Protein AF-0000000075871043 (afdb_homodimer)

Sequence (422 aa):
MSKVAAKVAGGTGGCVLPQREQFLPYWIDLTLDADTAYSKIKVYENQKTVMLTDETQTDDVSSKRFLYVPQVLCNQPLSGKKYWEVEWEGPKGAGIAVSYASIAKDTAGDECRFGCNCKSWRFQDGVHRDFLYNDLKTIISSHFNVIGVFIDVEEGILRFYSITPDREEMKLLYDVPSFQATEDLYAGFWLSEGTKLSIPPKQVAKSCQRTMSKVAAKVAGGTGGCVLPQREQFLPYWIDLTLDADTAYSKIKVYENQKTVMLTDETQTDDVSSKRFLYVPQVLCNQPLSGKKYWEVEWEGPKGAGIAVSYASIAKDTAGDECRFGCNCKSWRFQDGVHRDFLYNDLKTIISSHFNVIGVFIDVEEGILRFYSITPDREEMKLLYDVPSFQATEDLYAGFWLSEGTKLSIPPKQVAKSCQRT

Radius of gyration: 24.4 Å; Cα contacts (8 Å, |Δi|>4): 1023; chains: 2; bounding box: 87×62×64 Å

Solvent-accessible surface area (backbone atoms only — not comparable to full-atom values): 22556 Å² total; per-residue (Å²): 140,84,77,70,84,72,72,76,83,68,80,72,82,63,81,68,66,51,79,52,60,77,43,45,85,30,55,52,86,66,34,50,28,69,70,23,28,10,40,32,42,44,70,36,80,90,28,26,30,37,33,41,50,95,52,74,68,54,87,79,81,52,77,66,15,21,69,66,47,58,30,32,36,36,65,54,72,60,63,51,64,36,21,45,50,38,36,38,32,25,46,44,30,39,32,47,28,42,26,34,79,80,47,44,22,79,43,82,50,48,66,40,38,75,5,41,24,90,48,23,39,20,41,34,48,27,40,43,31,34,38,27,40,54,65,45,75,44,80,41,62,47,68,67,40,34,40,33,40,40,34,25,52,84,79,29,43,41,34,37,26,42,33,42,77,87,66,65,46,65,43,85,68,45,73,51,75,90,38,72,76,88,65,63,29,22,47,30,39,36,51,34,75,62,14,38,39,33,44,67,74,89,69,74,78,80,71,80,71,83,120,136,81,79,81,82,76,74,78,77,66,84,63,88,62,81,67,67,48,79,52,58,78,44,45,84,31,55,53,86,68,34,51,29,68,70,23,28,9,39,31,42,45,68,36,80,88,28,27,30,37,32,42,51,96,50,75,68,55,88,79,81,54,78,67,14,20,68,66,47,56,30,33,36,35,65,52,73,59,63,51,65,34,19,44,51,38,35,38,34,24,47,43,31,39,30,47,29,44,25,36,80,80,47,46,21,76,45,82,50,49,66,41,39,76,4,40,25,92,48,22,38,20,40,34,48,28,41,43,32,34,38,26,41,52,65,44,75,43,81,39,61,46,69,68,40,34,40,34,39,42,36,26,53,85,78,29,43,42,34,38,26,42,32,42,79,86,67,66,47,65,41,85,71,46,74,49,75,88,38,72,75,89,62,64,29,23,45,29,39,36,51,34,75,63,14,38,38,33,44,68,72,88,69,74,79,79,71,78,71,82,122

InterPro domains:
  IPR001870 B30.2/SPRY domain [PS50188] (10-206)
  IPR003877 SPRY domain [PF00622] (82-199)
  IPR003879 Butyrophylin-like, SPRY domain [PR01407] (26-43)
  IPR003879 Butyrophylin-like, SPRY domain [PR01407] (64-88)
  IPR003879 Butyrophylin-like, SPRY domain [PR01407] (138-162)
  IPR006574 SPRY-associated [PF13765] (30-77)
  IPR006574 SPRY-associated [SM00589] (27-79)
  IPR013320 Concanavalin A-like lectin/glucanase domain superfamily [SSF49899] (20-195)
  IPR043136 B30.2/SPRY domain superfamily [G3DSA:2.60.120.920] (16-199)
  IPR051051 E3 ubiquitin-protein ligase TRIM/RNF [PTHR25465] (20-192)

Organism: Scomber scombrus (NCBI:txid13677)

Foldseek 3Di:
DPDDDPPPPPDPPPCPPAPLQVQLVQEDDWFWDPLAFEQQWDQDDRRFKIARHPDGNDPDPDFNYQHAFGKTWIDDWDAFKHKFKKFKKFQWWKKKKKFFSPQGRNDNDLSNDACSDPGMHIDTDTDFDWDDDPRDIGGDMDGQWMKMWIDGAVVQWIWIWTAGSVRRHIDTDDTDPPGHDDHIMTMMMGDDHGMMMGTDDRDDDDPPPPD/DDDDPPPPPPDPVPCPPAPLQVQLVQEDDWFWDPLAFEQQWDQDDRRFKIARHPDGNDPDLDFNYQHAFGKTWIDDWDAFKHKFKKFKKFQWWKKKKKFFSPQGRNDNDLSNDACSDPGMHIDTDTDFDWDDDPRDIGGDMDGQWMKMWIDGAVVQWIWIWTAGSVRRHIDTDDTDPPGHDDHIMTMMMGDDHGMMMGTDDRDDDDPPPPD

pLDDT: mean 88.56, std 20.48, range [19.09, 98.88]

Nearest PDB structures (foldseek):
  4b8e-assembly2_B  TM=8.483E-01  e=1.344E-16  Mus musculus
  6sjh-assembly2_B  TM=8.541E-01  e=1.803E-15  Homo sapiens
  6fln-assembly1_B  TM=8.480E-01  e=4.611E-15  Homo sapiens
  7hla-assembly1_B  TM=7.367E-01  e=1.364E-12  Mus musculus
  7y3a-assembly1_B  TM=7.598E-01  e=7.154E-12  Homo sapiens

Structure (mmCIF, N/CA/C/O backbone):
data_AF-0000000075871043-model_v1
#
loop_
_entity.id
_entity.type
_entity.pdbx_description
1 polymer 'Stonustoxin subunit beta-like'
#
loop_
_atom_site.group_PDB
_atom_site.id
_atom_site.type_symbol
_atom_site.label_atom_id
_atom_site.label_alt_id
_atom_site.label_comp_id
_atom_site.label_asym_id
_atom_site.label_entity_id
_atom_site.label_seq_id
_atom_site.pdbx_PDB_ins_code
_atom_site.Cartn_x
_atom_site.Cartn_y
_atom_site.Cartn_z
_atom_site.occupancy
_atom_site.B_iso_or_equiv
_atom_site.auth_seq_id
_atom_site.auth_comp_id
_atom_site.auth_asym_id
_atom_site.auth_atom_id
_atom_site.pdbx_PDB_model_num
ATOM 1 N N . MET A 1 1 ? -41.062 -15.438 21.938 1 23.95 1 MET A N 1
ATOM 2 C CA . MET A 1 1 ? -40.312 -15.492 20.672 1 23.95 1 MET A CA 1
ATOM 3 C C . MET A 1 1 ? -38.906 -15 20.844 1 23.95 1 MET A C 1
ATOM 5 O O . MET A 1 1 ? -38.531 -13.922 20.359 1 23.95 1 MET A O 1
ATOM 9 N N . SER A 1 2 ? -38.25 -15.32 22.016 1 23.2 2 SER A N 1
ATOM 10 C CA . SER A 1 2 ? -37.25 -14.883 22.984 1 23.2 2 SER A CA 1
ATOM 11 C C . SER A 1 2 ? -35.844 -15.18 22.484 1 23.2 2 SER A C 1
ATOM 13 O O . SER A 1 2 ? -34.875 -15.219 23.281 1 23.2 2 SER A O 1
ATOM 15 N N . LYS A 1 3 ? -35.688 -15.492 21.141 1 22.14 3 LYS A N 1
ATOM 16 C CA . LYS A 1 3 ? -34.656 -16.453 20.734 1 22.14 3 LYS A CA 1
ATOM 17 C C . LYS A 1 3 ? -33.281 -15.906 21.047 1 22.14 3 LYS A C 1
ATOM 19 O O . LYS A 1 3 ? -32.406 -16.641 21.531 1 22.14 3 LYS A O 1
ATOM 24 N N . VAL A 1 4 ? -32.781 -14.633 20.547 1 20.66 4 VAL A N 1
ATOM 25 C CA . VAL A 1 4 ? -31.734 -14.586 19.516 1 20.66 4 VAL A CA 1
ATOM 26 C C . VAL A 1 4 ? -30.375 -14.398 20.188 1 20.66 4 VAL A C 1
ATOM 28 O O . VAL A 1 4 ? -29.328 -14.586 19.547 1 20.66 4 VAL A O 1
ATOM 31 N N . ALA A 1 5 ? -30.125 -13.734 21.359 1 21.41 5 ALA A N 1
ATOM 32 C CA . ALA A 1 5 ? -28.891 -12.961 21.375 1 21.41 5 ALA A CA 1
ATOM 33 C C . ALA A 1 5 ? -27.688 -13.875 21.562 1 21.41 5 ALA A C 1
ATOM 35 O O . ALA A 1 5 ? -27.531 -14.5 22.609 1 21.41 5 ALA A O 1
ATOM 36 N N . ALA A 1 6 ? -27.266 -14.578 20.562 1 23.73 6 ALA A N 1
ATOM 37 C CA . ALA A 1 6 ? -26.172 -15.562 20.594 1 23.73 6 ALA A CA 1
ATOM 38 C C . ALA A 1 6 ? -24.891 -14.938 21.156 1 23.73 6 ALA A C 1
ATOM 40 O O . ALA A 1 6 ? -24.406 -13.945 20.625 1 23.73 6 ALA A O 1
ATOM 41 N N . LYS A 1 7 ? -24.703 -14.953 22.359 1 26.27 7 LYS A N 1
ATOM 42 C CA . LYS A 1 7 ? -23.5 -14.602 23.094 1 26.27 7 LYS A CA 1
ATOM 43 C C . LYS A 1 7 ? -22.25 -15.18 22.422 1 26.27 7 LYS A C 1
ATOM 45 O O . LYS A 1 7 ? -22.094 -16.391 22.344 1 26.27 7 LYS A O 1
ATOM 50 N N . VAL A 1 8 ? -21.766 -14.609 21.359 1 25.31 8 VAL A N 1
ATOM 51 C CA . VAL A 1 8 ? -20.531 -15.078 20.734 1 25.31 8 VAL A CA 1
ATOM 52 C C . VAL A 1 8 ? -19.438 -15.234 21.781 1 25.31 8 VAL A C 1
ATOM 54 O O . VAL A 1 8 ? -19.094 -14.273 22.469 1 25.31 8 VAL A O 1
ATOM 57 N N . ALA A 1 9 ? -19.484 -16.312 22.5 1 27.75 9 ALA A N 1
ATOM 58 C CA . ALA A 1 9 ? -18.469 -16.75 23.453 1 27.75 9 ALA A CA 1
ATOM 59 C C . ALA A 1 9 ? -17.062 -16.531 22.906 1 27.75 9 ALA A C 1
ATOM 61 O O . ALA A 1 9 ? -16.594 -17.281 22.047 1 27.75 9 ALA A O 1
ATOM 62 N N . GLY A 1 10 ? -16.703 -15.359 22.484 1 27.97 10 GLY A N 1
ATOM 63 C CA . GLY A 1 10 ? -15.375 -15.016 22 1 27.97 10 GLY A CA 1
ATOM 64 C C . GLY A 1 10 ? -14.258 -15.562 22.859 1 27.97 10 GLY A C 1
ATOM 65 O O . GLY A 1 10 ? -13.391 -16.297 22.359 1 27.97 10 GLY A O 1
ATOM 66 N N . GLY A 1 11 ? -13.797 -14.812 23.891 1 29.47 11 GLY A N 1
ATOM 67 C CA . GLY A 1 11 ? -12.414 -14.719 24.328 1 29.47 11 GLY A CA 1
ATOM 68 C C . GLY A 1 11 ? -12.016 -15.836 25.266 1 29.47 11 GLY A C 1
ATOM 69 O O . GLY A 1 11 ? -11.812 -15.602 26.469 1 29.47 11 GLY A O 1
ATOM 70 N N . THR A 1 12 ? -12.477 -16.969 25.281 1 33.31 12 THR A N 1
ATOM 71 C CA . THR A 1 12 ? -11.672 -17.812 26.156 1 33.31 12 THR A CA 1
ATOM 72 C C . THR A 1 12 ? -10.188 -17.656 25.828 1 33.31 12 THR A C 1
ATOM 74 O O . THR A 1 12 ? -9.805 -17.484 24.672 1 33.31 12 THR A O 1
ATOM 77 N N . GLY A 1 13 ? -9.289 -17.156 26.734 1 35.22 13 GLY A N 1
ATOM 78 C CA . GLY A 1 13 ? -7.852 -16.922 26.797 1 35.22 13 GLY A CA 1
ATOM 79 C C . GLY A 1 13 ? -7.035 -18 26.125 1 35.22 13 GLY A C 1
ATOM 80 O O . GLY A 1 13 ? -5.848 -18.156 26.422 1 35.22 13 GLY A O 1
ATOM 81 N N . GLY A 1 14 ? -7.602 -19.109 25.812 1 36.06 14 GLY A N 1
ATOM 82 C CA . GLY A 1 14 ? -6.793 -20.141 25.203 1 36.06 14 GLY A CA 1
ATOM 83 C C . GLY A 1 14 ? -5.98 -19.641 24.016 1 36.06 14 GLY A C 1
ATOM 84 O O . GLY A 1 14 ? -6.27 -18.578 23.469 1 36.06 14 GLY A O 1
ATOM 85 N N . CYS A 1 15 ? -4.594 -20.094 24 1 35.16 15 CYS A N 1
ATOM 86 C CA . CYS A 1 15 ? -3.688 -19.797 22.891 1 35.16 15 CYS A CA 1
ATOM 87 C C . CYS A 1 15 ? -4.406 -19.891 21.562 1 35.16 15 CYS A C 1
ATOM 89 O O . CYS A 1 15 ? -4.754 -20.984 21.125 1 35.16 15 CYS A O 1
ATOM 91 N N . VAL A 1 16 ? -5.48 -19.359 21.422 1 41.88 16 VAL A N 1
ATOM 92 C CA . VAL A 1 16 ? -5.93 -19.328 20.031 1 41.88 16 VAL A CA 1
ATOM 93 C C . VAL A 1 16 ? -4.723 -19.312 19.094 1 41.88 16 VAL A C 1
ATOM 95 O O . VAL A 1 16 ? -3.916 -18.375 19.125 1 41.88 16 VAL A O 1
ATOM 98 N N . LEU A 1 17 ? -4.016 -20.453 18.953 1 50.31 17 LEU A N 1
ATOM 99 C CA . LEU A 1 17 ? -2.967 -20.531 17.938 1 50.31 17 LEU A CA 1
ATOM 100 C C . LEU A 1 17 ? -3.283 -19.625 16.75 1 50.31 17 LEU A C 1
ATOM 102 O O . LEU A 1 17 ? -4.434 -19.562 16.312 1 50.31 17 LEU A O 1
ATOM 106 N N . PRO A 1 18 ? -2.357 -18.75 16.625 1 58.47 18 PRO A N 1
ATOM 107 C CA . PRO A 1 18 ? -2.545 -17.859 15.477 1 58.47 18 PRO A CA 1
ATOM 108 C C . PRO A 1 18 ? -2.969 -18.609 14.211 1 58.47 18 PRO A C 1
ATOM 110 O O . PRO A 1 18 ? -2.645 -19.797 14.047 1 58.47 18 PRO A O 1
ATOM 113 N N . GLN A 1 19 ? -4.113 -18.344 13.531 1 82.5 19 GLN A N 1
ATOM 114 C CA . GLN A 1 19 ? -4.719 -18.797 12.289 1 82.5 19 GLN A CA 1
ATOM 115 C C . GLN A 1 19 ? -3.656 -19.219 11.273 1 82.5 19 GLN A C 1
ATOM 117 O O . GLN A 1 19 ? -3.816 -20.219 10.578 1 82.5 19 GLN A O 1
ATOM 122 N N . ARG A 1 20 ? -2.428 -18.875 11.43 1 91.88 20 ARG A N 1
ATOM 123 C CA . ARG A 1 20 ? -1.364 -19.141 10.469 1 91.88 20 ARG A CA 1
ATOM 124 C C . ARG A 1 20 ? -0.847 -20.562 10.609 1 91.88 20 ARG A C 1
ATOM 126 O O . ARG A 1 20 ? -0.518 -21.219 9.617 1 91.88 20 ARG A O 1
ATOM 133 N N . GLU A 1 21 ? -0.807 -21.109 11.828 1 91.12 21 GLU A N 1
ATOM 134 C CA . GLU A 1 21 ? -0.234 -22.422 12.125 1 91.12 21 GLU A CA 1
ATOM 135 C C . GLU A 1 21 ? -1.002 -23.531 11.422 1 91.12 21 GLU A C 1
ATOM 137 O O . GLU A 1 21 ? -0.437 -24.578 11.109 1 91.12 21 GLU A O 1
ATOM 142 N N . GLN A 1 22 ? -2.207 -23.312 11.227 1 92.19 22 GLN A N 1
ATOM 143 C CA . GLN A 1 22 ? -3.033 -24.344 10.617 1 92.19 22 GLN A CA 1
ATOM 144 C C . GLN A 1 22 ? -2.641 -24.578 9.164 1 92.19 22 GLN A C 1
ATOM 146 O O . GLN A 1 22 ? -2.99 -25.594 8.57 1 92.19 22 GLN A O 1
ATOM 151 N N . PHE A 1 23 ? -1.907 -23.625 8.586 1 95.94 23 PHE A N 1
ATOM 152 C CA . PHE A 1 23 ? -1.565 -23.719 7.172 1 95.94 23 PHE A CA 1
ATOM 153 C C . PHE A 1 23 ? -0.154 -24.266 6.992 1 95.94 23 PHE A C 1
ATOM 155 O O . PHE A 1 23 ? 0.207 -24.719 5.906 1 95.94 23 PHE A O 1
ATOM 162 N N . LEU A 1 24 ? 0.606 -24.281 7.98 1 95.44 24 LEU A N 1
ATOM 163 C CA . LEU A 1 24 ? 2.025 -24.594 7.879 1 95.44 24 LEU A CA 1
ATOM 164 C C . LEU A 1 24 ? 2.227 -26.047 7.457 1 95.44 24 LEU A C 1
ATOM 166 O O . LEU A 1 24 ? 3.182 -26.359 6.742 1 95.44 24 LEU A O 1
ATOM 170 N N . PRO A 1 25 ? 1.374 -26.984 7.859 1 95.06 25 PRO A N 1
ATOM 171 C CA . PRO A 1 25 ? 1.531 -28.359 7.398 1 95.06 25 PRO A CA 1
ATOM 172 C C . PRO A 1 25 ? 1.431 -28.5 5.879 1 95.06 25 PRO A C 1
ATOM 174 O O . PRO A 1 25 ? 1.877 -29.5 5.312 1 95.06 25 PRO A O 1
ATOM 177 N N . TYR A 1 26 ? 0.904 -27.609 5.227 1 97.19 26 TYR A N 1
ATOM 178 C CA . TYR A 1 26 ? 0.686 -27.672 3.785 1 97.19 26 TYR A CA 1
ATOM 179 C C . TYR A 1 26 ? 1.769 -26.891 3.039 1 97.19 26 TYR A C 1
ATOM 181 O O . TYR A 1 26 ? 1.655 -26.672 1.833 1 97.19 26 TYR A O 1
ATOM 189 N N . TRP A 1 27 ? 2.814 -26.547 3.707 1 97.81 27 TRP A N 1
ATOM 190 C CA . TRP A 1 27 ? 3.871 -25.734 3.119 1 97.81 27 TRP A CA 1
ATOM 191 C C . TRP A 1 27 ? 4.508 -26.438 1.928 1 97.81 27 TRP A C 1
ATOM 193 O O . TRP A 1 27 ? 4.898 -27.609 2.025 1 97.81 27 TRP A O 1
ATOM 203 N N . ILE A 1 28 ? 4.555 -25.766 0.84 1 98.12 28 ILE A N 1
ATOM 204 C CA . ILE A 1 28 ? 5.281 -26.25 -0.325 1 98.12 28 ILE A CA 1
ATOM 205 C C . ILE A 1 28 ? 6.527 -25.406 -0.554 1 98.12 28 ILE A C 1
ATOM 207 O O . ILE A 1 28 ? 6.453 -24.172 -0.528 1 98.12 28 ILE A O 1
ATOM 211 N N . ASP A 1 29 ? 7.617 -26.016 -0.81 1 96.56 29 ASP A N 1
ATOM 212 C CA . ASP A 1 29 ? 8.875 -25.312 -1.053 1 96.56 29 ASP A CA 1
ATOM 213 C C . ASP A 1 29 ? 9.023 -24.953 -2.527 1 96.56 29 ASP A C 1
ATOM 215 O O . ASP A 1 29 ? 9.656 -25.688 -3.293 1 96.56 29 ASP A O 1
ATOM 219 N N . LEU A 1 30 ? 8.602 -23.844 -2.836 1 98.31 30 LEU A N 1
ATOM 220 C CA . LEU A 1 30 ? 8.617 -23.391 -4.223 1 98.31 30 LEU A CA 1
ATOM 221 C C . LEU A 1 30 ? 10 -22.875 -4.609 1 98.31 30 LEU A C 1
ATOM 223 O O . LEU A 1 30 ? 10.727 -22.344 -3.766 1 98.31 30 LEU A O 1
ATOM 227 N N . THR A 1 31 ? 10.32 -23.125 -5.863 1 98.56 31 THR A N 1
ATOM 228 C CA . THR A 1 31 ? 11.484 -22.5 -6.48 1 98.56 31 THR A CA 1
ATOM 229 C C . THR A 1 31 ? 11.102 -21.812 -7.793 1 98.56 31 THR A C 1
ATOM 231 O O . THR A 1 31 ? 10.188 -22.266 -8.484 1 98.56 31 THR A O 1
ATOM 234 N N . LEU A 1 32 ? 11.867 -20.844 -8.102 1 98.56 32 LEU A N 1
ATOM 235 C CA . LEU A 1 32 ? 11.586 -20.078 -9.305 1 98.56 32 LEU A CA 1
ATOM 236 C C . LEU A 1 32 ? 12.172 -20.766 -10.531 1 98.56 32 LEU A C 1
ATOM 238 O O . LEU A 1 32 ? 13.297 -21.281 -10.484 1 98.56 32 LEU A O 1
ATOM 242 N N . ASP A 1 33 ? 11.414 -20.797 -11.586 1 98 33 ASP A N 1
ATOM 243 C CA . ASP A 1 33 ? 11.867 -21.375 -12.844 1 98 33 ASP A CA 1
ATOM 244 C C . ASP A 1 33 ? 12.508 -20.312 -13.734 1 98 33 ASP A C 1
ATOM 246 O O . ASP A 1 33 ? 11.812 -19.594 -14.461 1 98 33 ASP A O 1
ATOM 250 N N . ALA A 1 34 ? 13.773 -20.281 -13.828 1 97.12 34 ALA A N 1
ATOM 251 C CA . ALA A 1 34 ? 14.523 -19.266 -14.562 1 97.12 34 ALA A CA 1
ATOM 252 C C . ALA A 1 34 ? 14.234 -19.344 -16.062 1 97.12 34 ALA A C 1
ATOM 254 O O . ALA A 1 34 ? 14.359 -18.344 -16.781 1 97.12 34 ALA A O 1
ATOM 255 N N . ASP A 1 35 ? 13.812 -20.484 -16.5 1 96.44 35 ASP A N 1
ATOM 256 C CA . ASP A 1 35 ? 13.555 -20.656 -17.922 1 96.44 35 ASP A CA 1
ATOM 257 C C . ASP A 1 35 ? 12.297 -19.922 -18.359 1 96.44 35 ASP A C 1
ATOM 259 O O . ASP A 1 35 ? 12.086 -19.672 -19.547 1 96.44 35 ASP A O 1
ATOM 263 N N . THR A 1 36 ? 11.438 -19.594 -17.391 1 97.5 36 THR A N 1
ATOM 264 C CA . THR A 1 36 ? 10.195 -18.906 -17.719 1 97.5 36 THR A CA 1
ATOM 265 C C . THR A 1 36 ? 10.32 -17.406 -17.484 1 97.5 36 THR A C 1
ATOM 267 O O . THR A 1 36 ? 9.453 -16.641 -17.891 1 97.5 36 THR A O 1
ATOM 270 N N . ALA A 1 37 ? 11.383 -16.953 -16.922 1 97.88 37 ALA A N 1
ATOM 271 C CA . ALA A 1 37 ? 11.508 -15.594 -16.422 1 97.88 37 ALA A CA 1
ATOM 272 C C . ALA A 1 37 ? 11.734 -14.602 -17.547 1 97.88 37 ALA A C 1
ATOM 274 O O . ALA A 1 37 ? 12.516 -14.867 -18.469 1 97.88 37 ALA A O 1
ATOM 275 N N . TYR A 1 38 ? 11.047 -13.5 -17.453 1 97.19 38 TYR A N 1
ATOM 276 C CA . TYR A 1 38 ? 11.352 -12.359 -18.312 1 97.19 38 TYR A CA 1
ATOM 277 C C . TYR A 1 38 ? 12.844 -12.055 -18.297 1 97.19 38 TYR A C 1
ATOM 279 O O . TYR A 1 38 ? 13.516 -12.219 -17.281 1 97.19 38 TYR A O 1
ATOM 287 N N . SER A 1 39 ? 13.312 -11.531 -19.359 1 96.56 39 SER A N 1
ATOM 288 C CA . SER A 1 39 ? 14.75 -11.453 -19.594 1 96.56 39 SER A CA 1
ATOM 289 C C . SER A 1 39 ? 15.422 -10.469 -18.641 1 96.56 39 SER A C 1
ATOM 291 O O . SER A 1 39 ? 16.625 -10.539 -18.406 1 96.56 39 SER A O 1
ATOM 293 N N . LYS A 1 40 ? 14.703 -9.586 -18.109 1 96.69 40 LYS A N 1
ATOM 294 C CA . LYS A 1 40 ? 15.305 -8.594 -17.234 1 96.69 40 LYS A CA 1
ATOM 295 C C . LYS A 1 40 ? 15.109 -8.969 -15.758 1 96.69 40 LYS A C 1
ATOM 297 O O . LYS A 1 40 ? 15.438 -8.188 -14.867 1 96.69 40 LYS A O 1
ATOM 302 N N . ILE A 1 41 ? 14.547 -10.086 -15.539 1 97.56 41 ILE A N 1
ATOM 303 C CA . ILE A 1 41 ? 14.406 -10.578 -14.172 1 97.56 41 ILE A CA 1
ATOM 304 C C . ILE A 1 41 ? 15.625 -11.422 -13.797 1 97.56 41 ILE A C 1
ATOM 306 O O . ILE A 1 41 ? 15.961 -12.383 -14.492 1 97.56 41 ILE A O 1
ATOM 310 N N . LYS A 1 42 ? 16.25 -11.023 -12.758 1 97.56 42 LYS A N 1
ATOM 311 C CA . LYS A 1 42 ? 17.344 -11.812 -12.195 1 97.56 42 LYS A CA 1
ATOM 312 C C . LYS A 1 42 ? 16.828 -12.828 -11.18 1 97.56 42 LYS A C 1
ATOM 314 O O . LYS A 1 42 ? 16.094 -12.469 -10.258 1 97.56 42 LYS A O 1
ATOM 319 N N . VAL A 1 43 ? 17.141 -14.055 -11.453 1 97.62 43 VAL A N 1
ATOM 320 C CA . VAL A 1 43 ? 16.828 -15.141 -10.523 1 97.62 43 VAL A CA 1
ATOM 321 C C . VAL A 1 43 ? 18.078 -15.547 -9.75 1 97.62 43 VAL A C 1
ATOM 323 O O . VAL A 1 43 ? 19.109 -15.867 -10.344 1 97.62 43 VAL A O 1
ATOM 326 N N . TYR A 1 44 ? 17.969 -15.461 -8.438 1 96.19 44 TYR A N 1
ATOM 327 C CA . TYR A 1 44 ? 19.188 -15.75 -7.672 1 96.19 44 TYR A CA 1
ATOM 328 C C . TYR A 1 44 ? 18.844 -16.312 -6.297 1 96.19 44 TYR A C 1
ATOM 330 O O . TYR A 1 44 ? 17.688 -16.609 -6.012 1 96.19 44 TYR A O 1
ATOM 338 N N . GLU A 1 45 ? 19.891 -16.609 -5.473 1 95.81 45 GLU A N 1
ATOM 339 C CA . GLU A 1 45 ? 19.75 -17.203 -4.148 1 95.81 45 GLU A CA 1
ATOM 340 C C . GLU A 1 45 ? 19.062 -18.562 -4.223 1 95.81 45 GLU A C 1
ATOM 342 O O . GLU A 1 45 ? 18.047 -18.797 -3.553 1 95.81 45 GLU A O 1
ATOM 347 N N . ASN A 1 46 ? 19.594 -19.469 -5.078 1 96.31 46 ASN A N 1
ATOM 348 C CA . ASN A 1 46 ? 19.109 -20.844 -5.246 1 96.31 46 ASN A CA 1
ATOM 349 C C . ASN A 1 46 ? 17.641 -20.859 -5.711 1 96.31 46 ASN A C 1
ATOM 351 O O . ASN A 1 46 ? 16.812 -21.578 -5.145 1 96.31 46 ASN A O 1
ATOM 355 N N . GLN A 1 47 ? 17.234 -19.906 -6.613 1 98 47 GLN A N 1
ATOM 356 C CA . GLN A 1 47 ? 15.93 -19.812 -7.262 1 98 47 GLN A CA 1
ATOM 357 C C . GLN A 1 47 ? 14.836 -19.453 -6.254 1 98 47 GLN A C 1
ATOM 359 O O . GLN A 1 47 ? 13.711 -19.938 -6.359 1 98 47 GLN A O 1
ATOM 364 N N . LYS A 1 48 ? 15.266 -18.656 -5.262 1 98.44 48 LYS A N 1
ATOM 365 C CA . LYS A 1 48 ? 14.289 -18.281 -4.242 1 98.44 48 LYS A CA 1
ATOM 366 C C . LYS A 1 48 ? 14 -16.781 -4.285 1 98.44 48 LYS A C 1
ATOM 368 O O . LYS A 1 48 ? 13.102 -16.297 -3.594 1 98.44 48 LYS A O 1
ATOM 373 N N . THR A 1 49 ? 14.758 -16.062 -5.059 1 98.5 49 THR A N 1
ATOM 374 C CA . THR A 1 49 ? 14.609 -14.617 -5.098 1 98.5 49 THR A CA 1
ATOM 375 C C . THR A 1 49 ? 14.656 -14.109 -6.539 1 98.5 49 THR A C 1
ATOM 377 O O . THR A 1 49 ? 15.43 -14.609 -7.355 1 98.5 49 THR A O 1
ATOM 380 N N . VAL A 1 50 ? 13.828 -13.195 -6.793 1 98.44 50 VAL A N 1
ATOM 381 C CA . VAL A 1 50 ? 13.836 -12.539 -8.102 1 98.44 50 VAL A CA 1
ATOM 382 C C . VAL A 1 50 ? 13.836 -11.023 -7.922 1 98.44 50 VAL A C 1
ATOM 384 O O . VAL A 1 50 ? 13.289 -10.508 -6.941 1 98.44 50 VAL A O 1
ATOM 387 N N . MET A 1 51 ? 14.375 -10.352 -8.852 1 97.5 51 MET A N 1
ATOM 388 C CA . MET A 1 51 ? 14.383 -8.891 -8.906 1 97.5 51 MET A CA 1
ATOM 389 C C . MET A 1 51 ? 14.328 -8.398 -10.352 1 97.5 51 MET A C 1
ATOM 391 O O . MET A 1 51 ? 15 -8.945 -11.227 1 97.5 51 MET A O 1
ATOM 395 N N . LEU A 1 52 ? 13.477 -7.48 -10.609 1 96.81 52 LEU A N 1
ATOM 396 C CA . LEU A 1 52 ? 13.453 -6.848 -11.922 1 96.81 52 LEU A CA 1
ATOM 397 C C . LEU A 1 52 ? 14.539 -5.785 -12.039 1 96.81 52 LEU A C 1
ATOM 399 O O . LEU A 1 52 ? 14.555 -4.824 -11.266 1 96.81 52 LEU A O 1
ATOM 403 N N . THR A 1 53 ? 15.375 -5.949 -12.977 1 93.5 53 THR A N 1
ATOM 404 C CA . THR A 1 53 ? 16.5 -5.039 -13.156 1 93.5 53 THR A CA 1
ATOM 405 C C . THR A 1 53 ? 16.453 -4.395 -14.539 1 93.5 53 THR A C 1
ATOM 407 O O . THR A 1 53 ? 15.602 -4.727 -15.359 1 93.5 53 THR A O 1
ATOM 410 N N . ASP A 1 54 ? 17.328 -3.471 -14.758 1 91.5 54 ASP A N 1
ATOM 411 C CA . ASP A 1 54 ? 17.422 -2.826 -16.062 1 91.5 54 ASP A CA 1
ATOM 412 C C . ASP A 1 54 ? 18.391 -3.576 -16.969 1 91.5 54 ASP A C 1
ATOM 414 O O . ASP A 1 54 ? 18.531 -3.236 -18.156 1 91.5 54 ASP A O 1
ATOM 418 N N . GLU A 1 55 ? 18.922 -4.59 -16.484 1 92.75 55 GLU A N 1
ATOM 419 C CA . GLU A 1 55 ? 19.906 -5.352 -17.25 1 92.75 55 GLU A CA 1
ATOM 420 C C . GLU A 1 55 ? 19.297 -6.637 -17.797 1 92.75 55 GLU A C 1
ATOM 422 O O . GLU A 1 55 ? 18.562 -7.336 -17.094 1 92.75 55 GLU A O 1
ATOM 427 N N . THR A 1 56 ? 19.688 -6.914 -19.016 1 94.38 56 THR A N 1
ATOM 428 C CA . THR A 1 56 ? 19.266 -8.172 -19.609 1 94.38 56 THR A CA 1
ATOM 429 C C . THR A 1 56 ? 20.047 -9.344 -19.016 1 94.38 56 THR A C 1
ATOM 431 O O . THR A 1 56 ? 21.281 -9.328 -19 1 94.38 56 THR A O 1
ATOM 434 N N . GLN A 1 57 ? 19.344 -10.312 -18.516 1 93.25 57 GLN A N 1
ATOM 435 C CA . GLN A 1 57 ? 19.969 -11.438 -17.828 1 93.25 57 GLN A CA 1
ATOM 436 C C . GLN A 1 57 ? 20.25 -12.586 -18.797 1 93.25 57 GLN A C 1
ATOM 438 O O . GLN A 1 57 ? 21.094 -13.445 -18.531 1 93.25 57 GLN A O 1
ATOM 443 N N . THR A 1 58 ? 19.5 -12.641 -19.906 1 93.12 58 THR A N 1
ATOM 444 C CA . THR A 1 58 ? 19.609 -13.742 -20.844 1 93.12 58 THR A CA 1
ATOM 445 C C . THR A 1 58 ? 19.141 -13.312 -22.234 1 93.12 58 THR A C 1
ATOM 447 O O . THR A 1 58 ? 18.266 -12.453 -22.359 1 93.12 58 THR A O 1
ATOM 450 N N . ASP A 1 59 ? 19.688 -13.922 -23.266 1 92.75 59 ASP A N 1
ATOM 451 C CA . ASP A 1 59 ? 19.266 -13.695 -24.641 1 92.75 59 ASP A CA 1
ATOM 452 C C . ASP A 1 59 ? 18.375 -14.836 -25.141 1 92.75 59 ASP A C 1
ATOM 454 O O . ASP A 1 59 ? 18.047 -14.891 -26.328 1 92.75 59 ASP A O 1
ATOM 458 N N . ASP A 1 60 ? 18.047 -15.672 -24.172 1 91.5 60 ASP A N 1
ATOM 459 C CA . ASP A 1 60 ? 17.188 -16.797 -24.5 1 91.5 60 ASP A CA 1
ATOM 460 C C . ASP A 1 60 ? 15.773 -16.312 -24.844 1 91.5 60 ASP A C 1
ATOM 462 O O . ASP A 1 60 ? 15.133 -15.633 -24.047 1 91.5 60 ASP A O 1
ATOM 466 N N . VAL A 1 61 ? 15.25 -16.688 -26.047 1 90.5 61 VAL A N 1
ATOM 467 C CA . VAL A 1 61 ? 13.914 -16.281 -26.469 1 90.5 61 VAL A CA 1
ATOM 468 C C . VAL A 1 61 ? 13.047 -17.516 -26.672 1 90.5 61 VAL A C 1
ATOM 470 O O . VAL A 1 61 ? 12.219 -17.562 -27.578 1 90.5 61 VAL A O 1
ATOM 473 N N . SER A 1 62 ? 13.273 -18.547 -25.844 1 90 62 SER A N 1
ATOM 474 C CA . SER A 1 62 ? 12.492 -19.781 -25.922 1 90 62 SER A CA 1
ATOM 475 C C . SER A 1 62 ? 11.023 -19.531 -25.625 1 90 62 SER A C 1
ATOM 477 O O . SER A 1 62 ? 10.68 -18.578 -24.922 1 90 62 SER A O 1
ATOM 479 N N . SER A 1 63 ? 10.148 -20.422 -26.125 1 87.81 63 SER A N 1
ATOM 480 C CA . SER A 1 63 ? 8.703 -20.281 -25.969 1 87.81 63 SER A CA 1
ATOM 481 C C . SER A 1 63 ? 8.273 -20.516 -24.531 1 87.81 63 SER A C 1
ATOM 483 O O . SER A 1 63 ? 7.129 -20.234 -24.156 1 87.81 63 SER A O 1
ATOM 485 N N . LYS A 1 64 ? 9.141 -20.953 -23.734 1 92.38 64 LYS A N 1
ATOM 486 C CA . LYS A 1 64 ? 8.836 -21.188 -22.328 1 92.38 64 LYS A CA 1
ATOM 487 C C . LYS A 1 64 ? 8.938 -19.891 -21.531 1 92.38 64 LYS A C 1
ATOM 489 O O . LYS A 1 64 ? 8.422 -19.812 -20.406 1 92.38 64 LYS A O 1
ATOM 494 N N . ARG A 1 65 ? 9.555 -18.953 -22.125 1 96.44 65 ARG A N 1
ATOM 495 C CA . ARG A 1 65 ? 9.867 -17.719 -21.391 1 96.44 65 ARG A CA 1
ATOM 496 C C . ARG A 1 65 ? 8.836 -16.641 -21.672 1 96.44 65 ARG A C 1
ATOM 498 O O . ARG A 1 65 ? 8.398 -16.469 -22.812 1 96.44 65 ARG A O 1
ATOM 505 N N . PHE A 1 66 ? 8.492 -15.891 -20.609 1 97.44 66 PHE A N 1
ATOM 506 C CA . PHE A 1 66 ? 7.73 -14.672 -20.844 1 97.44 66 PHE A CA 1
ATOM 507 C C . PHE A 1 66 ? 8.594 -13.625 -21.547 1 97.44 66 PHE A C 1
ATOM 509 O O . PHE A 1 66 ? 9.523 -13.078 -20.953 1 97.44 66 PHE A O 1
ATOM 516 N N . LEU A 1 67 ? 8.258 -13.289 -22.672 1 96.19 67 LEU A N 1
ATOM 517 C CA . LEU A 1 67 ? 9.18 -12.5 -23.5 1 96.19 67 LEU A CA 1
ATOM 518 C C . LEU A 1 67 ? 8.93 -11.008 -23.312 1 96.19 67 LEU A C 1
ATOM 520 O O . LEU A 1 67 ? 9.844 -10.195 -23.453 1 96.19 67 LEU A O 1
ATOM 524 N N . TYR A 1 68 ? 7.707 -10.641 -22.906 1 95.56 68 TYR A N 1
ATOM 525 C CA . TYR A 1 68 ? 7.379 -9.227 -23.016 1 95.56 68 TYR A CA 1
ATOM 526 C C . TYR A 1 68 ? 6.902 -8.664 -21.688 1 95.56 68 TYR A C 1
ATOM 528 O O . TYR A 1 68 ? 6.797 -7.449 -21.516 1 95.56 68 TYR A O 1
ATOM 536 N N . VAL A 1 69 ? 6.562 -9.531 -20.766 1 96.31 69 VAL A N 1
ATOM 537 C CA . VAL A 1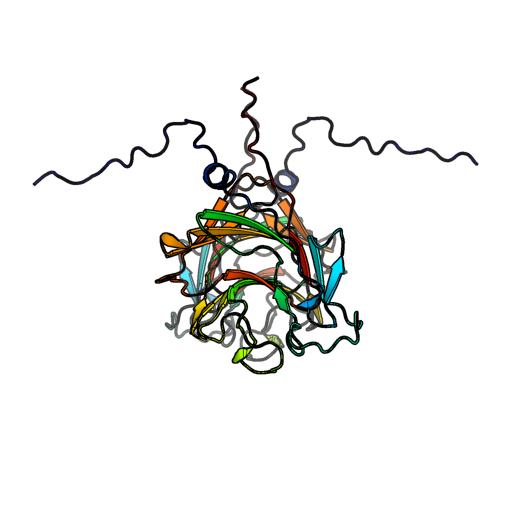 69 ? 6.016 -9.062 -19.5 1 96.31 69 VAL A CA 1
ATOM 538 C C . VAL A 1 69 ? 6.898 -9.547 -18.344 1 96.31 69 VAL A C 1
ATOM 540 O O . VAL A 1 69 ? 7.398 -10.672 -18.375 1 96.31 69 VAL A O 1
ATOM 543 N N . PRO A 1 70 ? 7.145 -8.727 -17.344 1 97.12 70 PRO A N 1
ATOM 544 C CA . PRO A 1 70 ? 8.039 -9.07 -16.234 1 97.12 70 PRO A CA 1
ATOM 545 C C . PRO A 1 70 ? 7.426 -10.086 -15.273 1 97.12 70 PRO A C 1
ATOM 547 O O . PRO A 1 70 ? 7.121 -9.742 -14.125 1 97.12 70 PRO A O 1
ATOM 550 N N . GLN A 1 71 ? 7.379 -11.281 -15.719 1 98.25 71 GLN A N 1
ATOM 551 C CA . GLN A 1 71 ? 6.758 -12.367 -14.961 1 98.25 71 GLN A CA 1
ATOM 552 C C . GLN A 1 71 ? 7.668 -13.594 -14.922 1 98.25 71 GLN A C 1
ATOM 554 O O . GLN A 1 71 ? 8.625 -13.688 -15.688 1 98.25 71 GLN A O 1
ATOM 559 N N . VAL A 1 72 ? 7.402 -14.5 -13.977 1 98.44 72 VAL A N 1
ATOM 560 C CA . VAL A 1 72 ? 8.133 -15.75 -13.812 1 98.44 72 VAL A CA 1
ATOM 561 C C . VAL A 1 72 ? 7.23 -16.797 -13.148 1 98.44 72 VAL A C 1
ATOM 563 O O . VAL A 1 72 ? 6.395 -16.453 -12.305 1 98.44 72 VAL A O 1
ATOM 566 N N . LEU A 1 73 ? 7.352 -18.047 -13.531 1 98.56 73 LEU A N 1
ATOM 567 C CA . LEU A 1 73 ? 6.641 -19.141 -12.898 1 98.56 73 LEU A CA 1
ATOM 568 C C . LEU A 1 73 ? 7.559 -19.922 -11.961 1 98.56 73 LEU A C 1
ATOM 570 O O . LEU A 1 73 ? 8.781 -19.75 -12 1 98.56 73 LEU A O 1
ATOM 574 N N . CYS A 1 74 ? 6.945 -20.609 -11.086 1 98.75 74 CYS A N 1
ATOM 575 C CA . CYS A 1 74 ? 7.691 -21.547 -10.242 1 98.75 74 CYS A CA 1
ATOM 576 C C . CYS A 1 74 ? 7.77 -22.922 -10.883 1 98.75 74 CYS A C 1
ATOM 578 O O . CYS A 1 74 ? 7.047 -23.203 -11.844 1 98.75 74 CYS A O 1
ATOM 580 N N . ASN A 1 75 ? 8.617 -23.734 -10.305 1 98.31 75 ASN A N 1
ATOM 581 C CA . ASN A 1 75 ? 8.906 -25.047 -10.875 1 98.31 75 ASN A CA 1
ATOM 582 C C . ASN A 1 75 ? 7.875 -26.094 -10.445 1 98.31 75 ASN A C 1
ATOM 584 O O . ASN A 1 75 ? 7.551 -27 -11.203 1 98.31 75 ASN A O 1
ATOM 588 N N . GLN A 1 76 ? 7.375 -26 -9.227 1 97.69 76 GLN A N 1
ATOM 589 C CA . GLN A 1 76 ? 6.578 -27.078 -8.641 1 97.69 76 GLN A CA 1
ATOM 590 C C . GLN A 1 76 ? 5.105 -26.938 -9.023 1 97.69 76 GLN A C 1
ATOM 592 O O . GLN A 1 76 ? 4.52 -25.875 -8.883 1 97.69 76 GLN A O 1
ATOM 597 N N . PRO A 1 77 ? 4.523 -27.953 -9.547 1 97.62 77 PRO A N 1
ATOM 598 C CA . PRO A 1 77 ? 3.074 -27.906 -9.758 1 97.62 77 PRO A CA 1
ATOM 599 C C . PRO A 1 77 ? 2.287 -27.875 -8.445 1 97.62 77 PRO A C 1
ATOM 601 O O . PRO A 1 77 ? 2.74 -28.406 -7.434 1 97.62 77 PRO A O 1
ATOM 604 N N . LEU A 1 78 ? 1.109 -27.234 -8.516 1 98.12 78 LEU A N 1
ATOM 605 C CA . LEU A 1 78 ? 0.235 -27.141 -7.352 1 98.12 78 LEU A CA 1
ATOM 606 C C . LEU A 1 78 ? -0.879 -28.188 -7.426 1 98.12 78 LEU A C 1
ATOM 608 O O . LEU A 1 78 ? -1.605 -28.25 -8.422 1 98.12 78 LEU A O 1
ATOM 612 N N . SER A 1 79 ? -0.952 -29.078 -6.496 1 96.56 79 SER A N 1
ATOM 613 C CA . SER A 1 79 ? -2.006 -30.078 -6.363 1 96.56 79 SER A CA 1
ATOM 614 C C . SER A 1 79 ? -2.428 -30.25 -4.91 1 96.56 79 SER A C 1
ATOM 616 O O . SER A 1 79 ? -1.63 -30.016 -3.996 1 96.56 79 SER A O 1
ATOM 618 N N . GLY A 1 80 ? -3.664 -30.594 -4.719 1 96.94 80 GLY A N 1
ATOM 619 C CA . GLY A 1 80 ? -4.137 -30.734 -3.35 1 96.94 80 GLY A CA 1
ATOM 620 C C . GLY A 1 80 ? -4.074 -29.453 -2.561 1 96.94 80 GLY A C 1
ATOM 621 O O . GLY A 1 80 ? -4.332 -28.375 -3.104 1 96.94 80 GLY A O 1
ATOM 622 N N . LYS A 1 81 ? -3.955 -29.641 -1.206 1 98.25 81 LYS A N 1
ATOM 623 C CA . LYS A 1 81 ? -3.793 -28.484 -0.327 1 98.25 81 LYS A CA 1
ATOM 624 C C . LYS A 1 81 ? -2.336 -28.031 -0.264 1 98.25 81 LYS A C 1
ATOM 626 O O . LYS A 1 81 ? -1.445 -28.844 0.006 1 98.25 81 LYS A O 1
ATOM 631 N N . LYS A 1 82 ? -2.092 -26.781 -0.56 1 98.62 82 LYS A N 1
ATOM 632 C CA . LYS A 1 82 ? -0.753 -26.203 -0.486 1 98.62 82 LYS A CA 1
ATOM 633 C C . LYS A 1 82 ? -0.79 -24.812 0.132 1 98.62 82 LYS A C 1
ATOM 635 O O . LYS A 1 82 ? -1.801 -24.109 0.039 1 98.62 82 LYS A O 1
ATOM 640 N N . TYR A 1 83 ? 0.282 -24.469 0.761 1 98.31 83 TYR A N 1
ATOM 641 C CA . TYR A 1 83 ? 0.483 -23.156 1.341 1 98.31 83 TYR A CA 1
ATOM 642 C C . TYR A 1 83 ? 1.908 -22.656 1.108 1 98.31 83 TYR A C 1
ATOM 644 O O . TYR A 1 83 ? 2.857 -23.453 1.184 1 98.31 83 TYR A O 1
ATOM 652 N N . TRP A 1 84 ? 2.082 -21.406 0.78 1 98.44 84 TRP A N 1
ATOM 653 C CA . TRP A 1 84 ? 3.404 -20.781 0.716 1 98.44 84 TRP A CA 1
ATOM 654 C C . TRP A 1 84 ? 3.33 -19.297 1.05 1 98.44 84 TRP A C 1
ATOM 656 O O . TRP A 1 84 ? 2.24 -18.734 1.137 1 98.44 84 TRP A O 1
ATOM 666 N N . GLU A 1 85 ? 4.422 -18.719 1.287 1 98.06 85 GLU A N 1
ATOM 667 C CA . GLU A 1 85 ? 4.527 -17.281 1.545 1 98.06 85 GLU A CA 1
ATOM 668 C C . GLU A 1 85 ? 5.516 -16.625 0.588 1 98.06 85 GLU A C 1
ATOM 670 O O . GLU A 1 85 ? 6.426 -17.281 0.081 1 98.06 85 GLU A O 1
ATOM 675 N N . VAL A 1 86 ? 5.254 -15.422 0.325 1 98.44 86 VAL A N 1
ATOM 676 C CA . VAL A 1 86 ? 6.145 -14.602 -0.491 1 98.44 86 VAL A CA 1
ATOM 677 C C . VAL A 1 86 ? 6.449 -13.289 0.232 1 98.44 86 VAL A C 1
ATOM 679 O O . VAL A 1 86 ? 5.57 -12.703 0.87 1 98.44 86 VAL A O 1
ATOM 682 N N . GLU A 1 87 ? 7.656 -12.93 0.152 1 98 87 GLU A N 1
ATOM 683 C CA . GLU A 1 87 ? 8.094 -11.641 0.667 1 98 87 GLU A CA 1
ATOM 684 C C . GLU A 1 87 ? 8.516 -10.703 -0.465 1 98 87 GLU A C 1
ATOM 686 O O . GLU A 1 87 ? 9.148 -11.141 -1.432 1 98 87 GLU A O 1
ATOM 691 N N . TRP A 1 88 ? 8.141 -9.438 -0.329 1 98 88 TRP A N 1
ATOM 692 C CA . TRP A 1 88 ? 8.617 -8.508 -1.344 1 98 88 TRP A CA 1
ATOM 693 C C . TRP A 1 88 ? 8.945 -7.148 -0.729 1 98 88 TRP A C 1
ATOM 695 O O . TRP A 1 88 ? 8.477 -6.832 0.37 1 98 88 TRP A O 1
ATOM 705 N N . GLU A 1 89 ? 9.758 -6.406 -1.335 1 96.81 89 GLU A N 1
ATOM 706 C CA . GLU A 1 89 ? 10.109 -5.027 -1.007 1 96.81 89 GLU A CA 1
ATOM 707 C C . GLU A 1 89 ? 10.32 -4.199 -2.27 1 96.81 89 GLU A C 1
ATOM 709 O O . GLU A 1 89 ? 10.664 -4.738 -3.322 1 96.81 89 GLU A O 1
ATOM 714 N N . GLY A 1 90 ? 10.078 -2.932 -2.141 1 95.62 90 GLY A N 1
ATOM 715 C CA . GLY A 1 90 ? 10.242 -2.029 -3.27 1 95.62 90 GLY A CA 1
ATOM 716 C C . GLY A 1 90 ? 9.234 -0.894 -3.275 1 95.62 90 GLY A C 1
ATOM 717 O O . GLY A 1 90 ? 8.461 -0.739 -2.326 1 95.62 90 GLY A O 1
ATOM 718 N N . PRO A 1 91 ? 9.195 -0.139 -4.363 1 94 91 PRO A N 1
ATOM 719 C CA . PRO A 1 91 ? 8.398 1.092 -4.379 1 94 91 PRO A CA 1
ATOM 720 C C . PRO A 1 91 ? 6.949 0.853 -4.797 1 94 91 PRO A C 1
ATOM 722 O O . PRO A 1 91 ? 6.066 1.645 -4.457 1 94 91 PRO A O 1
ATOM 725 N N . LYS A 1 92 ? 6.656 -0.169 -5.488 1 94.12 92 LYS A N 1
ATOM 726 C CA . LYS A 1 92 ? 5.32 -0.262 -6.07 1 94.12 92 LYS A CA 1
ATOM 727 C C . LYS A 1 92 ? 4.629 -1.56 -5.66 1 94.12 92 LYS A C 1
ATOM 729 O O . LYS A 1 92 ? 3.447 -1.556 -5.312 1 94.12 92 LYS A O 1
ATOM 734 N N . GLY A 1 93 ? 5.363 -2.664 -5.715 1 95.69 93 GLY A N 1
ATOM 735 C CA . GLY A 1 93 ? 4.715 -3.895 -5.285 1 95.69 93 GLY A CA 1
ATOM 736 C C . GLY A 1 93 ? 4.926 -5.047 -6.25 1 95.69 93 GLY A C 1
ATOM 737 O O . GLY A 1 93 ? 5.828 -5.004 -7.09 1 95.69 93 GLY A O 1
ATOM 738 N N . ALA A 1 94 ? 4.168 -6.129 -6.055 1 98 94 ALA A N 1
ATOM 739 C CA . ALA A 1 94 ? 4.285 -7.359 -6.832 1 98 94 ALA A CA 1
ATOM 740 C C . ALA A 1 94 ? 2.926 -8.023 -7.02 1 98 94 ALA A C 1
ATOM 742 O O . ALA A 1 94 ? 1.988 -7.758 -6.266 1 98 94 ALA A O 1
ATOM 743 N N . GLY A 1 95 ? 2.857 -8.75 -8.062 1 98.62 95 GLY A N 1
ATOM 744 C CA . GLY A 1 95 ? 1.703 -9.609 -8.297 1 98.62 95 GLY A CA 1
ATOM 745 C C . GLY A 1 95 ? 1.962 -11.062 -7.965 1 98.62 95 GLY A C 1
ATOM 746 O O . GLY A 1 95 ? 2.961 -11.641 -8.406 1 98.62 95 GLY A O 1
ATOM 747 N N . ILE A 1 96 ? 1.123 -11.625 -7.18 1 98.88 96 ILE A N 1
ATOM 748 C CA . ILE A 1 96 ? 1.166 -13.039 -6.809 1 98.88 96 ILE A CA 1
ATOM 749 C C . ILE A 1 96 ? 0.07 -13.797 -7.547 1 98.88 96 ILE A C 1
ATOM 751 O O . ILE A 1 96 ? -1.116 -13.5 -7.395 1 98.88 96 ILE A O 1
ATOM 755 N N . ALA A 1 97 ? 0.525 -14.805 -8.336 1 98.81 97 ALA A N 1
ATOM 756 C CA . ALA A 1 97 ? -0.453 -15.422 -9.227 1 98.81 97 ALA A CA 1
ATOM 757 C C . ALA A 1 97 ? -0.394 -16.938 -9.141 1 98.81 97 ALA A C 1
ATOM 759 O O . ALA A 1 97 ? 0.59 -17.5 -8.648 1 98.81 97 ALA A O 1
ATOM 760 N N . VAL A 1 98 ? -1.451 -17.562 -9.477 1 98.75 98 VAL A N 1
ATOM 761 C CA . VAL A 1 98 ? -1.502 -18.953 -9.875 1 98.75 98 VAL A CA 1
ATOM 762 C C . VAL A 1 98 ? -1.924 -19.062 -11.344 1 98.75 98 VAL A C 1
ATOM 764 O O . VAL A 1 98 ? -2.809 -18.328 -11.789 1 98.75 98 VAL A O 1
ATOM 767 N N . SER A 1 99 ? -1.242 -19.922 -12.055 1 98.56 99 SER A N 1
ATOM 768 C CA . SER A 1 99 ? -1.435 -19.938 -13.508 1 98.56 99 SER A CA 1
ATOM 769 C C . SER A 1 99 ? -1.326 -21.359 -14.055 1 98.56 99 SER A C 1
ATOM 771 O O . SER A 1 99 ? -0.6 -22.188 -13.508 1 98.56 99 SER A O 1
ATOM 773 N N . TYR A 1 100 ? -2.035 -21.531 -15.133 1 98 100 TYR A N 1
ATOM 774 C CA . TYR A 1 100 ? -1.771 -22.734 -15.922 1 98 100 TYR A CA 1
ATOM 775 C C . TYR A 1 100 ? -0.436 -22.625 -16.656 1 98 100 TYR A C 1
ATOM 777 O O . TYR A 1 100 ? -0.015 -21.531 -17.031 1 98 100 TYR A O 1
ATOM 785 N N . ALA A 1 101 ? 0.173 -23.781 -16.828 1 93.38 101 ALA A N 1
ATOM 786 C CA . ALA A 1 101 ? 1.406 -23.828 -17.609 1 93.38 101 ALA A CA 1
ATOM 787 C C . ALA A 1 101 ? 1.159 -23.375 -19.047 1 93.38 101 ALA A C 1
ATOM 789 O O . ALA A 1 101 ? 2.066 -22.859 -19.703 1 93.38 101 ALA A O 1
ATOM 790 N N . SER A 1 102 ? -0.093 -23.5 -19.484 1 95.25 102 SER A N 1
ATOM 791 C CA . SER A 1 102 ? -0.437 -23.25 -20.891 1 95.25 102 SER A CA 1
ATOM 792 C C . SER A 1 102 ? -0.651 -21.766 -21.156 1 95.25 102 SER A C 1
ATOM 794 O O . SER A 1 102 ? -0.967 -21.375 -22.281 1 95.25 102 SER A O 1
ATOM 796 N N . ILE A 1 103 ? -0.482 -20.922 -20.219 1 96.88 103 ILE A N 1
ATOM 797 C CA . ILE A 1 103 ? -0.604 -19.5 -20.453 1 96.88 103 ILE A CA 1
ATOM 798 C C . ILE A 1 103 ? 0.365 -19.078 -21.547 1 96.88 103 ILE A C 1
ATOM 800 O O . ILE A 1 103 ? 1.481 -19.594 -21.641 1 96.88 103 ILE A O 1
ATOM 804 N N . ALA A 1 104 ? -0.091 -18.125 -22.344 1 95.38 104 ALA A N 1
ATOM 805 C CA . ALA A 1 104 ? 0.778 -17.625 -23.406 1 95.38 104 ALA A CA 1
ATOM 806 C C . ALA A 1 104 ? 1.997 -16.922 -22.844 1 95.38 104 ALA A C 1
ATOM 808 O O . ALA A 1 104 ? 1.89 -16.188 -21.844 1 95.38 104 ALA A O 1
ATOM 809 N N . LYS A 1 105 ? 3.15 -17.062 -23.531 1 95.62 105 LYS A N 1
ATOM 810 C CA . LYS A 1 105 ? 4.375 -16.469 -23 1 95.62 105 LYS A CA 1
ATOM 811 C C . LYS A 1 105 ? 5.051 -15.586 -24.047 1 95.62 105 LYS A C 1
ATOM 813 O O . LYS A 1 105 ? 5.871 -14.734 -23.703 1 95.62 105 LYS A O 1
ATOM 818 N N . ASP A 1 106 ? 4.668 -15.719 -25.219 1 91.69 106 ASP A N 1
ATOM 819 C CA . ASP A 1 106 ? 5.406 -15.055 -26.281 1 91.69 106 ASP A CA 1
ATOM 820 C C . ASP A 1 106 ? 4.586 -13.922 -26.906 1 91.69 106 ASP A C 1
ATOM 822 O O . ASP A 1 106 ? 4.816 -13.531 -28.047 1 91.69 106 ASP A O 1
ATOM 826 N N . THR A 1 107 ? 3.582 -13.516 -26.172 1 89.88 107 THR A N 1
ATOM 827 C CA . THR A 1 107 ? 2.781 -12.383 -26.641 1 89.88 107 THR A CA 1
ATOM 828 C C . THR A 1 107 ? 2.916 -11.203 -25.688 1 89.88 107 THR A C 1
ATOM 830 O O . THR A 1 107 ? 3.395 -11.352 -24.562 1 89.88 107 THR A O 1
ATOM 833 N N . ALA A 1 108 ? 2.557 -10.023 -26.188 1 87.38 108 ALA A N 1
ATOM 834 C CA . ALA A 1 108 ? 2.641 -8.812 -25.375 1 87.38 108 ALA A CA 1
ATOM 835 C C . ALA A 1 108 ? 1.27 -8.414 -24.828 1 87.38 108 ALA A C 1
ATOM 837 O O . ALA A 1 108 ? 1.149 -7.453 -24.062 1 87.38 108 ALA A O 1
ATOM 838 N N . GLY A 1 109 ? 0.335 -9.148 -25.141 1 91.56 109 GLY A N 1
ATOM 839 C CA . GLY A 1 109 ? -1.022 -8.758 -24.797 1 91.56 109 GLY A CA 1
ATOM 840 C C . GLY A 1 109 ? -1.529 -9.414 -23.531 1 91.56 109 GLY A C 1
ATOM 841 O O . GLY A 1 109 ? -0.743 -9.945 -22.75 1 91.56 109 GLY A O 1
ATOM 842 N N . ASP A 1 110 ? -2.82 -9.289 -23.328 1 94.38 110 ASP A N 1
ATOM 843 C CA . ASP A 1 110 ? -3.494 -9.766 -22.125 1 94.38 110 ASP A CA 1
ATOM 844 C C . ASP A 1 110 ? -3.375 -11.281 -22 1 94.38 110 ASP A C 1
ATOM 846 O O . ASP A 1 110 ? -3.414 -11.82 -20.891 1 94.38 110 ASP A O 1
ATOM 850 N N . GLU A 1 111 ? -3.084 -11.93 -23.094 1 95.12 111 GLU A N 1
ATOM 851 C CA . GLU A 1 111 ? -3.012 -13.391 -23.125 1 95.12 111 GLU A CA 1
ATOM 852 C C . GLU A 1 111 ? -1.846 -13.898 -22.281 1 95.12 111 GLU A C 1
ATOM 854 O O . GLU A 1 111 ? -1.855 -15.039 -21.812 1 95.12 111 GLU A O 1
ATOM 859 N N . CYS A 1 112 ? -0.869 -13 -22.078 1 96.38 112 CYS A N 1
ATOM 860 C CA . CYS A 1 112 ? 0.336 -13.414 -21.359 1 96.38 112 CYS A CA 1
ATOM 861 C C . CYS A 1 112 ? 0.355 -12.852 -19.953 1 96.38 112 CYS A C 1
ATOM 863 O O . CYS A 1 112 ? 1.17 -13.258 -19.125 1 96.38 112 CYS A O 1
ATOM 865 N N . ARG A 1 113 ? -0.517 -11.953 -19.641 1 97.56 113 ARG A N 1
ATOM 866 C CA . ARG A 1 113 ? -0.459 -11.219 -18.375 1 97.56 113 ARG A CA 1
ATOM 867 C C . ARG A 1 113 ? -1.287 -11.922 -17.312 1 97.56 113 ARG A C 1
ATOM 869 O O . ARG A 1 113 ? -2.477 -12.18 -17.5 1 97.56 113 ARG A O 1
ATOM 876 N N . PHE A 1 114 ? -0.672 -12.164 -16.203 1 98.38 114 PHE A N 1
ATOM 877 C CA . PHE A 1 114 ? -1.382 -12.812 -15.102 1 98.38 114 PHE A CA 1
ATOM 878 C C . PHE A 1 114 ? -2.668 -12.062 -14.773 1 98.38 114 PHE A C 1
ATOM 880 O O . PHE A 1 114 ? -2.646 -10.852 -14.555 1 98.38 114 PHE A O 1
ATOM 887 N N . GLY A 1 115 ? -3.785 -12.766 -14.75 1 98.31 115 GLY A N 1
ATOM 888 C CA . GLY A 1 115 ? -5.062 -12.203 -14.336 1 98.31 115 GLY A CA 1
ATOM 889 C C . GLY A 1 115 ? -5.859 -11.625 -15.492 1 98.31 115 GLY A C 1
ATOM 890 O O . GLY A 1 115 ? -7.074 -11.438 -15.383 1 98.31 115 GLY A O 1
ATOM 891 N N . CYS A 1 116 ? -5.246 -11.367 -16.594 1 97.88 116 CYS A N 1
ATOM 892 C CA . CYS A 1 116 ? -5.926 -10.695 -17.703 1 97.88 116 CYS A CA 1
ATOM 893 C C . CYS A 1 116 ? -6.551 -11.711 -18.656 1 97.88 116 CYS A C 1
ATOM 895 O O . CYS A 1 116 ? -7.008 -11.344 -19.734 1 97.88 116 CYS A O 1
ATOM 897 N N . ASN A 1 117 ? -6.555 -12.938 -18.344 1 97 117 ASN A N 1
ATOM 898 C CA . ASN A 1 117 ? -7.07 -14.055 -19.125 1 97 117 ASN A CA 1
ATOM 899 C C . ASN A 1 117 ? -7.73 -15.102 -18.234 1 97 117 ASN A C 1
ATOM 901 O O . ASN A 1 117 ? -7.762 -14.953 -17.016 1 97 117 ASN A O 1
ATOM 905 N N . CYS A 1 118 ? -8.195 -16.141 -18.828 1 96 118 CYS A N 1
ATOM 906 C CA . CYS A 1 118 ? -8.914 -17.141 -18.047 1 96 118 CYS A CA 1
ATOM 907 C C . CYS A 1 118 ? -7.984 -18.281 -17.641 1 96 118 CYS A C 1
ATOM 909 O O . CYS A 1 118 ? -8.445 -19.359 -17.297 1 96 118 CYS A O 1
ATOM 911 N N . LYS A 1 119 ? -6.668 -18 -17.719 1 97.88 119 LYS A N 1
ATOM 912 C CA . LYS A 1 119 ? -5.719 -19.078 -17.438 1 97.88 119 LYS A CA 1
ATOM 913 C C . LYS A 1 119 ? -4.895 -18.766 -16.188 1 97.88 119 LYS A C 1
ATOM 915 O O . LYS A 1 119 ? -4.035 -19.562 -15.797 1 97.88 119 LYS A O 1
ATOM 920 N N . SER A 1 120 ? -5.188 -17.609 -15.648 1 98.38 120 SER A N 1
ATOM 921 C CA . SER A 1 120 ? -4.402 -17.234 -14.484 1 98.38 120 SER A CA 1
ATOM 922 C C . SER A 1 120 ? -5.195 -16.328 -13.555 1 98.38 120 SER A C 1
ATOM 924 O O . SER A 1 120 ? -6.133 -15.656 -13.984 1 98.38 120 SER A O 1
ATOM 926 N N . TRP A 1 121 ? -4.918 -16.344 -12.258 1 98.69 121 TRP A N 1
ATOM 927 C CA . TRP A 1 121 ? -5.461 -15.531 -11.172 1 98.69 121 TRP A CA 1
ATOM 928 C C . TRP A 1 121 ? -4.363 -14.727 -10.484 1 98.69 121 TRP A C 1
ATOM 930 O O . TRP A 1 121 ? -3.354 -15.289 -10.047 1 98.69 121 TRP A O 1
ATOM 940 N N . ARG A 1 122 ? -4.551 -13.438 -10.336 1 98.75 122 ARG A N 1
ATOM 941 C CA . ARG A 1 122 ? -3.471 -12.648 -9.766 1 98.75 122 ARG A CA 1
ATOM 942 C C . ARG A 1 122 ? -3.98 -11.766 -8.625 1 98.75 122 ARG A C 1
ATOM 944 O O . ARG A 1 122 ? -5.004 -11.094 -8.766 1 98.75 122 ARG A O 1
ATOM 951 N N . PHE A 1 123 ? -3.318 -11.812 -7.562 1 98.75 123 PHE A N 1
ATOM 952 C CA . PHE A 1 123 ? -3.453 -10.844 -6.48 1 98.75 123 PHE A CA 1
ATOM 953 C C . PHE A 1 123 ? -2.303 -9.844 -6.504 1 98.75 123 PHE A C 1
ATOM 955 O O . PHE A 1 123 ? -1.14 -10.227 -6.363 1 98.75 123 PHE A O 1
ATOM 962 N N . GLN A 1 124 ? -2.639 -8.57 -6.656 1 98.25 124 GLN A N 1
ATOM 963 C CA . GLN A 1 124 ? -1.645 -7.5 -6.625 1 98.25 124 GLN A CA 1
ATOM 964 C C . GLN A 1 124 ? -1.526 -6.898 -5.227 1 98.25 124 GLN A C 1
ATOM 966 O O . GLN A 1 124 ? -2.529 -6.5 -4.629 1 98.25 124 GLN A O 1
ATOM 971 N N . ASP A 1 125 ? -0.379 -6.934 -4.711 1 97.56 125 ASP A N 1
ATOM 972 C CA . ASP A 1 125 ? -0.074 -6.223 -3.473 1 97.56 125 ASP A CA 1
ATOM 973 C C . ASP A 1 125 ? 0.941 -5.105 -3.717 1 97.56 125 ASP A C 1
ATOM 975 O O . ASP A 1 125 ? 2.057 -5.363 -4.176 1 97.56 125 ASP A O 1
ATOM 979 N N . GLY A 1 126 ? 0.553 -3.938 -3.449 1 96.38 126 GLY A N 1
ATOM 980 C CA . GLY A 1 126 ? 1.437 -2.807 -3.68 1 96.38 126 GLY A CA 1
ATOM 981 C C . GLY A 1 126 ? 1.181 -1.647 -2.734 1 96.38 126 GLY A C 1
ATOM 982 O O . GLY A 1 126 ? 0.189 -1.645 -2 1 96.38 126 GLY A O 1
ATOM 983 N N . VAL A 1 127 ? 2.139 -0.782 -2.773 1 94.12 127 VAL A N 1
ATOM 984 C CA . VAL A 1 127 ? 2.023 0.424 -1.961 1 94.12 127 VAL A CA 1
ATOM 985 C C . VAL A 1 127 ? 2.146 1.66 -2.85 1 94.12 127 VAL A C 1
ATOM 987 O O . VAL A 1 127 ? 2.637 1.576 -3.977 1 94.12 127 VAL A O 1
ATOM 990 N N . HIS A 1 128 ? 1.58 2.678 -2.412 1 94.56 128 HIS A N 1
ATOM 991 C CA . HIS A 1 128 ? 1.749 4.023 -2.947 1 94.56 128 HIS A CA 1
ATOM 992 C C . HIS A 1 128 ? 2.145 5.008 -1.852 1 94.56 128 HIS A C 1
ATOM 994 O O . HIS A 1 128 ? 1.282 5.637 -1.235 1 94.56 128 HIS A O 1
ATOM 1000 N N . ARG A 1 129 ? 3.457 5.145 -1.69 1 96.56 129 ARG A N 1
ATOM 1001 C CA . ARG A 1 129 ? 3.984 6.023 -0.651 1 96.56 129 ARG A CA 1
ATOM 1002 C C . ARG A 1 129 ? 4.984 7.02 -1.231 1 96.56 129 ARG A C 1
ATOM 1004 O O . ARG A 1 129 ? 5.926 6.629 -1.926 1 96.56 129 ARG A O 1
ATOM 1011 N N . ASP A 1 130 ? 4.742 8.211 -0.951 1 97.88 130 ASP A N 1
ATOM 1012 C CA . ASP A 1 130 ? 5.703 9.234 -1.36 1 97.88 130 ASP A CA 1
ATOM 1013 C C . ASP A 1 130 ? 5.625 10.461 -0.454 1 97.88 130 ASP A C 1
ATOM 1015 O O . ASP A 1 130 ? 4.684 10.594 0.333 1 97.88 130 ASP A O 1
ATOM 1019 N N . PHE A 1 131 ? 6.688 11.227 -0.455 1 98.44 131 PHE A N 1
ATOM 1020 C CA . PHE A 1 131 ? 6.746 12.547 0.151 1 98.44 131 PHE A CA 1
ATOM 1021 C C . PHE A 1 131 ? 6.805 13.633 -0.919 1 98.44 131 PHE A C 1
ATOM 1023 O O . PHE A 1 131 ? 7.52 13.492 -1.915 1 98.44 131 PHE A O 1
ATOM 1030 N N . LEU A 1 132 ? 5.988 14.641 -0.717 1 98.31 132 LEU A N 1
ATOM 1031 C CA . LEU A 1 132 ? 5.902 15.719 -1.701 1 98.31 132 LEU A CA 1
ATOM 1032 C C . LEU A 1 132 ? 6.109 17.078 -1.043 1 98.31 132 LEU A C 1
ATOM 1034 O O . LEU A 1 132 ? 5.5 17.375 -0.014 1 98.31 132 LEU A O 1
ATOM 1038 N N . TYR A 1 133 ? 6.973 17.844 -1.551 1 97.94 133 TYR A N 1
ATOM 1039 C CA . TYR A 1 133 ? 7.211 19.234 -1.173 1 97.94 133 TYR A CA 1
ATOM 1040 C C . TYR A 1 133 ? 7.637 20.062 -2.379 1 97.94 133 TYR A C 1
ATOM 1042 O O . TYR A 1 133 ? 8.555 19.672 -3.111 1 97.94 133 TYR A O 1
ATOM 1050 N N . ASN A 1 134 ? 6.93 21.125 -2.578 1 96.56 134 ASN A N 1
ATOM 1051 C CA . ASN A 1 134 ? 7.238 22.031 -3.678 1 96.56 134 ASN A CA 1
ATOM 1052 C C . ASN A 1 134 ? 7.324 21.281 -5.008 1 96.56 134 ASN A C 1
ATOM 1054 O O . ASN A 1 134 ? 8.258 21.516 -5.789 1 96.56 134 ASN A O 1
ATOM 1058 N N . ASP A 1 135 ? 6.496 20.297 -5.137 1 94.38 135 ASP A N 1
ATOM 1059 C CA . ASP A 1 135 ? 6.305 19.516 -6.348 1 94.38 135 ASP A CA 1
ATOM 1060 C C . ASP A 1 135 ? 7.473 18.547 -6.566 1 94.38 135 ASP A C 1
ATOM 1062 O O . ASP A 1 135 ? 7.656 18.031 -7.668 1 94.38 135 ASP A O 1
ATOM 1066 N N . LEU A 1 136 ? 8.312 18.453 -5.586 1 95.69 136 LEU A N 1
ATOM 1067 C CA . LEU A 1 136 ? 9.367 17.438 -5.621 1 95.69 136 LEU A CA 1
ATOM 1068 C C . LEU A 1 136 ? 8.938 16.172 -4.883 1 95.69 136 LEU A C 1
ATOM 1070 O O . LEU A 1 136 ? 8.664 16.219 -3.682 1 95.69 136 LEU A O 1
ATOM 1074 N N . LYS A 1 137 ? 8.906 15.156 -5.66 1 97.12 137 LYS A N 1
ATOM 1075 C CA . LYS A 1 137 ? 8.359 13.898 -5.148 1 97.12 137 LYS A CA 1
ATOM 1076 C C . LYS A 1 137 ? 9.477 12.914 -4.816 1 97.12 137 LYS A C 1
ATOM 1078 O O . LYS A 1 137 ? 10.406 12.734 -5.602 1 97.12 137 LYS A O 1
ATOM 1083 N N . THR A 1 138 ? 9.445 12.375 -3.625 1 97.31 138 THR A N 1
ATOM 1084 C CA . THR A 1 138 ? 10.32 11.281 -3.215 1 97.31 138 THR A CA 1
ATOM 1085 C C . THR A 1 138 ? 9.516 10.008 -2.973 1 97.31 138 THR A C 1
ATOM 1087 O O . THR A 1 138 ? 8.695 9.953 -2.053 1 97.31 138 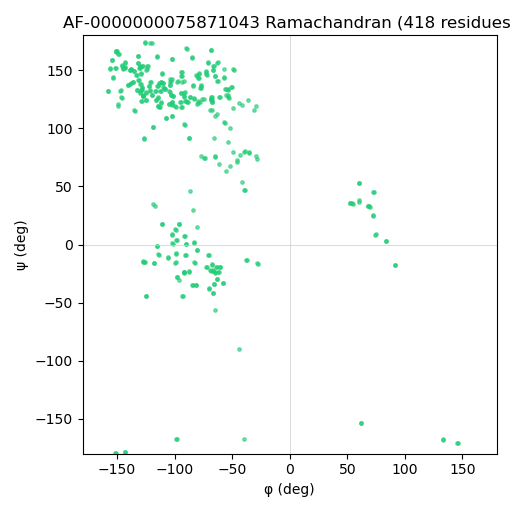THR A O 1
ATOM 1090 N N . ILE A 1 139 ? 9.82 9 -3.74 1 96.94 139 ILE A N 1
ATOM 1091 C CA . ILE A 1 139 ? 9.125 7.73 -3.598 1 96.94 139 ILE A CA 1
ATOM 1092 C C . ILE A 1 139 ? 9.664 6.973 -2.389 1 96.94 139 ILE A C 1
ATOM 1094 O O . ILE A 1 139 ? 10.883 6.93 -2.172 1 96.94 139 ILE A O 1
ATOM 1098 N N . ILE A 1 140 ? 8.797 6.449 -1.629 1 96.19 140 ILE A N 1
ATOM 1099 C CA . ILE A 1 140 ? 9.188 5.711 -0.435 1 96.19 140 ILE A CA 1
ATOM 1100 C C . ILE A 1 140 ? 8.867 4.227 -0.615 1 96.19 140 ILE A C 1
ATOM 1102 O O . ILE A 1 140 ? 7.703 3.855 -0.782 1 96.19 140 ILE A O 1
ATOM 1106 N N . SER A 1 141 ? 9.859 3.391 -0.503 1 95.06 141 SER A N 1
ATOM 1107 C CA . SER A 1 141 ? 9.711 1.953 -0.709 1 95.06 141 SER A CA 1
ATOM 1108 C C . SER A 1 141 ? 9.086 1.282 0.512 1 95.06 141 SER A C 1
ATOM 1110 O O . SER A 1 141 ? 9.211 1.783 1.632 1 95.06 141 SER A O 1
ATOM 1112 N N . SER A 1 142 ? 8.359 0.273 0.245 1 93.94 142 SER A N 1
ATOM 1113 C CA . SER A 1 142 ? 7.867 -0.594 1.31 1 93.94 142 SER A CA 1
ATOM 1114 C C . SER A 1 142 ? 8.789 -1.79 1.521 1 93.94 142 SER A C 1
ATOM 1116 O O . SER A 1 142 ? 9.422 -2.268 0.576 1 93.94 142 SER A O 1
ATOM 1118 N N . HIS A 1 143 ? 8.773 -2.156 2.805 1 91.12 143 HIS A N 1
ATOM 1119 C CA . HIS A 1 143 ? 9.625 -3.275 3.186 1 91.12 143 HIS A CA 1
ATOM 1120 C C . HIS A 1 143 ? 8.852 -4.312 3.986 1 91.12 143 HIS A C 1
ATOM 1122 O O . HIS A 1 143 ? 7.773 -4.02 4.512 1 91.12 143 HIS A O 1
ATOM 1128 N N . PHE A 1 144 ? 9.25 -5.523 3.943 1 87.44 144 PHE A N 1
ATOM 1129 C CA . PHE A 1 144 ? 8.781 -6.602 4.809 1 87.44 144 PHE A CA 1
ATOM 1130 C C . PHE A 1 144 ? 7.34 -6.969 4.484 1 87.44 144 PHE A C 1
ATOM 1132 O O . PHE A 1 144 ? 6.52 -7.137 5.391 1 87.44 144 PHE A O 1
ATOM 1139 N N . ASN A 1 145 ? 6.957 -6.855 3.332 1 94.75 145 ASN A N 1
ATOM 1140 C CA . ASN A 1 145 ? 5.637 -7.305 2.91 1 94.75 145 ASN A CA 1
ATOM 1141 C C . ASN A 1 145 ? 5.586 -8.82 2.729 1 94.75 145 ASN A C 1
ATOM 1143 O O . ASN A 1 145 ? 6.367 -9.383 1.958 1 94.75 145 ASN A O 1
ATOM 1147 N N . VAL A 1 146 ? 4.68 -9.469 3.438 1 96.88 146 VAL A N 1
ATOM 1148 C CA . VAL A 1 146 ? 4.574 -10.922 3.363 1 96.88 146 VAL A CA 1
ATOM 1149 C C . VAL A 1 146 ? 3.15 -11.312 2.988 1 96.88 146 VAL A C 1
ATOM 1151 O O . VAL A 1 146 ? 2.195 -10.945 3.674 1 96.88 146 VAL A O 1
ATOM 1154 N N . ILE A 1 147 ? 2.988 -12.047 1.953 1 98 147 ILE A N 1
ATOM 1155 C CA . ILE A 1 147 ? 1.694 -12.562 1.515 1 98 147 ILE A CA 1
ATOM 1156 C C . ILE A 1 147 ? 1.692 -14.086 1.584 1 98 147 ILE A C 1
ATOM 1158 O O . ILE A 1 147 ? 2.588 -14.742 1.042 1 98 147 ILE A O 1
ATOM 1162 N N . GLY A 1 148 ? 0.759 -14.609 2.297 1 98 148 GLY A N 1
ATOM 1163 C CA . GLY A 1 148 ? 0.51 -16.031 2.279 1 98 148 GLY A CA 1
ATOM 1164 C C . GLY A 1 148 ? -0.563 -16.438 1.286 1 98 148 GLY A C 1
ATOM 1165 O O . GLY A 1 148 ? -1.552 -15.727 1.105 1 98 148 GLY A O 1
ATOM 1166 N N . VAL A 1 149 ? -0.36 -17.594 0.718 1 98.75 149 VAL A N 1
ATOM 1167 C CA . VAL A 1 149 ? -1.319 -18.109 -0.246 1 98.75 149 VAL A CA 1
ATOM 1168 C C . VAL A 1 149 ? -1.706 -19.547 0.137 1 98.75 149 VAL A C 1
ATOM 1170 O O . VAL A 1 149 ? -0.837 -20.406 0.326 1 98.75 149 VAL A O 1
ATOM 1173 N N . PHE A 1 150 ? -2.982 -19.75 0.302 1 98.62 150 PHE A N 1
ATOM 1174 C CA . PHE A 1 150 ? -3.51 -21.094 0.498 1 98.62 150 PHE A CA 1
ATOM 1175 C C . PHE A 1 150 ? -4.355 -21.516 -0.696 1 98.62 150 PHE A C 1
ATOM 1177 O O . PHE A 1 150 ? -5.207 -20.766 -1.164 1 98.62 150 PHE A O 1
ATOM 1184 N N . ILE A 1 151 ? -4.078 -22.719 -1.156 1 98.62 151 ILE A N 1
ATOM 1185 C CA . ILE A 1 151 ? -4.848 -23.25 -2.271 1 98.62 151 ILE A CA 1
ATOM 1186 C C . ILE A 1 151 ? -5.285 -24.688 -1.959 1 98.62 151 ILE A C 1
ATOM 1188 O O . ILE A 1 151 ? -4.527 -25.453 -1.358 1 98.62 151 ILE A O 1
ATOM 1192 N N . ASP A 1 152 ? -6.457 -24.953 -2.172 1 98.25 152 ASP A N 1
ATOM 1193 C CA . ASP A 1 152 ? -6.996 -26.312 -2.258 1 98.25 152 ASP A CA 1
ATOM 1194 C C . ASP A 1 152 ? -7.594 -26.578 -3.637 1 98.25 152 ASP A C 1
ATOM 1196 O O . ASP A 1 152 ? -8.734 -26.188 -3.91 1 98.25 152 ASP A O 1
ATOM 1200 N N . VAL A 1 153 ? -6.828 -27.281 -4.441 1 97.81 153 VAL A N 1
ATOM 1201 C CA . VAL A 1 153 ? -7.168 -27.422 -5.855 1 97.81 153 VAL A CA 1
ATOM 1202 C C . VAL A 1 153 ? -8.453 -28.234 -6.004 1 97.81 153 VAL A C 1
ATOM 1204 O O . VAL A 1 153 ? -9.336 -27.859 -6.781 1 97.81 153 VAL A O 1
ATOM 1207 N N . GLU A 1 154 ? -8.617 -29.25 -5.281 1 96.25 154 GLU A N 1
ATOM 1208 C CA . GLU A 1 154 ? -9.773 -30.141 -5.391 1 96.25 154 GLU A CA 1
ATOM 1209 C C . GLU A 1 154 ? -11.047 -29.469 -4.906 1 96.25 154 GLU A C 1
ATOM 1211 O O . GLU A 1 154 ? -12.109 -29.609 -5.516 1 96.25 154 GLU A O 1
ATOM 1216 N N . GLU A 1 155 ? -10.891 -28.703 -3.869 1 97.19 155 GLU A N 1
ATOM 1217 C CA . GLU A 1 155 ? -12.062 -28.062 -3.283 1 97.19 155 GLU A CA 1
ATOM 1218 C C . GLU A 1 155 ? -12.32 -26.688 -3.918 1 97.19 155 GLU A C 1
ATOM 1220 O O . GLU A 1 155 ? -13.336 -26.047 -3.635 1 97.19 155 GLU A O 1
ATOM 1225 N N . GLY A 1 156 ? -11.414 -26.234 -4.703 1 97.62 156 GLY A N 1
ATOM 1226 C CA . GLY A 1 156 ? -11.586 -24.953 -5.375 1 97.62 156 GLY A CA 1
ATOM 1227 C C . GLY A 1 156 ? -11.445 -23.766 -4.441 1 97.62 156 GLY A C 1
ATOM 1228 O O . GLY A 1 156 ? -12.297 -22.875 -4.426 1 97.62 156 GLY A O 1
ATOM 1229 N N . ILE A 1 157 ? -10.461 -23.797 -3.639 1 98.38 157 ILE A N 1
ATOM 1230 C CA . ILE A 1 157 ? -10.203 -22.719 -2.695 1 98.38 157 ILE A CA 1
ATOM 1231 C C . ILE A 1 157 ? -8.891 -22.031 -3.055 1 98.38 157 ILE A C 1
ATOM 1233 O O . ILE A 1 157 ? -7.875 -22.688 -3.295 1 98.38 157 ILE A O 1
ATOM 1237 N N . LEU A 1 158 ? -8.859 -20.766 -3.23 1 98.69 158 LEU A N 1
ATOM 1238 C CA . LEU A 1 158 ? -7.691 -19.906 -3.385 1 98.69 158 LEU A CA 1
ATOM 1239 C C . LEU A 1 158 ? -7.824 -18.656 -2.527 1 98.69 158 LEU A C 1
ATOM 1241 O O . LEU A 1 158 ? -8.75 -17.859 -2.721 1 98.69 158 LEU A O 1
ATOM 1245 N N . ARG A 1 159 ? -6.934 -18.547 -1.539 1 98.5 159 ARG A N 1
ATOM 1246 C CA . ARG A 1 159 ? -7.016 -17.438 -0.586 1 98.5 159 ARG A CA 1
ATOM 1247 C C . ARG A 1 159 ? -5.664 -16.766 -0.417 1 98.5 159 ARG A C 1
ATOM 1249 O O . ARG A 1 159 ? -4.625 -17.422 -0.39 1 98.5 159 ARG A O 1
ATOM 1256 N N . PHE A 1 160 ? -5.715 -15.438 -0.297 1 98.38 160 PHE A N 1
ATOM 1257 C CA . PHE A 1 160 ? -4.523 -14.6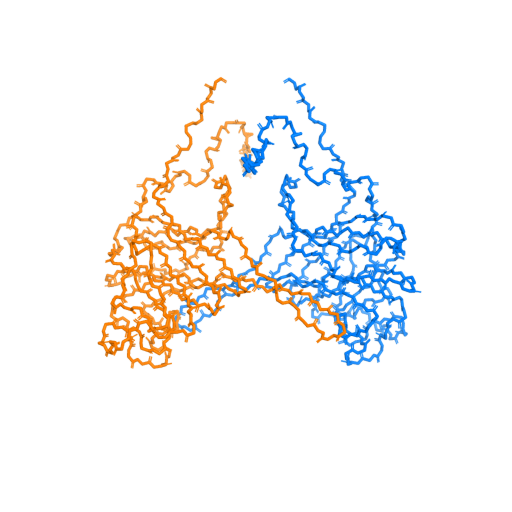33 -0.05 1 98.38 160 PHE A CA 1
ATOM 1258 C C . PHE A 1 160 ? -4.578 -13.992 1.333 1 98.38 160 PHE A C 1
ATOM 1260 O O . PHE A 1 160 ? -5.633 -13.508 1.757 1 98.38 160 PHE A O 1
ATOM 1267 N N . TYR A 1 161 ? -3.443 -13.984 2.033 1 97 161 TYR A N 1
ATOM 1268 C CA . TYR A 1 161 ? -3.363 -13.492 3.402 1 97 161 TYR A CA 1
ATOM 1269 C C . TYR A 1 161 ? -2.223 -12.492 3.557 1 97 161 TYR A C 1
ATOM 1271 O O . TYR A 1 161 ? -1.197 -12.602 2.881 1 97 161 TYR A O 1
ATOM 1279 N N . SER A 1 162 ? -2.463 -11.555 4.414 1 94.5 162 SER A N 1
ATOM 1280 C CA . SER A 1 162 ? -1.366 -10.734 4.91 1 94.5 162 SER A CA 1
ATOM 1281 C C . SER A 1 162 ? -0.763 -11.328 6.18 1 94.5 162 SER A C 1
ATOM 1283 O O . SER A 1 162 ? -1.489 -11.727 7.09 1 94.5 162 SER A O 1
ATOM 1285 N N . ILE A 1 163 ? 0.514 -11.43 6.188 1 94.25 163 ILE A N 1
ATOM 1286 C CA . ILE A 1 163 ? 1.239 -11.922 7.352 1 94.25 163 ILE A CA 1
ATOM 1287 C C . ILE A 1 163 ? 2.156 -10.828 7.895 1 94.25 163 ILE A C 1
ATOM 1289 O O . ILE A 1 163 ? 2.865 -10.172 7.133 1 94.25 163 ILE A O 1
ATOM 1293 N N . THR A 1 164 ? 2.1 -10.633 9.172 1 89.12 164 THR A N 1
ATOM 1294 C CA . THR A 1 164 ? 3.016 -9.656 9.758 1 89.12 164 THR A CA 1
ATOM 1295 C C . THR A 1 164 ? 4.461 -10.133 9.633 1 89.12 164 THR A C 1
ATOM 1297 O O . THR A 1 164 ? 4.727 -11.336 9.617 1 89.12 164 THR A O 1
ATOM 1300 N N . PRO A 1 165 ? 5.34 -9.211 9.602 1 86.88 165 PRO A N 1
ATOM 1301 C CA . PRO A 1 165 ? 6.746 -9.578 9.406 1 86.88 165 PRO A CA 1
ATOM 1302 C C . PRO A 1 165 ? 7.254 -10.539 10.484 1 86.88 165 PRO A C 1
ATOM 1304 O O . PRO A 1 165 ? 8.133 -11.359 10.219 1 86.88 165 PRO A O 1
ATOM 1307 N N . ASP A 1 166 ? 6.766 -10.406 11.633 1 83.38 166 ASP A N 1
ATOM 1308 C CA . ASP A 1 166 ? 7.188 -11.289 12.727 1 83.38 166 ASP A CA 1
ATOM 1309 C C . ASP A 1 166 ? 6.457 -12.625 12.664 1 83.38 166 ASP A C 1
ATOM 1311 O O . ASP A 1 166 ? 6.699 -13.508 13.492 1 83.38 166 ASP A O 1
ATOM 1315 N N . ARG A 1 167 ? 5.531 -12.781 11.773 1 89.56 167 ARG A N 1
ATOM 1316 C CA . ARG A 1 167 ? 4.809 -14.016 11.461 1 89.56 167 ARG A CA 1
ATOM 1317 C C . ARG A 1 167 ? 3.824 -14.359 12.578 1 89.56 167 ARG A C 1
ATOM 1319 O O . ARG A 1 167 ? 3.424 -15.516 12.719 1 89.56 167 ARG A O 1
ATOM 1326 N N . GLU A 1 168 ? 3.381 -13.398 13.312 1 83.62 168 GLU A N 1
ATOM 1327 C CA . GLU A 1 168 ? 2.52 -13.672 14.461 1 83.62 168 GLU A CA 1
ATOM 1328 C C . GLU A 1 168 ? 1.049 -13.469 14.109 1 83.62 168 GLU A C 1
ATOM 1330 O O . GLU A 1 168 ? 0.167 -14.055 14.742 1 83.62 168 GLU A O 1
ATOM 1335 N N . GLU A 1 169 ? 0.856 -12.625 13.18 1 86.12 169 GLU A N 1
ATOM 1336 C CA . GLU A 1 169 ? -0.526 -12.32 12.828 1 86.12 169 GLU A CA 1
ATOM 1337 C C . GLU A 1 169 ? -0.792 -12.602 11.352 1 86.12 169 GLU A C 1
ATOM 1339 O O . GLU A 1 169 ? 0.054 -12.32 10.5 1 86.12 169 GLU A O 1
ATOM 1344 N N . MET A 1 170 ? -1.897 -13.203 11.141 1 92.81 170 MET A N 1
ATOM 1345 C CA . MET A 1 170 ? -2.391 -13.516 9.797 1 92.81 170 MET A CA 1
ATOM 1346 C C . MET A 1 170 ? -3.787 -12.938 9.586 1 92.81 170 MET A C 1
ATOM 1348 O O . MET A 1 170 ? -4.641 -13.031 10.469 1 92.81 170 MET A O 1
ATOM 1352 N N . LYS A 1 171 ? -3.963 -12.227 8.477 1 91.38 171 LYS A N 1
ATOM 1353 C CA . LYS A 1 171 ? -5.27 -11.672 8.141 1 91.38 171 LYS A CA 1
ATOM 1354 C C . LYS A 1 171 ? -5.676 -12.039 6.719 1 91.38 171 LYS A C 1
ATOM 1356 O O . LYS A 1 171 ? -4.867 -11.93 5.789 1 91.38 171 LYS A O 1
ATOM 1361 N N . LEU A 1 172 ? -6.922 -12.492 6.57 1 95.62 172 LEU A N 1
ATOM 1362 C CA . LEU A 1 172 ? -7.434 -12.789 5.234 1 95.62 172 LEU A CA 1
ATOM 1363 C C . LEU A 1 172 ? -7.578 -11.516 4.41 1 95.62 172 LEU A C 1
ATOM 1365 O O . LEU A 1 172 ? -8.219 -10.555 4.852 1 95.62 172 LEU A O 1
ATOM 1369 N N . LEU A 1 173 ? -6.93 -11.469 3.293 1 95.44 173 LEU A N 1
ATOM 1370 C CA . LEU A 1 173 ? -7.023 -10.328 2.387 1 95.44 173 LEU A CA 1
ATOM 1371 C C . LEU A 1 173 ? -8.109 -10.555 1.34 1 95.44 173 LEU A C 1
ATOM 1373 O O . LEU A 1 173 ? -8.883 -9.641 1.034 1 95.44 173 LEU A O 1
ATOM 1377 N N . TYR A 1 174 ? -8.125 -11.797 0.762 1 97.38 174 TYR A N 1
ATOM 1378 C CA . TYR A 1 174 ? -9.07 -12.047 -0.319 1 97.38 174 TYR A CA 1
ATOM 1379 C C . TYR A 1 174 ? -9.344 -13.539 -0.469 1 97.38 174 TYR A C 1
ATOM 1381 O O . TYR A 1 174 ? -8.406 -14.352 -0.476 1 97.38 174 TYR A O 1
ATOM 1389 N N . ASP A 1 175 ? -10.555 -13.875 -0.561 1 98.06 175 ASP A N 1
ATOM 1390 C CA . ASP A 1 175 ? -11.047 -15.211 -0.884 1 98.06 175 ASP A CA 1
ATOM 1391 C C . ASP A 1 175 ? -11.617 -15.258 -2.301 1 98.06 175 ASP A C 1
ATOM 1393 O O . ASP A 1 175 ? -12.68 -14.695 -2.568 1 98.06 175 ASP A O 1
ATOM 1397 N N . VAL A 1 176 ? -10.883 -15.945 -3.195 1 98.12 176 VAL A N 1
ATOM 1398 C CA . VAL A 1 176 ? -11.227 -15.898 -4.613 1 98.12 176 VAL A CA 1
ATOM 1399 C C . VAL A 1 176 ? -12.555 -16.625 -4.848 1 98.12 176 VAL A C 1
ATOM 1401 O O . VAL A 1 176 ? -12.688 -17.797 -4.52 1 98.12 176 VAL A O 1
ATOM 1404 N N . PRO A 1 177 ? -13.422 -15.898 -5.484 1 96.44 177 PRO A N 1
ATOM 1405 C CA . PRO A 1 177 ? -14.711 -16.547 -5.727 1 96.44 177 PRO A CA 1
ATOM 1406 C C . PRO A 1 177 ? -14.672 -17.531 -6.902 1 96.44 177 PRO A C 1
ATOM 1408 O O . PRO A 1 177 ? -13.953 -17.297 -7.879 1 96.44 177 PRO A O 1
ATOM 1411 N N . SER A 1 178 ? -15.352 -18.609 -6.836 1 94.81 178 SER A N 1
ATOM 1412 C CA . SER A 1 178 ? -15.586 -19.578 -7.91 1 94.81 178 SER A CA 1
ATOM 1413 C C . SER A 1 178 ? -14.273 -20.047 -8.523 1 94.81 178 SER A C 1
ATOM 1415 O O . SER A 1 178 ? -14.148 -20.156 -9.742 1 94.81 178 SER A O 1
ATOM 1417 N N . PHE A 1 179 ? -13.32 -20.156 -7.715 1 97.62 179 PHE A N 1
ATOM 1418 C CA . PHE A 1 179 ? -12.055 -20.688 -8.188 1 97.62 179 PHE A CA 1
ATOM 1419 C C . PHE A 1 179 ? -12.188 -22.156 -8.539 1 97.62 179 PHE A C 1
ATOM 1421 O O . PHE A 1 179 ? -12.602 -22.969 -7.703 1 97.62 179 PHE A O 1
ATOM 1428 N N . GLN A 1 180 ? -11.805 -22.453 -9.766 1 95.88 180 GLN A N 1
ATOM 1429 C CA . GLN A 1 180 ? -11.812 -23.828 -10.25 1 95.88 180 GLN A CA 1
ATOM 1430 C C . GLN A 1 180 ? -10.719 -24.062 -11.289 1 95.88 180 GLN A C 1
ATOM 1432 O O . GLN A 1 180 ? -10.758 -23.484 -12.375 1 95.88 180 GLN A O 1
ATOM 1437 N N . ALA A 1 181 ? -9.836 -24.953 -10.969 1 95.94 181 ALA A N 1
ATOM 1438 C CA . ALA A 1 181 ? -8.75 -25.281 -11.898 1 95.94 181 ALA A CA 1
ATOM 1439 C C . ALA A 1 181 ? -9.133 -26.453 -12.805 1 95.94 181 ALA A C 1
ATOM 1441 O O . ALA A 1 181 ? -9.766 -27.406 -12.352 1 95.94 181 ALA A O 1
ATOM 1442 N N . THR A 1 182 ? -8.75 -26.328 -14 1 95.5 182 THR A N 1
ATOM 1443 C CA . THR A 1 182 ? -9.023 -27.391 -14.953 1 95.5 182 THR A CA 1
ATOM 1444 C C . THR A 1 182 ? -7.723 -27.984 -15.5 1 95.5 182 THR A C 1
ATOM 1446 O O . THR A 1 182 ? -7.738 -29.016 -16.156 1 95.5 182 THR A O 1
ATOM 1449 N N . GLU A 1 183 ? -6.621 -27.297 -15.328 1 95.94 183 GLU A N 1
ATOM 1450 C CA . GLU A 1 183 ? -5.277 -27.719 -15.719 1 95.94 183 GLU A CA 1
ATOM 1451 C C . GLU A 1 183 ? -4.316 -27.656 -14.531 1 95.94 183 GLU A C 1
ATOM 1453 O O . GLU A 1 183 ? -4.695 -27.219 -13.445 1 95.94 183 GLU A O 1
ATOM 1458 N N . ASP A 1 184 ? -3.135 -28.156 -14.812 1 95.38 184 ASP A N 1
ATOM 1459 C CA . ASP A 1 184 ? -2.104 -28.047 -13.781 1 95.38 184 ASP A CA 1
ATOM 1460 C C . ASP A 1 184 ? -1.785 -26.578 -13.484 1 95.38 184 ASP A C 1
ATOM 1462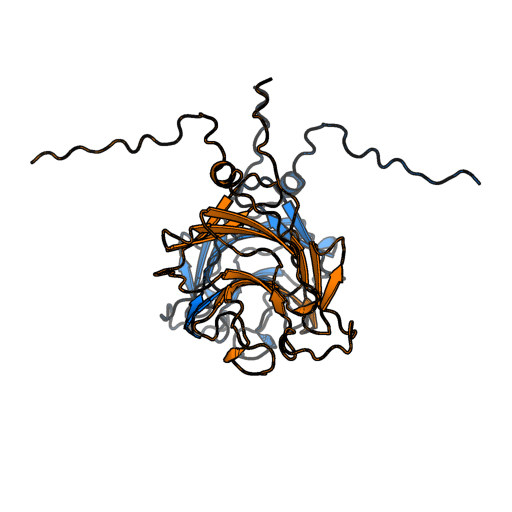 O O . ASP A 1 184 ? -1.708 -25.766 -14.406 1 95.38 184 ASP A O 1
ATOM 1466 N N . LEU A 1 185 ? -1.587 -26.391 -12.18 1 97.94 185 LEU A N 1
ATOM 1467 C CA . LEU A 1 185 ? -1.366 -25.016 -11.734 1 97.94 185 LEU A CA 1
ATOM 1468 C C . LEU A 1 185 ? 0.07 -24.812 -11.258 1 97.94 185 LEU A C 1
ATOM 1470 O O . LEU A 1 185 ? 0.673 -25.734 -10.703 1 97.94 185 LEU A O 1
ATOM 1474 N N . TYR A 1 186 ? 0.542 -23.625 -11.484 1 98.69 186 TYR A N 1
ATOM 1475 C CA . TYR A 1 186 ? 1.836 -23.188 -10.969 1 98.69 186 TYR A CA 1
ATOM 1476 C C . TYR A 1 186 ? 1.729 -21.797 -10.328 1 98.69 186 TYR A C 1
ATOM 1478 O O . TYR A 1 186 ? 0.927 -20.969 -10.758 1 98.69 186 TYR A O 1
ATOM 1486 N N . ALA A 1 187 ? 2.516 -21.594 -9.273 1 98.81 187 ALA A N 1
ATOM 1487 C CA . ALA A 1 187 ? 2.643 -20.25 -8.742 1 98.81 187 ALA A CA 1
ATOM 1488 C C . ALA A 1 187 ? 3.469 -19.359 -9.672 1 98.81 187 ALA A C 1
ATOM 1490 O O . ALA A 1 187 ? 4.371 -19.844 -10.359 1 98.81 187 ALA A O 1
ATOM 1491 N N . GLY A 1 188 ? 3.139 -18.094 -9.742 1 98.75 188 GLY A N 1
ATOM 1492 C CA . GLY A 1 188 ? 3.871 -17.125 -10.539 1 98.75 188 GLY A CA 1
ATOM 1493 C C . GLY A 1 188 ? 3.85 -15.734 -9.953 1 98.75 188 GLY A C 1
ATOM 1494 O O . GLY A 1 188 ? 3.031 -15.438 -9.078 1 98.75 188 GLY A O 1
ATOM 1495 N N . PHE A 1 189 ? 4.762 -14.93 -10.453 1 98.81 189 PHE A N 1
ATOM 1496 C CA . PHE A 1 189 ? 4.898 -13.602 -9.875 1 98.81 189 PHE A CA 1
ATOM 1497 C C . PHE A 1 189 ? 5.145 -12.562 -10.961 1 98.81 189 PHE A C 1
ATOM 1499 O O . PHE A 1 189 ? 5.887 -12.812 -11.914 1 98.81 189 PHE A O 1
ATOM 1506 N N . TRP A 1 190 ? 4.496 -11.492 -10.812 1 98.44 190 TRP A N 1
ATOM 1507 C CA . TRP A 1 190 ? 4.754 -10.289 -11.602 1 98.44 190 TRP A CA 1
ATOM 1508 C C . TRP A 1 190 ? 5.508 -9.25 -10.773 1 98.44 190 TRP A C 1
ATOM 1510 O O . TRP A 1 190 ? 5.184 -9.023 -9.609 1 98.44 190 TRP A O 1
ATOM 1520 N N . LEU A 1 191 ? 6.496 -8.617 -11.375 1 97.81 191 LEU A N 1
ATOM 1521 C CA . LEU A 1 191 ? 7.328 -7.68 -10.633 1 97.81 191 LEU A CA 1
ATOM 1522 C C . LEU A 1 191 ? 7.277 -6.293 -11.266 1 97.81 191 LEU A C 1
ATOM 1524 O O . LEU A 1 191 ? 7.34 -6.16 -12.484 1 97.81 191 LEU A O 1
ATOM 1528 N N . SER A 1 192 ? 7.074 -5.344 -10.391 1 95.25 192 SER A N 1
ATOM 1529 C CA . SER A 1 192 ? 7.266 -3.959 -10.812 1 95.25 192 SER A CA 1
ATOM 1530 C C . SER A 1 192 ? 8.727 -3.543 -10.688 1 95.25 192 SER A C 1
ATOM 1532 O O . SER A 1 192 ? 9.508 -4.203 -10.008 1 95.25 192 SER A O 1
ATOM 1534 N N . GLU A 1 193 ? 8.992 -2.508 -11.391 1 91.25 193 GLU A N 1
ATOM 1535 C CA . GLU A 1 193 ? 10.367 -2.014 -11.352 1 91.25 193 GLU A CA 1
ATOM 1536 C C . GLU A 1 193 ? 10.812 -1.731 -9.922 1 91.25 193 GLU A C 1
ATOM 1538 O O . GLU A 1 193 ? 10.078 -1.11 -9.148 1 91.25 193 GLU A O 1
ATOM 1543 N N . GLY A 1 194 ? 11.984 -2.191 -9.609 1 91.38 194 GLY A N 1
ATOM 1544 C CA . GLY A 1 194 ? 12.578 -1.918 -8.305 1 91.38 194 GLY A CA 1
ATOM 1545 C C . GLY A 1 194 ? 12.102 -2.871 -7.223 1 91.38 194 GLY A C 1
ATOM 1546 O O . GLY A 1 194 ? 12.523 -2.764 -6.07 1 91.38 194 GLY A O 1
ATOM 1547 N N . THR A 1 195 ? 11.305 -3.811 -7.582 1 94.94 195 THR A N 1
ATOM 1548 C CA . THR A 1 195 ? 10.758 -4.734 -6.594 1 94.94 195 THR A CA 1
ATOM 1549 C C . THR A 1 195 ? 11.602 -6 -6.504 1 94.94 195 THR A C 1
ATOM 1551 O O . THR A 1 195 ? 12.016 -6.551 -7.527 1 94.94 195 THR A O 1
ATOM 1554 N N . LYS A 1 196 ? 11.953 -6.375 -5.336 1 97.44 196 LYS A N 1
ATOM 1555 C CA . LYS A 1 196 ? 12.57 -7.66 -5.012 1 97.44 196 LYS A CA 1
ATOM 1556 C C . LYS A 1 196 ? 11.562 -8.594 -4.348 1 97.44 196 LYS A C 1
ATOM 1558 O O . LYS A 1 196 ? 10.836 -8.188 -3.432 1 97.44 196 LYS A O 1
ATOM 1563 N N . LEU A 1 197 ? 11.492 -9.812 -4.82 1 98.5 197 LEU A N 1
ATOM 1564 C CA . LEU A 1 197 ? 10.562 -10.789 -4.277 1 98.5 197 LEU A CA 1
ATOM 1565 C C . LEU A 1 197 ? 11.281 -12.086 -3.924 1 98.5 197 LEU A C 1
ATOM 1567 O O . LEU A 1 197 ? 12.133 -12.562 -4.684 1 98.5 197 LEU A O 1
ATOM 1571 N N . SER A 1 198 ? 10.977 -12.633 -2.754 1 98.5 198 SER A N 1
ATOM 1572 C CA . SER A 1 198 ? 11.625 -13.859 -2.316 1 98.5 198 SER A CA 1
ATOM 1573 C C . SER A 1 198 ? 10.609 -14.844 -1.739 1 98.5 198 SER A C 1
ATOM 1575 O O . SER A 1 198 ? 9.586 -14.438 -1.198 1 98.5 198 SER A O 1
ATOM 1577 N N . ILE A 1 199 ? 10.914 -16.062 -1.904 1 98.44 199 ILE A N 1
ATOM 1578 C CA . ILE A 1 199 ? 10.164 -17.156 -1.307 1 98.44 199 ILE A CA 1
ATOM 1579 C C . ILE A 1 199 ? 10.906 -17.688 -0.086 1 98.44 199 ILE A C 1
ATOM 1581 O O . ILE A 1 199 ? 11.969 -18.297 -0.22 1 98.44 199 ILE A O 1
ATOM 1585 N N . PRO A 1 200 ? 10.352 -17.453 1.055 1 97.12 200 PRO A N 1
ATOM 1586 C CA . PRO A 1 200 ? 11.062 -17.906 2.254 1 97.12 200 PRO A CA 1
ATOM 1587 C C . PRO A 1 200 ? 11.039 -19.438 2.406 1 97.12 200 PRO A C 1
ATOM 1589 O O . PRO A 1 200 ? 10.188 -20.109 1.818 1 97.12 200 PRO A O 1
ATOM 1592 N N . PRO A 1 201 ? 12 -19.922 3.127 1 94 201 PRO A N 1
ATOM 1593 C CA . PRO A 1 201 ? 11.984 -21.359 3.398 1 94 201 PRO A CA 1
ATOM 1594 C C . PRO A 1 201 ? 10.836 -21.781 4.312 1 94 201 PRO A C 1
ATOM 1596 O O . PRO A 1 201 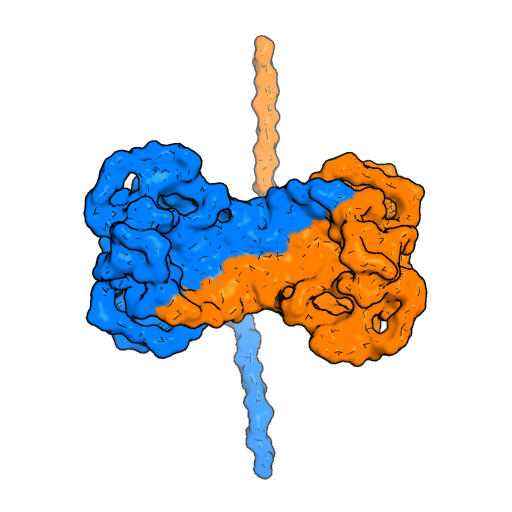? 10.18 -20.922 4.91 1 94 201 PRO A O 1
ATOM 1599 N N . LYS A 1 202 ? 10.695 -23.078 4.309 1 92.62 202 LYS A N 1
ATOM 1600 C CA . LYS A 1 202 ? 9.641 -23.625 5.148 1 92.62 202 LYS A CA 1
ATOM 1601 C C . LYS A 1 202 ? 9.758 -23.141 6.586 1 92.62 202 LYS A C 1
ATOM 1603 O O . LYS A 1 202 ? 10.859 -23.078 7.137 1 92.62 202 LYS A O 1
ATOM 1608 N N . GLN A 1 203 ? 8.641 -22.703 7.121 1 87.06 203 GLN A N 1
ATOM 1609 C CA . GLN A 1 203 ? 8.586 -22.25 8.508 1 87.06 203 GLN A CA 1
ATOM 1610 C C . GLN A 1 203 ? 7.961 -23.312 9.406 1 87.06 203 GLN A C 1
ATOM 1612 O O . GLN A 1 203 ? 7.082 -24.062 8.977 1 87.06 203 GLN A O 1
ATOM 1617 N N . VAL A 1 204 ? 8.531 -23.375 10.586 1 80.38 204 VAL A N 1
ATOM 1618 C CA . VAL A 1 204 ? 8.008 -24.328 11.547 1 80.38 204 VAL A CA 1
ATOM 1619 C C . VAL A 1 204 ? 7.305 -23.594 12.688 1 80.38 204 VAL A C 1
ATOM 1621 O O . VAL A 1 204 ? 7.695 -22.484 13.047 1 80.38 204 VAL A O 1
ATOM 1624 N N . ALA A 1 205 ? 6.172 -24.141 13.109 1 72.19 205 ALA A N 1
ATOM 1625 C CA . ALA A 1 205 ? 5.402 -23.531 14.195 1 72.19 205 ALA A CA 1
ATOM 1626 C C . ALA A 1 205 ? 6.273 -23.344 15.438 1 72.19 205 ALA A C 1
ATOM 1628 O O . ALA A 1 205 ? 7.129 -24.172 15.742 1 72.19 205 ALA A O 1
ATOM 1629 N N . LYS A 1 206 ? 6.254 -22.062 15.984 1 61.19 206 LYS A N 1
ATOM 1630 C CA . LYS A 1 206 ? 6.941 -21.828 17.25 1 61.19 206 LYS A CA 1
ATOM 1631 C C . LYS A 1 206 ? 6.297 -22.641 18.375 1 61.19 206 LYS A C 1
ATOM 1633 O O . LYS A 1 206 ? 5.07 -22.719 18.469 1 61.19 206 LYS A O 1
ATOM 1638 N N . SER A 1 207 ? 7.047 -23.688 18.938 1 52.34 207 SER A N 1
ATOM 1639 C CA . SER A 1 207 ? 6.547 -24.406 20.094 1 52.34 207 SER A CA 1
ATOM 1640 C C . SER A 1 207 ? 6.262 -23.469 21.266 1 52.34 207 SER A C 1
ATOM 1642 O O . SER A 1 207 ? 7.008 -22.516 21.484 1 52.34 207 SER A O 1
ATOM 1644 N N . CYS A 1 208 ? 4.98 -23.219 21.5 1 43.69 208 CYS A N 1
ATOM 1645 C CA . CYS A 1 208 ? 4.727 -22.516 22.75 1 43.69 208 CYS A CA 1
ATOM 1646 C C . CYS A 1 208 ? 5.637 -23.031 23.859 1 43.69 208 CYS A C 1
ATOM 1648 O O . CYS A 1 208 ? 5.566 -24.203 24.234 1 43.69 208 CYS A O 1
ATOM 1650 N N . GLN A 1 209 ? 6.887 -22.641 23.969 1 32.31 209 GLN A N 1
ATOM 1651 C CA . GLN A 1 209 ? 7.613 -23.094 25.141 1 32.31 209 GLN A CA 1
ATOM 1652 C C . GLN A 1 209 ? 7.012 -22.5 26.422 1 32.31 209 GLN A C 1
ATOM 1654 O O . GLN A 1 209 ? 6.988 -21.281 26.594 1 32.31 209 GLN A O 1
ATOM 1659 N N . ARG A 1 210 ? 5.883 -23 26.875 1 31.48 210 ARG A N 1
ATOM 1660 C CA . ARG A 1 210 ? 5.59 -22.828 28.297 1 31.48 210 ARG A CA 1
ATOM 1661 C C . ARG A 1 210 ? 6.812 -23.156 29.141 1 31.48 210 ARG A C 1
ATOM 1663 O O . ARG A 1 210 ? 7.285 -24.297 29.156 1 31.48 210 ARG A O 1
ATOM 1670 N N . THR A 1 211 ? 7.832 -22.141 29 1 25.55 211 THR A N 1
ATOM 1671 C CA . THR A 1 211 ? 8.547 -22.297 30.266 1 25.55 211 THR A CA 1
ATOM 1672 C C . THR A 1 211 ? 7.703 -21.781 31.422 1 25.55 211 THR A C 1
ATOM 1674 O O . THR A 1 211 ? 7.094 -20.719 31.328 1 25.55 211 THR A O 1
ATOM 1677 N N . MET B 1 1 ? 48.219 1.618 15.422 1 23.16 1 MET B N 1
ATOM 1678 C CA . MET B 1 1 ? 47.125 2.574 15.516 1 23.16 1 MET B CA 1
ATOM 1679 C C . MET B 1 1 ? 45.812 1.856 15.695 1 23.16 1 MET B C 1
ATOM 1681 O O . MET B 1 1 ? 45.219 1.355 14.734 1 23.16 1 MET B O 1
ATOM 1685 N N . SER B 1 2 ? 45.531 1.121 16.734 1 21.31 2 SER B N 1
ATOM 1686 C CA . SER B 1 2 ? 44.812 -0.08 17.156 1 21.31 2 SER B CA 1
ATOM 1687 C C . SER B 1 2 ? 43.344 0.221 17.469 1 21.31 2 SER B C 1
ATOM 1689 O O . SER B 1 2 ? 43 0.544 18.594 1 21.31 2 SER B O 1
ATOM 1691 N N . LYS B 1 3 ? 42.656 0.965 16.625 1 21.84 3 LYS B N 1
ATOM 1692 C CA . LYS B 1 3 ? 41.406 1.548 17.109 1 21.84 3 LYS B CA 1
ATOM 1693 C C . LYS B 1 3 ? 40.438 0.469 17.625 1 21.84 3 LYS B C 1
ATOM 1695 O O . LYS B 1 3 ? 40.5 -0.68 17.172 1 21.84 3 LYS B O 1
ATOM 1700 N N . VAL B 1 4 ? 39.531 0.749 18.609 1 19.09 4 VAL B N 1
ATOM 1701 C CA . VAL B 1 4 ? 38.531 0.355 19.594 1 19.09 4 VAL B CA 1
ATOM 1702 C C . VAL B 1 4 ? 37.312 -0.23 18.875 1 19.09 4 VAL B C 1
ATOM 1704 O O . VAL B 1 4 ? 36.656 0.45 18.078 1 19.09 4 VAL B O 1
ATOM 1707 N N . ALA B 1 5 ? 37.219 -1.482 18.656 1 22.39 5 ALA B N 1
ATOM 1708 C CA . ALA B 1 5 ? 36.094 -2.307 18.219 1 22.39 5 ALA B CA 1
ATOM 1709 C C . ALA B 1 5 ? 34.875 -2.068 19.094 1 22.39 5 ALA B C 1
ATOM 1711 O O . ALA B 1 5 ? 34.812 -2.475 20.25 1 22.39 5 ALA B O 1
ATOM 1712 N N . ALA B 1 6 ? 34.25 -0.903 19.078 1 22.69 6 ALA B N 1
ATOM 1713 C CA . ALA B 1 6 ? 33.125 -0.558 19.922 1 22.69 6 ALA B CA 1
ATOM 1714 C C . ALA B 1 6 ? 32.031 -1.621 19.828 1 22.69 6 ALA B C 1
ATOM 1716 O O . ALA B 1 6 ? 31.594 -1.99 18.734 1 22.69 6 ALA B O 1
ATOM 1717 N N . LYS B 1 7 ? 31.922 -2.482 20.734 1 24.08 7 LYS B N 1
ATOM 1718 C CA . LYS B 1 7 ? 30.906 -3.455 21.141 1 24.08 7 LYS B CA 1
ATOM 1719 C C . LYS B 1 7 ? 29.5 -2.896 20.922 1 24.08 7 LYS B C 1
ATOM 1721 O O . LYS B 1 7 ? 29.109 -1.932 21.594 1 24.08 7 LYS B O 1
ATOM 1726 N N . VAL B 1 8 ? 28.984 -2.865 19.844 1 24.42 8 VAL B N 1
ATOM 1727 C CA . VAL B 1 8 ? 27.578 -2.535 19.641 1 24.42 8 VAL B CA 1
ATOM 1728 C C . VAL B 1 8 ? 26.703 -3.473 20.484 1 24.42 8 VAL B C 1
ATOM 1730 O O . VAL B 1 8 ? 26.656 -4.676 20.219 1 24.42 8 VAL B O 1
ATOM 1733 N N . ALA B 1 9 ? 26.844 -3.408 21.812 1 25.64 9 ALA B N 1
ATOM 1734 C CA . ALA B 1 9 ? 26 -4.074 22.797 1 25.64 9 ALA B CA 1
ATOM 1735 C C . ALA B 1 9 ? 24.547 -4.121 22.328 1 25.64 9 ALA B C 1
ATOM 1737 O O . ALA B 1 9 ? 23.906 -3.082 22.156 1 25.64 9 ALA B O 1
ATOM 1738 N N . GLY B 1 10 ? 24.125 -4.906 21.547 1 26.38 10 GLY B N 1
ATOM 1739 C CA . GLY B 1 10 ? 22.781 -5.277 21.141 1 26.38 10 GLY B CA 1
ATOM 1740 C C . GLY B 1 10 ? 21.812 -5.34 22.312 1 26.38 10 GLY B C 1
ATOM 1741 O O . GLY B 1 10 ? 22.219 -5.27 23.469 1 26.38 10 GLY B O 1
ATOM 1742 N N . GLY B 1 11 ? 20.547 -5.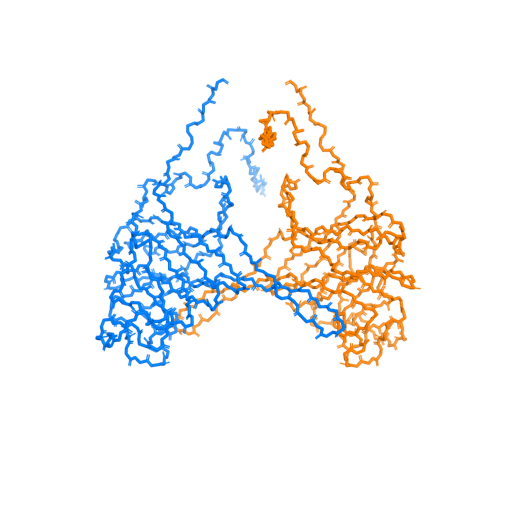93 22.156 1 28.34 11 GLY B N 1
ATOM 1743 C CA . GLY B 1 11 ? 19.391 -5.98 23.031 1 28.34 11 GLY B CA 1
ATOM 1744 C C . GLY B 1 11 ? 19.656 -6.684 24.344 1 28.34 11 GLY B C 1
ATOM 1745 O O . GLY B 1 11 ? 19.922 -7.887 24.375 1 28.34 11 GLY B O 1
ATOM 1746 N N . THR B 1 12 ? 20.297 -6.344 25.203 1 31.66 12 THR B N 1
ATOM 1747 C CA . THR B 1 12 ? 19.891 -6.734 26.547 1 31.66 12 THR B CA 1
ATOM 1748 C C . THR B 1 12 ? 18.359 -6.727 26.672 1 31.66 12 THR B C 1
ATOM 1750 O O . THR B 1 12 ? 17.688 -5.953 25.984 1 31.66 12 THR B O 1
ATOM 1753 N N . GLY B 1 13 ? 17.609 -7.824 27.078 1 33.81 13 GLY B N 1
ATOM 1754 C CA . GLY B 1 13 ? 16.203 -8.125 27.312 1 33.81 13 GLY B CA 1
ATOM 1755 C C . GLY B 1 13 ? 15.43 -6.973 27.922 1 33.81 13 GLY B C 1
ATOM 1756 O O . GLY B 1 13 ? 14.398 -7.176 28.562 1 33.81 13 GLY B O 1
ATOM 1757 N N . GLY B 1 14 ? 16.031 -6.016 28.391 1 35.62 14 GLY B N 1
ATOM 1758 C CA . GLY B 1 14 ? 15.305 -4.898 28.984 1 35.62 14 GLY B CA 1
ATOM 1759 C C . GLY B 1 14 ? 14.211 -4.363 28.078 1 35.62 14 GLY B C 1
ATOM 1760 O O . GLY B 1 14 ? 14.211 -4.613 26.875 1 35.62 14 GLY B O 1
ATOM 1761 N N . CYS B 1 15 ? 12.938 -4.078 28.719 1 35 15 CYS B N 1
ATOM 1762 C CA . CYS B 1 15 ? 11.781 -3.498 28.062 1 35 15 CYS B CA 1
ATOM 1763 C C . CYS B 1 15 ? 12.195 -2.4 27.094 1 35 15 CYS B C 1
ATOM 1765 O O . CYS B 1 15 ? 12.586 -1.309 27.516 1 35 15 CYS B O 1
ATOM 1767 N N . VAL B 1 16 ? 13.133 -2.59 26.297 1 41.56 16 VAL B N 1
ATOM 1768 C CA . VAL B 1 16 ? 13.242 -1.545 25.297 1 41.56 16 VAL B CA 1
ATOM 1769 C C . VAL B 1 16 ? 11.867 -0.946 25.016 1 41.56 16 VAL B C 1
ATOM 1771 O O . VAL B 1 16 ? 10.953 -1.649 24.562 1 41.56 16 VAL B O 1
ATOM 1774 N N . LEU B 1 17 ? 11.352 -0.125 25.891 1 50.12 17 LEU B N 1
ATOM 1775 C CA . LEU B 1 17 ? 10.125 0.598 25.578 1 50.12 17 LEU B CA 1
ATOM 1776 C C . LEU B 1 17 ? 10.023 0.886 24.078 1 50.12 17 LEU B C 1
ATOM 1778 O O . LEU B 1 17 ? 11.008 1.271 23.453 1 50.12 17 LEU B O 1
ATOM 1782 N N . PRO B 1 18 ? 9.008 0.262 23.594 1 58.38 18 PRO B N 1
ATOM 1783 C CA . PRO B 1 18 ? 8.789 0.522 22.172 1 58.38 18 PRO B CA 1
ATOM 1784 C C . PRO B 1 18 ? 8.992 1.989 21.797 1 58.38 18 PRO B C 1
ATOM 1786 O O . PRO B 1 18 ? 8.789 2.875 22.641 1 58.38 18 PRO B O 1
ATOM 1789 N N . GLN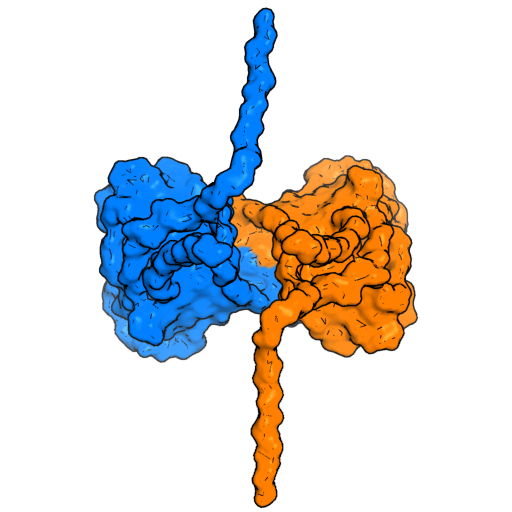 B 1 19 ? 9.938 2.385 20.875 1 82.5 19 GLN B N 1
ATOM 1790 C CA . GLN B 1 19 ? 10.266 3.672 20.266 1 82.5 19 GLN B CA 1
ATOM 1791 C C . GLN B 1 19 ? 9.039 4.582 20.219 1 82.5 19 GLN B C 1
ATOM 1793 O O . GLN B 1 19 ? 9.141 5.785 20.484 1 82.5 19 GLN B O 1
ATOM 1798 N N . ARG B 1 20 ? 7.871 4.094 20.375 1 91.81 20 ARG B N 1
ATOM 1799 C CA . ARG B 1 20 ? 6.641 4.867 20.25 1 91.81 20 ARG B CA 1
ATOM 1800 C C . ARG B 1 20 ? 6.355 5.641 21.531 1 91.81 20 ARG B C 1
ATOM 1802 O O . ARG B 1 20 ? 5.863 6.77 21.484 1 91.81 20 ARG B O 1
ATOM 1809 N N . GLU B 1 21 ? 6.691 5.078 22.688 1 91.12 21 GLU B N 1
ATOM 1810 C CA . GLU B 1 21 ? 6.375 5.648 23.984 1 91.12 21 GLU B CA 1
ATOM 1811 C C . GLU B 1 21 ? 7.059 6.996 24.188 1 91.12 21 GLU B C 1
ATOM 1813 O 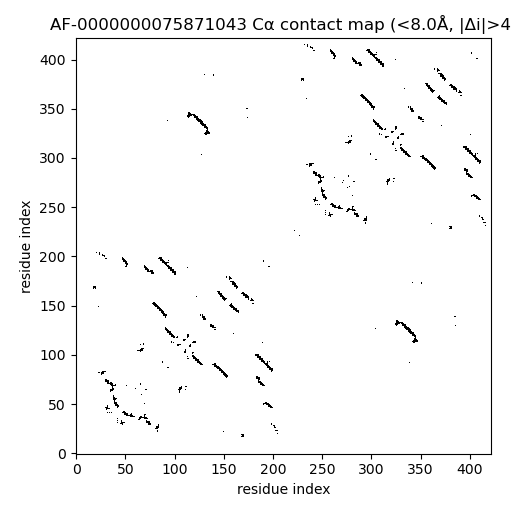O . GLU B 1 21 ? 6.559 7.852 24.922 1 91.12 21 GLU B O 1
ATOM 1818 N N . GLN B 1 22 ? 8.141 7.141 23.594 1 92.12 22 GLN B N 1
ATOM 1819 C CA . GLN B 1 22 ? 8.898 8.375 23.766 1 92.12 22 GLN B CA 1
ATOM 1820 C C . GLN B 1 22 ? 8.172 9.562 23.156 1 92.12 22 GLN B C 1
ATOM 1822 O O . GLN B 1 22 ? 8.469 10.719 23.469 1 92.12 22 GLN B O 1
ATOM 1827 N N . PHE B 1 23 ? 7.207 9.289 22.281 1 95.88 23 PHE B N 1
ATOM 1828 C CA . PHE B 1 23 ? 6.527 10.367 21.562 1 95.88 23 PHE B CA 1
ATOM 1829 C C . PHE B 1 23 ? 5.191 10.688 22.219 1 95.88 23 PHE B C 1
ATOM 1831 O O . PHE B 1 23 ? 4.617 11.75 21.984 1 95.88 23 PHE B O 1
ATOM 1838 N N . LEU B 1 24 ? 4.715 9.852 23.031 1 95.38 24 LEU B N 1
ATOM 1839 C CA . LEU B 1 24 ? 3.363 9.969 23.562 1 95.38 24 LEU B CA 1
ATOM 1840 C C . LEU B 1 24 ? 3.23 11.211 24.438 1 95.38 24 LEU B C 1
ATOM 1842 O O . LEU B 1 24 ? 2.168 11.836 24.484 1 95.38 24 LEU B O 1
ATOM 1846 N N . PRO B 1 25 ? 4.254 11.641 25.172 1 95.06 25 PRO B N 1
ATOM 1847 C CA . PRO B 1 25 ? 4.145 12.867 25.953 1 95.06 25 PRO B CA 1
ATOM 1848 C C . PRO B 1 25 ? 3.865 14.094 25.094 1 95.06 25 PRO B C 1
ATOM 1850 O O . PRO B 1 25 ? 3.402 15.125 25.594 1 95.06 25 PRO B O 1
ATOM 1853 N N . TYR B 1 26 ? 4.105 14.062 23.891 1 97.12 26 TYR B N 1
ATOM 1854 C CA . TYR B 1 26 ? 3.949 15.203 22.984 1 97.12 26 TYR B CA 1
ATOM 1855 C C . TYR B 1 26 ? 2.627 15.125 22.234 1 97.12 26 TYR B C 1
ATOM 1857 O O . TYR B 1 26 ? 2.396 15.883 21.297 1 97.12 26 TYR B O 1
ATOM 1865 N N . TRP B 1 27 ? 1.769 14.273 22.656 1 97.81 27 TRP B N 1
ATOM 1866 C CA . TRP B 1 27 ? 0.508 14.047 21.969 1 97.81 27 TRP B CA 1
ATOM 1867 C C . TRP B 1 27 ? -0.328 15.32 21.922 1 97.81 27 TRP B C 1
ATOM 1869 O O . TRP B 1 27 ? -0.541 15.969 22.938 1 97.81 27 TRP B O 1
ATOM 1879 N N . ILE B 1 28 ? -0.737 15.672 20.766 1 98.12 28 ILE B N 1
ATOM 1880 C CA . ILE B 1 28 ? -1.676 16.781 20.594 1 98.12 28 ILE B CA 1
ATOM 1881 C C . ILE B 1 28 ? -3.029 16.234 20.141 1 98.12 28 ILE B C 1
ATOM 1883 O O . ILE B 1 28 ? -3.102 15.414 19.219 1 98.12 28 ILE B O 1
ATOM 1887 N N . ASP B 1 29 ? -4.074 16.703 20.719 1 96.56 29 ASP B N 1
ATOM 1888 C CA . ASP B 1 29 ? -5.426 16.281 20.375 1 96.56 29 ASP B CA 1
ATOM 1889 C C . ASP B 1 29 ? -5.988 17.125 19.234 1 96.56 29 ASP B C 1
ATOM 1891 O O . ASP B 1 29 ? -6.699 18.094 19.453 1 96.56 29 ASP B O 1
ATOM 1895 N N . LEU B 1 30 ? -5.797 16.672 18.094 1 98.31 30 LEU B N 1
ATOM 1896 C CA . LEU B 1 30 ? -6.223 17.391 16.906 1 98.31 30 LEU B CA 1
ATOM 1897 C C . LEU B 1 30 ? -7.707 17.172 16.641 1 98.31 30 LEU B C 1
ATOM 1899 O O . LEU B 1 30 ? -8.25 16.109 16.953 1 98.31 30 LEU B O 1
ATOM 1903 N N . THR B 1 31 ? -8.32 18.234 16.125 1 98.5 31 THR B N 1
ATOM 1904 C CA . THR B 1 31 ? -9.664 18.141 15.586 1 98.5 31 THR B CA 1
ATOM 1905 C C . THR B 1 31 ? -9.719 18.719 14.172 1 98.5 31 THR B C 1
ATOM 1907 O O . THR B 1 31 ? -8.969 19.641 13.844 1 98.5 31 THR B O 1
ATOM 1910 N N . LEU B 1 32 ? -10.641 18.219 13.461 1 98.56 32 LEU B N 1
ATOM 1911 C CA . LEU B 1 32 ? -10.766 18.641 12.07 1 98.56 32 LEU B CA 1
ATOM 1912 C C . LEU B 1 32 ? -11.578 19.938 11.977 1 98.56 32 LEU B C 1
ATOM 1914 O O . LEU B 1 32 ? -12.586 20.094 12.664 1 98.56 32 LEU B O 1
ATOM 1918 N N . ASP B 1 33 ? -11.117 20.828 11.172 1 98 33 ASP B N 1
ATOM 1919 C CA . ASP B 1 33 ? -11.805 22.094 10.938 1 98 33 ASP B CA 1
ATOM 1920 C C . ASP B 1 33 ? -12.773 21.984 9.766 1 98 33 ASP B C 1
ATOM 1922 O O . ASP B 1 33 ? -12.375 22.141 8.609 1 98 33 ASP B O 1
ATOM 1926 N N . ALA B 1 34 ? -14.008 21.875 10 1 97.12 34 ALA B N 1
ATOM 1927 C CA . ALA B 1 34 ? -15.039 21.656 8.984 1 97.12 34 ALA B CA 1
ATOM 1928 C C . ALA B 1 34 ? -15.141 22.859 8.047 1 97.12 34 ALA B C 1
ATOM 1930 O O . ALA B 1 34 ? -15.562 22.719 6.895 1 97.12 34 ALA B O 1
ATOM 1931 N N . ASP B 1 35 ? -14.734 23.984 8.531 1 96.38 35 ASP B N 1
ATOM 1932 C CA . ASP B 1 35 ? -14.836 25.203 7.719 1 96.38 35 ASP B CA 1
ATOM 1933 C C . ASP B 1 35 ? -13.82 25.188 6.578 1 96.38 35 ASP B C 1
ATOM 1935 O O . ASP B 1 35 ? -13.961 25.922 5.605 1 96.38 35 ASP B O 1
ATOM 1939 N N . THR B 1 36 ? -12.781 24.359 6.695 1 97.5 36 THR B N 1
ATOM 1940 C CA . THR B 1 36 ? -11.75 24.312 5.664 1 97.5 36 THR B CA 1
ATOM 1941 C C . THR B 1 36 ? -11.992 23.141 4.723 1 97.5 36 THR B C 1
ATOM 1943 O O . THR B 1 36 ? -11.344 23.031 3.678 1 97.5 36 THR B O 1
ATOM 1946 N N . ALA B 1 37 ? -12.914 22.281 5 1 97.88 37 ALA B N 1
ATOM 1947 C CA . ALA B 1 37 ? -13.062 21 4.332 1 97.88 37 ALA B CA 1
ATOM 1948 C C . ALA B 1 37 ? -13.688 21.156 2.951 1 97.88 37 ALA B C 1
ATOM 1950 O O . ALA B 1 37 ? -14.641 21.922 2.783 1 97.88 37 ALA B O 1
ATOM 1951 N N . TYR B 1 38 ? -13.125 20.453 2.016 1 97.19 38 TYR B N 1
ATOM 1952 C CA . TYR B 1 38 ? -13.773 20.297 0.718 1 97.19 38 TYR B CA 1
ATOM 1953 C C . TYR B 1 38 ? -15.242 19.906 0.882 1 97.19 38 TYR B C 1
ATOM 1955 O O . TYR B 1 38 ? -15.594 19.172 1.801 1 97.19 38 TYR B O 1
ATOM 1963 N N . SER B 1 39 ? -16.031 20.297 -0.033 1 96.62 39 SER B N 1
ATOM 1964 C CA . SER B 1 39 ? -17.484 20.234 0.128 1 96.62 39 SER B CA 1
ATOM 1965 C C . SER B 1 39 ? -17.984 18.797 0.155 1 96.62 39 SER B C 1
ATOM 1967 O O . SER B 1 39 ? -19.078 18.531 0.654 1 96.62 39 SER B O 1
ATOM 1969 N N . LYS B 1 40 ? -17.266 17.922 -0.366 1 96.75 40 LYS B N 1
ATOM 1970 C CA . LYS B 1 40 ? -17.719 16.531 -0.406 1 96.75 40 LYS B CA 1
ATOM 1971 C C . LYS B 1 40 ? -17.109 15.711 0.725 1 96.75 40 LYS B C 1
ATOM 1973 O O . LYS B 1 40 ? -17.281 14.492 0.779 1 96.75 40 LYS B O 1
ATOM 1978 N N . ILE B 1 41 ? -16.391 16.359 1.548 1 97.62 41 ILE B N 1
ATOM 1979 C CA . ILE B 1 41 ? -15.844 15.688 2.723 1 97.62 41 ILE B CA 1
ATOM 1980 C C . ILE B 1 41 ? -16.812 15.812 3.891 1 97.62 41 ILE B C 1
ATOM 1982 O O . ILE B 1 41 ? -17.203 16.922 4.266 1 97.62 41 ILE B O 1
ATOM 1986 N N . LYS B 1 42 ? -17.188 14.703 4.41 1 97.56 42 LYS B N 1
ATOM 1987 C CA . LYS B 1 42 ? -18 14.672 5.625 1 97.56 42 LYS B CA 1
ATOM 1988 C C . LYS B 1 42 ? -17.125 14.648 6.871 1 97.56 42 LYS B C 1
ATOM 1990 O O . LYS B 1 42 ? -16.219 13.812 6.988 1 97.56 42 LYS B O 1
ATOM 1995 N N . VAL B 1 43 ? -17.344 15.609 7.695 1 97.69 43 VAL B N 1
ATOM 1996 C CA . VAL B 1 43 ? -16.672 15.672 8.984 1 97.69 43 VAL B CA 1
ATOM 1997 C C . VAL B 1 43 ? -17.625 15.211 10.086 1 97.69 43 VAL B C 1
ATOM 1999 O O . VAL B 1 43 ? -18.734 15.742 10.227 1 97.69 43 VAL B O 1
ATOM 2002 N N . TYR B 1 44 ? -17.203 14.203 10.812 1 96.06 44 TYR B N 1
ATOM 2003 C CA . TYR B 1 44 ? -18.125 13.68 11.805 1 96.06 44 TYR B CA 1
ATOM 2004 C C . TYR B 1 44 ? -17.391 13.062 12.984 1 96.06 44 TYR B C 1
ATOM 2006 O O . TYR B 1 44 ? -16.172 13.195 13.094 1 96.06 44 TYR B O 1
ATOM 2014 N N . GLU B 1 45 ? -18.141 12.516 13.984 1 95.88 45 GLU B N 1
ATOM 2015 C CA . GLU B 1 45 ? -17.594 11.938 15.203 1 95.88 45 GLU B CA 1
ATOM 2016 C C . GLU B 1 45 ? -16.797 12.969 16 1 95.88 45 GLU B C 1
ATOM 2018 O O . GLU B 1 45 ? -15.633 12.75 16.328 1 95.88 45 GLU B O 1
ATOM 2023 N N . ASN B 1 46 ? -17.422 14.141 16.297 1 96.31 46 ASN B N 1
ATOM 2024 C CA . ASN B 1 46 ? -16.828 15.219 17.078 1 96.31 46 ASN B CA 1
ATOM 2025 C C . ASN B 1 46 ? -15.555 15.758 16.438 1 96.31 46 ASN B C 1
ATOM 2027 O O . ASN B 1 46 ? -14.531 15.898 17.094 1 96.31 46 ASN B O 1
ATOM 2031 N N . GLN B 1 47 ? -15.5 15.836 15.055 1 97.94 47 GLN B N 1
ATOM 2032 C CA . GLN B 1 47 ? -14.438 16.406 14.242 1 97.94 47 GLN B CA 1
ATOM 2033 C C . GLN B 1 47 ? -13.164 15.57 14.32 1 97.94 47 GLN B C 1
ATOM 2035 O O . GLN B 1 47 ? -12.055 16.109 14.328 1 97.94 47 GLN B O 1
ATOM 2040 N N . LYS B 1 48 ? -13.414 14.25 14.453 1 98.44 48 LYS B N 1
ATOM 2041 C CA . LYS B 1 48 ? -12.258 13.367 14.547 1 98.44 48 LYS B CA 1
ATOM 2042 C C . LYS B 1 48 ? -12.172 12.445 13.336 1 98.44 48 LYS B C 1
ATOM 2044 O O . LYS B 1 48 ? -11.188 11.719 13.172 1 98.44 48 LYS B O 1
ATOM 2049 N N . THR B 1 49 ? -13.172 12.461 12.523 1 98.5 49 THR B N 1
ATOM 2050 C CA . THR B 1 49 ? -13.211 11.555 11.375 1 98.5 49 THR B CA 1
ATOM 2051 C C . THR B 1 49 ? -13.68 12.289 10.125 1 98.5 49 THR B C 1
ATOM 2053 O O . THR B 1 49 ? -14.578 13.133 10.195 1 98.5 49 THR B O 1
ATOM 2056 N N . VAL B 1 50 ? -13.07 11.977 9.07 1 98.44 50 VAL B N 1
ATOM 2057 C CA . VAL B 1 50 ? -13.492 12.523 7.781 1 98.44 50 VAL B CA 1
ATOM 2058 C C . VAL B 1 50 ? -13.617 11.391 6.762 1 98.44 50 VAL B C 1
ATOM 2060 O O . VAL B 1 50 ? -12.906 10.391 6.844 1 98.44 50 VAL B O 1
ATOM 2063 N N . MET B 1 51 ? -14.461 11.578 5.828 1 97.56 51 MET B N 1
ATOM 2064 C CA . MET B 1 51 ? -14.648 10.656 4.711 1 97.56 51 MET B CA 1
ATOM 2065 C C . MET B 1 51 ? -15.016 11.406 3.439 1 97.56 51 MET B C 1
ATOM 2067 O O . MET B 1 51 ? -15.82 12.344 3.479 1 97.56 51 MET B O 1
ATOM 2071 N N . LEU B 1 52 ? -14.391 11.102 2.383 1 96.94 52 LEU B N 1
ATOM 2072 C CA . LEU B 1 52 ? -14.766 11.664 1.094 1 96.94 52 LEU B CA 1
ATOM 2073 C C . LEU B 1 52 ? -15.961 10.922 0.502 1 96.94 52 LEU B C 1
ATOM 2075 O O . LEU B 1 52 ? -15.891 9.719 0.261 1 96.94 52 LEU B O 1
ATOM 2079 N N . THR B 1 53 ? -17 11.625 0.269 1 93.56 53 THR B N 1
ATOM 2080 C CA . THR B 1 53 ? -18.234 11.031 -0.236 1 93.56 53 THR B CA 1
ATOM 2081 C C . THR B 1 53 ? -18.609 11.641 -1.58 1 93.56 53 THR B C 1
ATOM 2083 O O . THR B 1 53 ? -17.953 12.562 -2.061 1 93.56 53 THR B O 1
ATOM 2086 N N . ASP B 1 54 ? -19.609 11.086 -2.178 1 91.62 54 ASP B N 1
ATOM 2087 C CA . ASP B 1 54 ? -20.109 11.625 -3.438 1 91.62 54 ASP B CA 1
ATOM 2088 C C . ASP B 1 54 ? -21.188 12.672 -3.191 1 91.62 54 ASP B C 1
ATOM 2090 O O . ASP B 1 54 ? -21.672 13.305 -4.133 1 91.62 54 ASP B O 1
ATOM 2094 N N . GLU B 1 55 ? -21.453 12.906 -1.995 1 92.75 55 GLU B N 1
ATOM 2095 C CA . GLU B 1 55 ? -22.516 13.852 -1.647 1 92.75 55 GLU B CA 1
ATOM 2096 C C . GLU B 1 55 ? -21.922 15.188 -1.19 1 92.75 55 GLU B C 1
ATOM 2098 O O . GLU B 1 55 ? -20.969 15.219 -0.425 1 92.75 55 GLU B O 1
ATOM 2103 N N . THR B 1 56 ? -22.594 16.219 -1.624 1 94.38 56 THR B N 1
ATOM 2104 C CA . THR B 1 56 ? -22.188 17.547 -1.169 1 94.38 56 THR B CA 1
ATOM 2105 C C . THR B 1 56 ? -22.656 17.781 0.267 1 94.38 56 THR B C 1
ATOM 2107 O O . THR B 1 56 ? -23.828 17.609 0.585 1 94.38 56 THR B O 1
ATOM 2110 N N . GLN B 1 57 ? -21.734 18.125 1.127 1 93.38 57 GLN B N 1
ATOM 2111 C CA . GLN B 1 57 ? -22.031 18.281 2.549 1 93.38 57 GLN B CA 1
ATOM 2112 C C . GLN B 1 57 ? -22.406 19.719 2.879 1 93.38 57 GLN B C 1
ATOM 2114 O O . GLN B 1 57 ? -23.047 19.984 3.896 1 93.38 57 GLN B O 1
ATOM 2119 N N . THR B 1 58 ? -21.969 20.672 2.045 1 93.19 58 THR B N 1
ATOM 2120 C CA . THR B 1 58 ? -22.203 22.094 2.309 1 93.19 58 THR B CA 1
ATOM 2121 C C . THR B 1 58 ? -22.156 22.891 1.014 1 93.19 58 THR B C 1
ATOM 2123 O O . THR B 1 58 ? -21.453 22.516 0.069 1 93.19 58 THR B O 1
ATOM 2126 N N . ASP B 1 59 ? -22.875 24 0.965 1 92.88 59 ASP B N 1
ATOM 2127 C CA . ASP B 1 59 ? -22.844 24.922 -0.161 1 92.88 59 ASP B CA 1
ATOM 2128 C C . ASP B 1 59 ? -22 26.141 0.161 1 92.88 59 ASP B C 1
ATOM 2130 O O . ASP B 1 59 ? -21.984 27.109 -0.604 1 92.88 59 ASP B O 1
ATOM 2134 N N . ASP B 1 60 ? -21.328 26.016 1.299 1 91.62 60 ASP B N 1
ATOM 2135 C CA . ASP B 1 60 ? -20.453 27.109 1.709 1 91.62 60 ASP B CA 1
ATOM 2136 C C . ASP B 1 60 ? -19.25 27.219 0.776 1 91.62 60 ASP B C 1
ATOM 2138 O O . ASP B 1 60 ? -18.5 26.25 0.587 1 91.62 60 ASP B O 1
ATOM 2142 N N . VAL B 1 61 ? -19.016 28.422 0.161 1 90.62 61 VAL B N 1
ATOM 2143 C CA . VAL B 1 61 ? -17.906 28.641 -0.749 1 90.62 61 VAL B CA 1
ATOM 2144 C C . VAL B 1 61 ? -16.969 29.703 -0.173 1 90.62 61 VAL B C 1
ATOM 2146 O O . VAL B 1 61 ? -16.406 30.516 -0.916 1 90.62 61 VAL B O 1
ATOM 2149 N N . SER B 1 62 ? -16.844 29.75 1.173 1 89.94 62 SER B N 1
ATOM 2150 C CA . SER B 1 62 ? -15.969 30.719 1.843 1 89.94 62 SER B CA 1
ATOM 2151 C C . SER B 1 62 ? -14.508 30.516 1.446 1 89.94 62 SER B C 1
ATOM 2153 O O . SER B 1 62 ? -14.109 29.406 1.086 1 89.94 62 SER B O 1
ATOM 2155 N N . SER B 1 63 ? -13.703 31.562 1.594 1 87.94 63 SER B N 1
ATOM 2156 C CA . SER B 1 63 ? -12.297 31.531 1.21 1 87.94 63 SER B CA 1
ATOM 2157 C C . SER B 1 63 ? -11.477 30.656 2.162 1 87.94 63 SER B C 1
ATOM 2159 O O . SER B 1 63 ? -10.32 30.344 1.879 1 87.94 63 SER B O 1
ATOM 2161 N N . LYS B 1 64 ? -12.078 30.25 3.201 1 92.38 64 LYS B N 1
ATOM 2162 C CA . LYS B 1 64 ? -11.391 29.406 4.164 1 92.38 64 LYS B CA 1
ATOM 2163 C C . LYS B 1 64 ? -11.422 27.938 3.723 1 92.38 64 LYS B C 1
ATOM 2165 O O . LYS B 1 64 ? -10.648 27.109 4.219 1 92.38 64 LYS B O 1
ATOM 2170 N N . ARG B 1 65 ? -12.281 27.688 2.801 1 96.38 65 ARG B N 1
ATOM 2171 C CA . ARG B 1 65 ? -12.539 26.297 2.426 1 96.38 65 ARG B CA 1
ATOM 2172 C C . ARG B 1 65 ? -11.75 25.906 1.177 1 96.38 65 ARG B C 1
ATOM 2174 O O . ARG B 1 65 ? -11.648 26.703 0.233 1 96.38 65 ARG B O 1
ATOM 2181 N N . PHE B 1 66 ? -11.219 24.688 1.199 1 97.44 66 PHE B N 1
ATOM 2182 C CA . PHE B 1 66 ? -10.695 24.141 -0.053 1 97.44 66 PHE B CA 1
ATOM 2183 C C . PHE B 1 66 ? -11.828 23.875 -1.04 1 97.44 66 PHE B C 1
ATOM 2185 O O . PHE B 1 66 ? -12.633 22.969 -0.839 1 97.44 66 PHE B O 1
ATOM 2192 N N . LEU B 1 67 ? -11.828 24.531 -2.074 1 96.19 67 LEU B N 1
ATOM 2193 C CA . LEU B 1 67 ? -13.008 24.5 -2.928 1 96.19 67 LEU B CA 1
ATOM 2194 C C . LEU B 1 67 ? -12.898 23.422 -3.986 1 96.19 67 LEU B C 1
ATOM 2196 O O . LEU B 1 67 ? -13.906 22.891 -4.445 1 96.19 67 LEU B O 1
ATOM 2200 N N . TYR B 1 68 ? -11.672 23.016 -4.324 1 95.56 68 TYR B N 1
ATOM 2201 C CA . TYR B 1 68 ? -11.555 22.219 -5.535 1 95.56 68 TYR B CA 1
ATOM 2202 C C . TYR B 1 68 ? -10.812 20.922 -5.254 1 95.56 68 TYR B C 1
ATOM 2204 O O . TYR B 1 68 ? -10.797 20.016 -6.09 1 95.56 68 TYR B O 1
ATOM 2212 N N . VAL B 1 69 ? -10.148 20.844 -4.141 1 96.38 69 VAL B N 1
ATOM 2213 C CA . VAL B 1 69 ? -9.344 19.656 -3.842 1 96.38 69 VAL B CA 1
ATOM 2214 C C . VAL B 1 69 ? -9.844 19.016 -2.547 1 96.38 69 VAL B C 1
ATOM 2216 O O . VAL B 1 69 ? -10.195 19.719 -1.595 1 96.38 69 VAL B O 1
ATOM 2219 N N . PRO B 1 70 ? -9.906 17.703 -2.469 1 97.12 70 PRO B N 1
ATOM 2220 C CA . PRO B 1 70 ? -10.438 17 -1.301 1 97.12 70 PRO B CA 1
ATOM 2221 C C . PRO B 1 70 ? -9.484 17.016 -0.109 1 97.12 70 PRO B C 1
ATOM 2223 O O . PRO B 1 70 ? -8.938 15.977 0.268 1 97.12 70 PRO B O 1
ATOM 2226 N N . GLN B 1 71 ? -9.414 18.141 0.493 1 98.25 71 GLN B N 1
ATOM 2227 C CA . GLN B 1 71 ? -8.5 18.375 1.606 1 98.25 71 GLN B CA 1
ATOM 2228 C C . GLN B 1 71 ? -9.219 19.031 2.779 1 98.25 71 GLN B C 1
ATOM 2230 O O . GLN B 1 71 ? -10.328 19.547 2.625 1 98.25 71 GLN B O 1
ATOM 2235 N N . VAL B 1 72 ? -8.625 18.969 3.979 1 98.44 72 VAL B N 1
ATOM 2236 C CA . VAL B 1 72 ? -9.133 19.578 5.203 1 98.44 72 VAL B CA 1
ATOM 2237 C C . VAL B 1 72 ? -7.977 19.875 6.152 1 98.44 72 VAL B C 1
ATOM 2239 O O . VAL B 1 72 ? -7 19.125 6.203 1 98.44 72 VAL B O 1
ATOM 2242 N N . LEU B 1 73 ? -8.039 20.953 6.867 1 98.56 73 LEU B N 1
ATOM 2243 C CA . LEU B 1 73 ? -7.062 21.297 7.898 1 98.56 73 LEU B CA 1
ATOM 2244 C C . LEU B 1 73 ? -7.609 21 9.289 1 98.56 73 LEU B C 1
ATOM 2246 O O . LEU B 1 73 ? -8.812 20.781 9.453 1 98.56 73 LEU B O 1
ATOM 2250 N N . CYS B 1 74 ? -6.715 20.875 10.188 1 98.69 74 CYS B N 1
ATOM 2251 C CA . CYS B 1 74 ? -7.105 20.766 11.586 1 98.69 74 CYS B CA 1
ATOM 2252 C C . CYS B 1 74 ? -7.184 22.141 12.234 1 98.69 74 CYS B C 1
ATOM 2254 O O . CYS B 1 74 ? -6.707 23.125 11.672 1 98.69 74 CYS B O 1
ATOM 2256 N N . ASN B 1 75 ? -7.75 22.156 13.43 1 98.31 75 ASN B N 1
ATOM 2257 C CA . ASN B 1 75 ? -8.023 23.406 14.125 1 98.31 75 ASN B CA 1
ATOM 2258 C C . ASN B 1 75 ? -6.801 23.891 14.898 1 98.31 75 ASN B C 1
ATOM 2260 O O . ASN B 1 75 ? -6.582 25.094 15.023 1 98.31 75 ASN B O 1
ATOM 2264 N N . GLN B 1 76 ? -6.016 23 15.453 1 97.69 76 GLN B N 1
ATOM 2265 C CA . GLN B 1 76 ? -4.977 23.359 16.406 1 97.69 76 GLN B CA 1
ATOM 2266 C C . GLN B 1 76 ? -3.678 23.734 15.703 1 97.69 76 GLN B C 1
ATOM 2268 O O . GLN B 1 76 ? -3.195 22.984 14.852 1 97.69 76 GLN B O 1
ATOM 2273 N N . PRO B 1 77 ? -3.133 24.844 15.977 1 97.62 77 PRO B N 1
ATOM 2274 C CA . PRO B 1 77 ? -1.804 25.141 15.445 1 97.62 77 PRO B CA 1
ATOM 2275 C C . PRO B 1 77 ? -0.716 24.25 16.016 1 97.62 77 PRO B C 1
ATOM 2277 O O . PRO B 1 77 ? -0.826 23.797 17.156 1 97.62 77 PRO B O 1
ATOM 2280 N N . LEU B 1 78 ? 0.315 24.016 15.203 1 98.06 78 LEU B N 1
ATOM 2281 C CA . LEU B 1 78 ? 1.442 23.203 15.625 1 98.06 78 LEU B CA 1
ATOM 2282 C C . LEU B 1 78 ? 2.611 24.062 16.078 1 98.06 78 LEU B C 1
ATOM 2284 O O . LEU B 1 78 ? 3.059 24.953 15.336 1 98.06 78 LEU B O 1
ATOM 2288 N N . SER B 1 79 ? 3.035 23.984 17.297 1 96.38 79 SER B N 1
ATOM 2289 C CA . SER B 1 79 ? 4.195 24.656 17.844 1 96.38 79 SER B CA 1
ATOM 2290 C C . SER B 1 79 ? 4.996 23.734 18.766 1 96.38 79 SER B C 1
ATOM 2292 O O . SER B 1 79 ? 4.441 22.812 19.359 1 96.38 79 SER B O 1
ATOM 2294 N N . GLY B 1 80 ? 6.27 23.984 18.828 1 96.81 80 GLY B N 1
ATOM 2295 C CA . GLY B 1 80 ? 7.094 23.109 19.656 1 96.81 80 GLY B CA 1
ATOM 2296 C C . GLY B 1 80 ? 7.086 21.672 19.188 1 96.81 80 GLY B C 1
ATOM 2297 O O . GLY B 1 80 ? 7.066 21.406 17.984 1 96.81 80 GLY B O 1
ATOM 2298 N N . LYS B 1 81 ? 7.344 20.766 20.188 1 98.25 81 LYS B N 1
ATOM 2299 C CA . LYS B 1 81 ? 7.281 19.344 19.906 1 98.25 81 LYS B CA 1
ATOM 2300 C C . LYS B 1 81 ? 5.848 18.828 19.984 1 98.25 81 LYS B C 1
ATOM 2302 O O . LYS B 1 81 ? 5.16 19.047 20.984 1 98.25 81 LYS B O 1
ATOM 2307 N N . LYS B 1 82 ? 5.391 18.188 18.938 1 98.56 82 LYS B N 1
ATOM 2308 C CA . LYS B 1 82 ? 4.059 17.594 18.891 1 98.56 82 LYS B CA 1
ATOM 2309 C C . LYS B 1 82 ? 4.09 16.219 18.219 1 98.56 82 LYS B C 1
ATOM 2311 O O . LYS B 1 82 ? 4.953 15.961 17.391 1 98.56 82 LYS B O 1
ATOM 2316 N N . TYR B 1 83 ? 3.188 15.406 18.656 1 98.25 83 TYR B N 1
ATOM 2317 C CA . TYR B 1 83 ? 2.988 14.078 18.078 1 98.25 83 TYR B CA 1
ATOM 2318 C C . TYR B 1 83 ? 1.505 13.766 17.938 1 98.25 83 TYR B C 1
ATOM 2320 O O . TYR B 1 83 ? 0.706 14.109 18.812 1 98.25 83 TYR B O 1
ATOM 2328 N N . TRP B 1 84 ? 1.113 13.156 16.844 1 98.44 84 TRP B N 1
ATOM 2329 C CA . TRP B 1 84 ? -0.243 12.641 16.688 1 98.44 84 TRP B CA 1
ATOM 2330 C C . TRP B 1 84 ? -0.259 11.422 15.758 1 98.44 84 TRP B C 1
ATOM 2332 O O . TRP B 1 84 ? 0.742 11.117 15.109 1 98.44 84 TRP B O 1
ATOM 2342 N N . GLU B 1 85 ? -1.313 10.727 15.758 1 98 85 GLU B N 1
ATOM 2343 C CA . GLU B 1 85 ? -1.517 9.586 14.875 1 98 85 GLU B CA 1
ATOM 2344 C C . GLU B 1 85 ? -2.789 9.742 14.047 1 98 85 GLU B C 1
ATOM 2346 O O . GLU B 1 85 ? -3.719 10.445 14.461 1 98 85 GLU B O 1
ATOM 2351 N N . VAL B 1 86 ? -2.74 9.164 12.922 1 98.44 86 VAL B N 1
ATOM 2352 C CA . VAL B 1 86 ? -3.9 9.133 12.039 1 98.44 86 VAL B CA 1
ATOM 2353 C C . VAL B 1 86 ? -4.156 7.695 11.578 1 98.44 86 VAL B C 1
ATOM 2355 O O . VAL B 1 86 ? -3.217 6.945 11.312 1 98.44 86 VAL B O 1
ATOM 2358 N N . GLU B 1 87 ? -5.375 7.371 11.57 1 98 87 GLU B N 1
ATOM 2359 C CA . GLU B 1 87 ? -5.812 6.086 11.031 1 98 87 GLU B CA 1
ATOM 2360 C C . GLU B 1 87 ? -6.621 6.27 9.75 1 98 87 GLU B C 1
ATOM 2362 O O . GLU B 1 87 ? -7.422 7.195 9.641 1 98 87 GLU B O 1
ATOM 2367 N N . TRP B 1 88 ? -6.375 5.383 8.805 1 97.94 88 TRP B N 1
ATOM 2368 C CA . TRP B 1 88 ? -7.211 5.465 7.609 1 97.94 88 TRP B CA 1
ATOM 2369 C C . TRP B 1 88 ? -7.523 4.078 7.062 1 97.94 88 TRP B C 1
ATOM 2371 O O . TRP B 1 88 ? -6.832 3.107 7.387 1 97.94 88 TRP B O 1
ATOM 2381 N N . GLU B 1 89 ? -8.547 3.947 6.344 1 96.88 89 GLU B N 1
ATOM 2382 C CA . GLU B 1 89 ? -8.961 2.754 5.609 1 96.88 89 GLU B CA 1
ATOM 2383 C C . GLU B 1 89 ? -9.594 3.119 4.27 1 96.88 89 GLU B C 1
ATOM 2385 O O . GLU B 1 89 ? -10.133 4.215 4.113 1 96.88 89 GLU B O 1
ATOM 2390 N N . GLY B 1 90 ? -9.484 2.215 3.342 1 95.62 90 GLY B N 1
ATOM 2391 C CA . GLY B 1 90 ? -10.031 2.443 2.016 1 95.62 90 GLY B CA 1
ATOM 2392 C C . GLY B 1 90 ? -9.203 1.822 0.908 1 95.62 90 GLY B C 1
ATOM 2393 O O . GLY B 1 90 ? -8.234 1.108 1.177 1 95.62 90 GLY B O 1
ATOM 2394 N N . PRO B 1 91 ? -9.531 2.146 -0.342 1 94.12 91 PRO B N 1
ATOM 2395 C CA . PRO B 1 91 ? -8.922 1.445 -1.474 1 94.12 91 PRO B CA 1
ATOM 2396 C C . PRO B 1 91 ? -7.605 2.084 -1.922 1 94.12 91 PRO B C 1
ATOM 2398 O O . PRO B 1 91 ? -6.766 1.414 -2.527 1 94.12 91 PRO B O 1
ATOM 2401 N N . LYS B 1 92 ? -7.379 3.299 -1.664 1 94.12 92 LYS B N 1
ATOM 2402 C CA . LYS B 1 92 ? -6.234 3.953 -2.293 1 94.12 92 LYS B CA 1
ATOM 2403 C C . LYS B 1 92 ? -5.32 4.582 -1.247 1 94.12 92 LYS B C 1
ATOM 2405 O O . LYS B 1 92 ? -4.094 4.461 -1.334 1 94.12 92 LYS B O 1
ATOM 2410 N N . GLY B 1 93 ? -5.906 5.266 -0.275 1 95.69 93 GLY B N 1
ATOM 2411 C CA . GLY B 1 93 ? -5.035 5.832 0.741 1 95.69 93 GLY B CA 1
ATOM 2412 C C . GLY B 1 93 ? -5.352 7.281 1.058 1 95.69 93 GLY B C 1
ATOM 2413 O O . GLY B 1 93 ? -6.438 7.77 0.738 1 95.69 93 GLY B O 1
ATOM 2414 N N . ALA B 1 94 ? -4.441 7.949 1.788 1 98 94 ALA B N 1
ATOM 2415 C CA . ALA B 1 94 ? -4.613 9.32 2.252 1 98 94 ALA B CA 1
ATOM 2416 C C . ALA B 1 94 ? -3.281 10.062 2.281 1 98 94 ALA B C 1
ATOM 2418 O O . ALA B 1 94 ? -2.217 9.438 2.312 1 98 94 ALA B O 1
ATOM 2419 N N . GLY B 1 95 ? -3.396 11.32 2.156 1 98.56 95 GLY B N 1
ATOM 2420 C CA . GLY B 1 95 ? -2.252 12.195 2.354 1 98.56 95 GLY B CA 1
ATOM 2421 C C . GLY B 1 95 ? -2.244 12.875 3.711 1 98.56 95 GLY B C 1
ATOM 2422 O O . GLY B 1 95 ? -3.248 13.453 4.125 1 98.56 95 GLY B O 1
ATOM 2423 N N . ILE B 1 96 ? -1.171 12.766 4.402 1 98.88 96 ILE B N 1
ATOM 2424 C CA . ILE B 1 96 ? -0.951 13.406 5.695 1 98.88 96 ILE B CA 1
ATOM 2425 C C . ILE B 1 96 ? -0.002 14.594 5.527 1 98.88 96 ILE B C 1
ATOM 2427 O O . ILE B 1 96 ? 1.138 14.422 5.086 1 98.88 96 ILE B O 1
ATOM 2431 N N . ALA B 1 97 ? -0.518 15.781 5.91 1 98.81 97 ALA B N 1
ATOM 2432 C CA . ALA B 1 97 ? 0.261 16.969 5.57 1 98.81 97 ALA B CA 1
ATOM 2433 C C . ALA B 1 97 ? 0.406 17.891 6.773 1 98.81 97 ALA B C 1
ATOM 2435 O O . ALA B 1 97 ? -0.346 17.781 7.746 1 98.81 97 ALA B O 1
ATOM 2436 N N . VAL B 1 98 ? 1.402 18.688 6.762 1 98.69 98 VAL B N 1
ATOM 2437 C CA . VAL B 1 98 ? 1.509 19.906 7.543 1 98.69 98 VAL B CA 1
ATOM 2438 C C . VAL B 1 98 ? 1.548 21.125 6.605 1 98.69 98 VAL B C 1
ATOM 2440 O O . VAL B 1 98 ? 2.195 21.078 5.555 1 98.69 98 VAL B O 1
ATOM 2443 N N . SER B 1 99 ? 0.805 22.141 6.98 1 98.56 99 SER B N 1
ATOM 2444 C CA . SER B 1 99 ? 0.619 23.25 6.055 1 98.56 99 SER B CA 1
ATOM 2445 C C . SER B 1 99 ? 0.536 24.578 6.801 1 98.56 99 SER B C 1
ATOM 2447 O O . SER B 1 99 ? 0.081 24.625 7.945 1 98.56 99 SER B O 1
ATOM 2449 N N . TYR B 1 100 ? 0.953 25.562 6.078 1 98 100 TYR B N 1
ATOM 2450 C CA . TYR B 1 100 ? 0.636 26.906 6.551 1 98 100 TYR B CA 1
ATOM 2451 C C . TYR B 1 100 ? -0.845 27.219 6.367 1 98 100 TYR B C 1
ATOM 2453 O O . TYR B 1 100 ? -1.475 26.734 5.426 1 98 100 TYR B O 1
ATOM 2461 N N . ALA B 1 101 ? -1.341 28.047 7.277 1 93.25 101 ALA B N 1
ATOM 2462 C CA . ALA B 1 101 ? -2.721 28.516 7.137 1 93.25 101 ALA B CA 1
ATOM 2463 C C . ALA B 1 101 ? -2.904 29.312 5.852 1 93.25 101 ALA B C 1
ATOM 2465 O O . ALA B 1 101 ? -4.004 29.375 5.301 1 93.25 101 ALA B O 1
ATOM 2466 N N . SER B 1 102 ? -1.808 29.875 5.348 1 95.19 102 SER B N 1
ATOM 2467 C CA . SER B 1 102 ? -1.862 30.797 4.227 1 95.19 102 SER B CA 1
ATOM 2468 C C . SER B 1 102 ? -1.903 30.062 2.895 1 95.19 102 SER B C 1
ATOM 2470 O O . SER B 1 102 ? -1.932 30.672 1.83 1 95.19 102 SER B O 1
ATOM 2472 N N . ILE B 1 103 ? -1.919 28.766 2.896 1 96.81 103 ILE B N 1
ATOM 2473 C CA . ILE B 1 103 ? -2.033 28.016 1.648 1 96.81 103 ILE B CA 1
ATOM 2474 C C . ILE B 1 103 ? -3.299 28.438 0.906 1 96.81 103 ILE B C 1
ATOM 2476 O O . ILE B 1 103 ? -4.328 28.719 1.526 1 96.81 103 ILE B O 1
ATOM 2480 N N . ALA B 1 104 ? -3.186 28.484 -0.394 1 95.31 104 ALA B N 1
ATOM 2481 C CA . ALA B 1 104 ? -4.352 28.844 -1.194 1 95.31 104 ALA B CA 1
ATOM 2482 C C . ALA B 1 104 ? -5.457 27.797 -1.06 1 95.31 104 ALA B C 1
ATOM 2484 O O . ALA B 1 104 ? -5.18 26.594 -1.016 1 95.31 104 ALA B O 1
ATOM 2485 N N . LYS B 1 105 ? -6.727 28.266 -1.083 1 95.62 105 LYS B N 1
ATOM 2486 C CA . LYS B 1 105 ? -7.832 27.328 -0.893 1 95.62 105 LYS B CA 1
ATOM 2487 C C . LYS B 1 105 ? -8.852 27.453 -2.021 1 95.62 105 LYS B C 1
ATOM 2489 O O . LYS B 1 105 ? -9.664 26.547 -2.23 1 95.62 105 LYS B O 1
ATOM 2494 N N . ASP B 1 106 ? -8.766 28.453 -2.744 1 91.5 106 ASP B N 1
ATOM 2495 C CA . ASP B 1 106 ? -9.828 28.734 -3.707 1 91.5 106 ASP B CA 1
ATOM 2496 C C . ASP B 1 106 ? -9.328 28.547 -5.141 1 91.5 106 ASP B C 1
ATOM 2498 O O . ASP B 1 106 ? -9.891 29.109 -6.074 1 91.5 106 ASP B O 1
ATOM 2502 N N . THR B 1 107 ? -8.234 27.859 -5.254 1 89.62 107 THR B N 1
ATOM 2503 C CA . THR B 1 107 ? -7.723 27.562 -6.586 1 89.62 107 THR B CA 1
ATOM 2504 C C . THR B 1 107 ? -7.746 26.062 -6.848 1 89.62 107 THR B C 1
ATOM 2506 O O . THR B 1 107 ? -7.898 25.266 -5.922 1 89.62 107 THR B O 1
ATOM 2509 N N . ALA B 1 108 ? -7.656 25.688 -8.133 1 87.19 108 ALA B N 1
ATOM 2510 C CA . ALA B 1 108 ? -7.668 24.281 -8.516 1 87.19 108 ALA B CA 1
ATOM 2511 C C . ALA B 1 108 ? -6.258 23.797 -8.836 1 87.19 108 ALA B C 1
ATOM 2513 O O . ALA B 1 108 ? -6.059 22.609 -9.125 1 87.19 108 ALA B O 1
ATOM 2514 N N . GLY B 1 109 ? -5.367 24.625 -8.703 1 91.56 109 GLY B N 1
ATOM 2515 C CA . GLY B 1 109 ? -4.023 24.266 -9.133 1 91.56 109 GLY B CA 1
ATOM 2516 C C . GLY B 1 109 ? -3.131 23.812 -8 1 91.56 109 GLY B C 1
ATOM 2517 O O . GLY B 1 109 ? -3.617 23.484 -6.914 1 91.56 109 GLY B O 1
ATOM 2518 N N . ASP B 1 110 ? -1.848 23.734 -8.297 1 94.38 110 ASP B N 1
ATOM 2519 C CA . ASP B 1 110 ? -0.834 23.219 -7.375 1 94.38 110 ASP B CA 1
ATOM 2520 C C . ASP B 1 110 ? -0.732 24.109 -6.137 1 94.38 110 ASP B C 1
ATOM 2522 O O . ASP B 1 110 ? -0.334 23.641 -5.066 1 94.38 110 ASP B O 1
ATOM 2526 N N . GLU B 1 111 ? -1.221 25.328 -6.254 1 95.06 111 GLU B N 1
ATOM 2527 C CA . GLU B 1 111 ? -1.12 26.297 -5.16 1 95.06 111 GLU B CA 1
ATOM 2528 C C . GLU B 1 111 ? -1.962 25.859 -3.965 1 95.06 111 GLU B C 1
ATOM 2530 O O . GLU B 1 111 ? -1.692 26.266 -2.83 1 95.06 111 GLU B O 1
ATOM 2535 N N . CYS B 1 112 ? -2.949 25 -4.25 1 96.31 112 CYS B N 1
ATOM 2536 C CA . CYS B 1 112 ? -3.873 24.594 -3.195 1 96.31 112 CYS B CA 1
ATOM 2537 C C . CYS B 1 112 ? -3.588 23.172 -2.74 1 96.31 112 CYS B C 1
ATOM 2539 O O . CYS B 1 112 ? -4.094 22.734 -1.706 1 96.31 112 CYS B O 1
ATOM 2541 N N . ARG B 1 113 ? -2.785 22.453 -3.449 1 97.56 113 ARG B N 1
ATOM 2542 C CA . ARG B 1 113 ? -2.602 21.031 -3.199 1 97.56 113 ARG B CA 1
ATOM 2543 C C . ARG B 1 113 ? -1.449 20.781 -2.23 1 97.56 113 ARG B C 1
ATOM 2545 O O . ARG B 1 113 ? -0.33 21.25 -2.463 1 97.56 113 ARG B O 1
ATOM 2552 N N . PHE B 1 114 ? -1.724 20.047 -1.203 1 98.38 114 PHE B N 1
ATOM 2553 C CA . PHE B 1 114 ? -0.683 19.734 -0.229 1 98.38 114 PHE B CA 1
ATOM 2554 C C . PHE B 1 114 ? 0.546 19.156 -0.915 1 98.38 114 PHE B C 1
ATOM 2556 O O . PHE B 1 114 ? 0.438 18.203 -1.683 1 98.38 114 PHE B O 1
ATOM 2563 N N . GLY B 1 115 ? 1.715 19.734 -0.672 1 98.31 115 GLY B N 1
ATOM 2564 C CA . GLY B 1 115 ? 2.98 19.203 -1.165 1 98.31 115 GLY B CA 1
ATOM 2565 C C . GLY B 1 115 ? 3.377 19.781 -2.512 1 98.31 115 GLY B C 1
ATOM 2566 O O . GLY B 1 115 ? 4.547 19.734 -2.893 1 98.31 115 GLY B O 1
ATOM 2567 N N . CYS B 1 116 ? 2.479 20.359 -3.232 1 97.81 116 CYS B N 1
ATOM 2568 C CA . CYS B 1 116 ? 2.77 20.828 -4.586 1 97.81 116 CYS B CA 1
ATOM 2569 C C . CYS B 1 116 ? 3.242 22.266 -4.574 1 97.81 116 CYS B C 1
ATOM 2571 O O . CYS B 1 116 ? 3.354 22.906 -5.629 1 97.81 116 CYS B O 1
ATOM 2573 N N . ASN B 1 117 ? 3.473 22.844 -3.469 1 96.88 117 ASN B N 1
ATOM 2574 C CA . ASN B 1 117 ? 3.895 24.234 -3.246 1 96.88 117 ASN B CA 1
ATOM 2575 C C . ASN B 1 117 ? 4.883 24.328 -2.086 1 96.88 117 ASN B C 1
ATOM 2577 O O . ASN B 1 117 ? 5.215 23.328 -1.456 1 96.88 117 ASN B O 1
ATOM 2581 N N . CYS B 1 118 ? 5.293 25.5 -1.798 1 95.94 118 CYS B N 1
ATOM 2582 C CA . CYS B 1 118 ? 6.297 25.672 -0.751 1 95.94 118 CYS B CA 1
ATOM 2583 C C . CYS B 1 118 ? 5.641 26.016 0.582 1 95.94 118 CYS B C 1
ATOM 2585 O O . CYS B 1 118 ? 6.305 26.516 1.491 1 95.94 118 CYS B O 1
ATOM 2587 N N . LYS B 1 119 ? 4.32 25.734 0.662 1 97.81 119 LYS B N 1
ATOM 2588 C CA . LYS B 1 119 ? 3.607 26.125 1.876 1 97.81 119 LYS B CA 1
ATOM 2589 C C . LYS B 1 119 ? 3.104 24.891 2.629 1 97.81 119 LYS B C 1
ATOM 2591 O O . LYS B 1 119 ? 2.463 25.016 3.674 1 97.81 119 LYS B O 1
ATOM 2596 N N . SER B 1 120 ? 3.387 23.766 2.029 1 98.38 120 SER B N 1
ATOM 2597 C CA . SER B 1 120 ? 2.891 22.547 2.668 1 98.38 120 SER B CA 1
ATOM 2598 C C . SER B 1 120 ? 3.789 21.359 2.361 1 98.38 120 SER B C 1
ATOM 2600 O O . SER B 1 120 ? 4.496 21.359 1.353 1 98.38 120 SER B O 1
ATOM 2602 N N . TRP B 1 121 ? 3.867 20.359 3.244 1 98.69 121 TRP B N 1
ATOM 2603 C CA . TRP B 1 121 ? 4.574 19.094 3.168 1 98.69 121 TRP B CA 1
ATOM 2604 C C . TRP B 1 121 ? 3.604 17.922 3.277 1 98.69 121 TRP B C 1
ATOM 2606 O O . TRP B 1 121 ? 2.816 17.844 4.223 1 98.69 121 TRP B O 1
ATOM 2616 N N . ARG B 1 122 ? 3.678 16.984 2.357 1 98.75 122 ARG B N 1
ATOM 2617 C CA . ARG B 1 122 ? 2.695 15.906 2.4 1 98.75 122 ARG B CA 1
ATOM 2618 C C . ARG B 1 122 ? 3.373 14.547 2.311 1 98.75 122 ARG B C 1
ATOM 2620 O O . ARG B 1 122 ? 4.238 14.328 1.459 1 98.75 122 ARG B O 1
ATOM 2627 N N . PHE B 1 123 ? 3.018 13.695 3.17 1 98.69 123 PHE B N 1
ATOM 2628 C CA . PHE B 1 123 ? 3.309 12.273 3.074 1 98.69 123 PHE B CA 1
ATOM 2629 C C . PHE B 1 123 ? 2.08 11.5 2.611 1 98.69 123 PHE B C 1
ATOM 2631 O O . PHE B 1 123 ? 1.043 11.516 3.277 1 98.69 123 PHE B O 1
ATOM 2638 N N . GLN B 1 124 ? 2.225 10.805 1.485 1 98.25 124 GLN B N 1
ATOM 2639 C CA . GLN B 1 124 ? 1.149 9.961 0.973 1 98.25 124 GLN B CA 1
ATOM 2640 C C . GLN B 1 124 ? 1.328 8.508 1.414 1 98.25 124 GLN B C 1
ATOM 2642 O O . GLN B 1 124 ? 2.396 7.926 1.224 1 98.25 124 GLN B O 1
ATOM 2647 N N . ASP B 1 125 ? 0.375 8.008 2.059 1 97.56 125 ASP B N 1
ATOM 2648 C CA . ASP B 1 125 ? 0.318 6.582 2.367 1 97.56 125 ASP B CA 1
ATOM 2649 C C . ASP B 1 125 ? -0.851 5.91 1.649 1 97.56 125 ASP B C 1
ATOM 2651 O O . ASP B 1 125 ? -2.008 6.285 1.852 1 97.56 125 ASP B O 1
ATOM 2655 N N . GLY B 1 126 ? -0.55 4.992 0.843 1 96.44 126 GLY B N 1
ATOM 2656 C CA . GLY B 1 126 ? -1.592 4.32 0.085 1 96.44 126 GLY B CA 1
ATOM 2657 C C . GLY B 1 126 ? -1.24 2.885 -0.266 1 96.44 126 GLY B C 1
ATOM 2658 O O . GLY B 1 126 ? -0.102 2.455 -0.073 1 96.44 126 GLY B O 1
ATOM 2659 N N . VAL B 1 127 ? -2.271 2.23 -0.683 1 94.25 127 VAL B N 1
ATOM 2660 C CA . VAL B 1 127 ? -2.096 0.846 -1.111 1 94.25 127 VAL B CA 1
ATOM 2661 C C . VAL B 1 127 ? -2.59 0.684 -2.547 1 94.25 127 VAL B C 1
ATOM 2663 O O . VAL B 1 127 ? -3.346 1.519 -3.049 1 94.25 127 VAL B O 1
ATOM 2666 N N . HIS B 1 128 ? -2.053 -0.245 -3.189 1 94.69 128 HIS B N 1
ATOM 2667 C CA . HIS B 1 128 ? -2.514 -0.752 -4.477 1 94.69 128 HIS B CA 1
ATOM 2668 C C . HIS B 1 128 ? -2.73 -2.262 -4.43 1 94.69 128 HIS B C 1
ATOM 2670 O O . HIS B 1 128 ? -1.821 -3.033 -4.742 1 94.69 128 HIS B O 1
ATOM 2676 N N . ARG B 1 129 ? -3.957 -2.623 -4.098 1 96.69 129 ARG B N 1
ATOM 2677 C CA . ARG B 1 129 ? -4.301 -4.035 -3.973 1 96.69 129 ARG B CA 1
ATOM 2678 C C . ARG B 1 129 ? -5.531 -4.375 -4.812 1 96.69 129 ARG B C 1
ATOM 2680 O O . ARG B 1 129 ? -6.566 -3.721 -4.695 1 96.69 129 ARG B O 1
ATOM 2687 N N . ASP B 1 130 ? -5.375 -5.34 -5.59 1 97.88 130 ASP B N 1
ATOM 2688 C CA . ASP B 1 130 ? -6.527 -5.812 -6.352 1 97.88 130 ASP B CA 1
ATOM 2689 C C . ASP B 1 130 ? -6.363 -7.285 -6.73 1 97.88 130 ASP B C 1
ATOM 2691 O O . ASP B 1 130 ? -5.277 -7.848 -6.598 1 97.88 130 ASP B O 1
ATOM 2695 N N . PHE B 1 131 ? -7.465 -7.914 -7.016 1 98.44 131 PHE B N 1
ATOM 2696 C CA . PHE B 1 131 ? -7.527 -9.242 -7.609 1 98.44 131 PHE B CA 1
ATOM 2697 C C . PHE B 1 131 ? -7.988 -9.164 -9.062 1 98.44 131 PHE B C 1
ATOM 2699 O O . PHE B 1 131 ? -8.906 -8.414 -9.383 1 98.44 131 PHE B O 1
ATOM 2706 N N . LEU B 1 132 ? -7.281 -9.883 -9.898 1 98.38 132 LEU B N 1
ATOM 2707 C CA . LEU B 1 132 ? -7.578 -9.844 -11.32 1 98.38 132 LEU B CA 1
ATOM 2708 C C . LEU B 1 132 ? -7.773 -11.25 -11.875 1 98.38 132 LEU B C 1
ATOM 2710 O O . LEU B 1 132 ? -6.953 -12.141 -11.617 1 98.38 132 LEU B O 1
ATOM 2714 N N . TYR B 1 133 ? -8.828 -11.492 -12.531 1 98 133 TYR B N 1
ATOM 2715 C CA . TYR B 1 133 ? -9.125 -12.719 -13.266 1 98 133 TYR B CA 1
ATOM 2716 C C . TYR B 1 133 ? -9.945 -12.414 -14.516 1 98 133 TYR B C 1
ATOM 2718 O O . TYR B 1 133 ? -10.969 -11.734 -14.445 1 98 133 TYR B O 1
ATOM 2726 N N . ASN B 1 134 ? -9.438 -12.883 -15.617 1 96.69 134 ASN B N 1
ATOM 2727 C CA . ASN B 1 134 ? -10.125 -12.695 -16.891 1 96.69 134 ASN B CA 1
ATOM 2728 C C . ASN B 1 134 ? -10.469 -11.227 -17.141 1 96.69 134 ASN B C 1
ATOM 2730 O O . ASN B 1 134 ? -11.586 -10.906 -17.531 1 96.69 134 ASN B O 1
ATOM 2734 N N . ASP B 1 135 ? -9.586 -10.391 -16.703 1 94.5 135 ASP B N 1
ATOM 2735 C CA . ASP B 1 135 ? -9.625 -8.945 -16.906 1 94.5 135 ASP B CA 1
ATOM 2736 C C . ASP B 1 135 ? -10.68 -8.289 -16.016 1 94.5 135 ASP B C 1
ATOM 2738 O O . ASP B 1 135 ? -11.07 -7.145 -16.266 1 94.5 135 ASP B O 1
ATOM 2742 N N . LEU B 1 136 ? -11.234 -9.047 -15.125 1 95.88 136 LEU B N 1
ATOM 2743 C CA . LEU B 1 136 ? -12.133 -8.484 -14.125 1 95.88 136 LEU B CA 1
ATOM 2744 C C . LEU B 1 136 ? -11.375 -8.148 -12.844 1 95.88 136 LEU B C 1
ATOM 2746 O O . LEU B 1 136 ? -10.805 -9.031 -12.203 1 95.88 136 LEU B O 1
ATOM 2750 N N . LYS B 1 137 ? -11.414 -6.895 -12.578 1 97.19 137 LYS B N 1
ATOM 2751 C CA . LYS B 1 137 ? -10.609 -6.387 -11.469 1 97.19 137 LYS B CA 1
ATOM 2752 C C . LYS B 1 137 ? -11.477 -6.117 -10.242 1 97.19 137 LYS B C 1
ATOM 2754 O O . LYS B 1 137 ? -12.555 -5.52 -10.352 1 97.19 137 LYS B O 1
ATOM 2759 N N . THR B 1 138 ? -11.078 -6.645 -9.117 1 97.38 138 THR B N 1
ATOM 2760 C CA . THR B 1 138 ? -11.688 -6.336 -7.828 1 97.38 138 THR B CA 1
ATOM 2761 C C . THR B 1 138 ? -10.703 -5.586 -6.934 1 97.38 138 THR B C 1
ATOM 2763 O O . THR B 1 138 ? -9.672 -6.133 -6.539 1 97.38 138 THR B O 1
ATOM 2766 N N . ILE B 1 139 ? -11.07 -4.379 -6.582 1 97 139 ILE B N 1
ATOM 2767 C CA . ILE B 1 139 ? -10.211 -3.568 -5.727 1 97 139 ILE B CA 1
ATOM 2768 C C . ILE B 1 139 ? -10.328 -4.039 -4.277 1 97 139 ILE B C 1
ATOM 2770 O O . ILE B 1 139 ? -11.43 -4.316 -3.799 1 97 139 ILE B O 1
ATOM 2774 N N . ILE B 1 140 ? -9.234 -4.164 -3.646 1 96.38 140 ILE B N 1
ATOM 2775 C CA . ILE B 1 140 ? -9.219 -4.613 -2.26 1 96.38 140 ILE B CA 1
ATOM 2776 C C . ILE B 1 140 ? -8.781 -3.471 -1.35 1 96.38 140 ILE B C 1
ATOM 2778 O O . ILE B 1 140 ? -7.66 -2.963 -1.475 1 96.38 140 ILE B O 1
ATOM 2782 N N . SER B 1 141 ? -9.594 -3.111 -0.399 1 95.19 141 SER B N 1
ATOM 2783 C CA . SER B 1 141 ? -9.336 -1.998 0.507 1 95.19 141 SER B CA 1
ATOM 2784 C C . SER B 1 141 ? -8.352 -2.395 1.601 1 95.19 141 SER B C 1
ATOM 2786 O O . SER B 1 141 ? -8.242 -3.57 1.953 1 95.19 141 SER B O 1
ATOM 2788 N N . SER B 1 142 ? -7.594 -1.464 1.996 1 94.06 142 SER B N 1
ATOM 2789 C CA . SER B 1 142 ? -6.742 -1.629 3.172 1 94.06 142 SER B CA 1
ATOM 2790 C C . SER B 1 142 ? -7.434 -1.105 4.43 1 94.06 142 SER B C 1
ATOM 2792 O O . SER B 1 142 ? -8.219 -0.161 4.363 1 94.06 142 SER B O 1
ATOM 2794 N N . HIS B 1 143 ? -7.047 -1.807 5.492 1 91.19 143 HIS B N 1
ATOM 2795 C CA . HIS B 1 143 ? -7.637 -1.45 6.777 1 91.19 143 HIS B CA 1
ATOM 2796 C C . HIS B 1 143 ? -6.559 -1.272 7.844 1 91.19 143 HIS B C 1
ATOM 2798 O O . HIS B 1 143 ? -5.426 -1.73 7.672 1 91.19 143 HIS B O 1
ATOM 2804 N N . PHE B 1 144 ? -6.801 -0.508 8.812 1 87.25 144 PHE B N 1
ATOM 2805 C CA . PHE B 1 144 ? -6 -0.391 10.023 1 87.25 144 PHE B CA 1
ATOM 2806 C C . PHE B 1 144 ? -4.652 0.258 9.727 1 87.25 144 PHE B C 1
ATOM 2808 O O . PHE B 1 144 ? -3.613 -0.217 10.188 1 87.25 144 PHE B O 1
ATOM 2815 N N . ASN B 1 145 ? -4.605 1.104 8.852 1 94.69 145 ASN B N 1
ATOM 2816 C CA . ASN B 1 145 ? -3.393 1.869 8.586 1 94.69 145 ASN B CA 1
ATOM 2817 C C . ASN B 1 145 ? -3.215 3.004 9.586 1 94.69 145 ASN B C 1
ATOM 2819 O O . ASN B 1 145 ? -4.094 3.855 9.734 1 94.69 145 ASN B O 1
ATOM 2823 N N . VAL B 1 146 ? -2.086 3.012 10.266 1 96.88 146 VAL B N 1
ATOM 2824 C CA . VAL B 1 146 ? -1.833 4.035 11.273 1 96.88 146 VAL B CA 1
ATOM 2825 C C . VAL B 1 146 ? -0.516 4.746 10.969 1 96.88 146 VAL B C 1
ATOM 2827 O O . VAL B 1 146 ? 0.533 4.105 10.867 1 96.88 146 VAL B O 1
ATOM 2830 N N . ILE B 1 147 ? -0.539 6.016 10.836 1 98 147 ILE B N 1
ATOM 2831 C CA . ILE B 1 147 ? 0.647 6.836 10.617 1 98 147 ILE B CA 1
ATOM 2832 C C . ILE B 1 147 ? 0.843 7.785 11.789 1 98 147 ILE B C 1
ATOM 2834 O O . ILE B 1 147 ? -0.078 8.516 12.172 1 98 147 ILE B O 1
ATOM 2838 N N . GLY B 1 148 ? 1.979 7.719 12.383 1 98 148 GLY B N 1
ATOM 2839 C CA . GLY B 1 148 ? 2.381 8.703 13.375 1 98 148 GLY B CA 1
ATOM 2840 C C . GLY B 1 148 ? 3.201 9.836 12.789 1 98 148 GLY B C 1
ATOM 2841 O O . GLY B 1 148 ? 4.02 9.625 11.891 1 98 148 GLY B O 1
ATOM 2842 N N . VAL B 1 149 ? 2.994 10.992 13.336 1 98.75 149 VAL B N 1
ATOM 2843 C CA . VAL B 1 149 ? 3.727 12.172 12.883 1 98.75 149 VAL B CA 1
ATOM 2844 C C . VAL B 1 149 ? 4.363 12.875 14.086 1 98.75 149 VAL B C 1
ATOM 2846 O O . VAL B 1 149 ? 3.68 13.195 15.055 1 98.75 149 VAL B O 1
ATOM 2849 N N . PHE B 1 150 ? 5.656 13.031 14.008 1 98.62 150 PHE B N 1
ATOM 2850 C CA . PHE B 1 150 ? 6.371 13.836 14.992 1 98.62 150 PHE B CA 1
ATOM 2851 C C . PHE B 1 150 ? 6.922 15.109 14.359 1 98.62 150 PHE B C 1
ATOM 2853 O O . PHE B 1 150 ? 7.535 15.055 13.289 1 98.62 150 PHE B O 1
ATOM 2860 N N . ILE B 1 151 ? 6.676 16.203 15.047 1 98.62 151 ILE B N 1
ATOM 2861 C CA . ILE B 1 151 ? 7.195 17.484 14.562 1 98.62 151 ILE B CA 1
ATOM 2862 C C . ILE B 1 151 ? 7.859 18.234 15.703 1 98.62 151 ILE B C 1
ATOM 2864 O O . ILE B 1 151 ? 7.383 18.203 16.844 1 98.62 151 ILE B O 1
ATOM 2868 N N . ASP B 1 152 ? 8.969 18.719 15.477 1 98.19 152 ASP B N 1
ATOM 2869 C CA . ASP B 1 152 ? 9.617 19.734 16.297 1 98.19 152 ASP B CA 1
ATOM 2870 C C . ASP B 1 152 ? 9.867 21.016 15.492 1 98.19 152 ASP B C 1
ATOM 2872 O O . ASP B 1 152 ? 10.836 21.109 14.742 1 98.19 152 ASP B O 1
ATOM 2876 N N . VAL B 1 153 ? 9 21.984 15.719 1 97.75 153 VAL B N 1
ATOM 2877 C CA . VAL B 1 153 ? 8.977 23.172 14.859 1 97.75 153 VAL B CA 1
ATOM 2878 C C . VAL B 1 153 ? 10.266 23.969 15.047 1 97.75 153 VAL B C 1
ATOM 2880 O O . VAL B 1 153 ? 10.867 24.422 14.07 1 97.75 153 VAL B O 1
ATOM 2883 N N . GLU B 1 154 ? 10.734 24.125 16.203 1 96.12 154 GLU B N 1
ATOM 2884 C CA . GLU B 1 154 ? 11.914 24.938 16.516 1 96.12 154 GLU B CA 1
ATOM 2885 C C . GLU B 1 154 ? 13.18 24.281 15.984 1 96.12 154 GLU B C 1
ATOM 2887 O O . GLU B 1 154 ? 14.062 24.953 15.453 1 96.12 154 GLU B O 1
ATOM 2892 N N . GLU B 1 155 ? 13.203 22.969 16.078 1 97.12 155 GLU B N 1
ATOM 2893 C CA . GLU B 1 155 ? 14.398 22.266 15.664 1 97.12 155 GLU B CA 1
ATOM 2894 C C . GLU B 1 155 ? 14.32 21.875 14.188 1 97.12 155 GLU B C 1
ATOM 2896 O O . GLU B 1 155 ? 15.297 21.359 13.617 1 97.12 155 GLU B O 1
ATOM 2901 N N . GLY B 1 156 ? 13.211 22.047 13.602 1 97.5 156 GLY B N 1
ATOM 2902 C CA . GLY B 1 156 ? 13.047 21.734 12.188 1 97.5 156 GLY B CA 1
ATOM 2903 C C . GLY B 1 156 ? 13.008 20.234 11.914 1 97.5 156 GLY B C 1
ATOM 2904 O O . GLY B 1 156 ? 13.727 19.75 11.047 1 97.5 156 GLY B O 1
ATOM 2905 N N . ILE B 1 157 ? 12.281 19.531 12.688 1 98.38 157 ILE B N 1
ATOM 2906 C CA . ILE B 1 157 ? 12.148 18.094 12.523 1 98.38 157 ILE B CA 1
ATOM 2907 C C . ILE B 1 157 ? 10.711 17.75 12.133 1 98.38 157 ILE B C 1
ATOM 2909 O O . ILE B 1 157 ? 9.758 18.234 12.742 1 98.38 157 ILE B O 1
ATOM 2913 N N . LEU B 1 158 ? 10.508 17.047 11.094 1 98.62 158 LEU B N 1
ATOM 2914 C CA . LEU B 1 158 ? 9.242 16.453 10.664 1 98.62 158 LEU B CA 1
ATOM 2915 C C . LEU B 1 158 ? 9.445 15.008 10.219 1 98.62 158 LEU B C 1
ATOM 2917 O O . LEU B 1 158 ? 10.188 14.734 9.273 1 98.62 158 LEU B O 1
ATOM 2921 N N . ARG B 1 159 ? 8.82 14.078 10.969 1 98.44 159 ARG B N 1
ATOM 2922 C CA . ARG B 1 159 ? 9.016 12.656 10.711 1 98.44 159 ARG B CA 1
ATOM 2923 C C . ARG B 1 159 ? 7.684 11.922 10.656 1 98.44 159 ARG B C 1
ATOM 2925 O O . ARG B 1 159 ? 6.77 12.211 11.43 1 98.44 159 ARG B O 1
ATOM 2932 N N . PHE B 1 160 ? 7.609 10.969 9.734 1 98.31 160 PHE B N 1
ATOM 2933 C CA . PHE B 1 160 ? 6.438 10.109 9.594 1 98.31 160 PHE B CA 1
ATOM 2934 C C . PHE B 1 160 ? 6.773 8.672 9.953 1 98.31 160 PHE B C 1
ATOM 2936 O O . PHE B 1 160 ? 7.832 8.164 9.578 1 98.31 160 PHE B O 1
ATOM 2943 N N . TYR B 1 161 ? 5.863 8.008 10.68 1 96.94 161 TYR B N 1
ATOM 2944 C CA . TYR B 1 161 ? 6.086 6.652 11.172 1 96.94 161 TYR B CA 1
ATOM 2945 C C . TYR B 1 161 ? 4.914 5.746 10.812 1 96.94 161 TYR B C 1
ATOM 2947 O O . TYR B 1 161 ? 3.77 6.195 10.75 1 96.94 161 TYR B O 1
ATOM 2955 N N . SER B 1 162 ? 5.262 4.516 10.586 1 94.5 162 SER B N 1
ATOM 2956 C CA . SER B 1 162 ? 4.242 3.475 10.555 1 94.5 162 SER B CA 1
ATOM 2957 C C . SER B 1 162 ? 4.062 2.842 11.93 1 94.5 162 SER B C 1
ATOM 2959 O O . SER B 1 162 ? 5.039 2.521 12.609 1 94.5 162 SER B O 1
ATOM 2961 N N . ILE B 1 163 ? 2.852 2.764 12.344 1 94.25 163 ILE B N 1
ATOM 2962 C CA . ILE B 1 163 ? 2.514 2.133 13.617 1 94.25 163 ILE B CA 1
ATOM 2963 C C . ILE B 1 163 ? 1.644 0.903 13.367 1 94.25 163 ILE B C 1
ATOM 2965 O O . ILE B 1 163 ? 0.69 0.957 12.586 1 94.25 163 ILE B O 1
ATOM 2969 N N . THR B 1 164 ? 2.002 -0.176 13.992 1 89.12 164 THR B N 1
ATOM 2970 C CA . THR B 1 164 ? 1.161 -1.36 13.859 1 89.12 164 THR B CA 1
ATOM 2971 C C . THR B 1 164 ? -0.2 -1.13 14.516 1 89.12 164 THR B C 1
ATOM 2973 O O . THR B 1 164 ? -0.315 -0.358 15.469 1 89.12 164 THR B O 1
ATOM 2976 N N . PRO B 1 165 ? -1.168 -1.823 14.031 1 86.62 165 PRO B N 1
ATOM 2977 C CA . PRO B 1 165 ? -2.518 -1.602 14.562 1 86.62 165 PRO B CA 1
ATOM 2978 C C . PRO B 1 165 ? -2.611 -1.836 16.062 1 86.62 165 PRO B C 1
ATOM 2980 O O . PRO B 1 165 ? -3.424 -1.202 16.75 1 86.62 165 PRO B O 1
ATOM 2983 N N . ASP B 1 166 ? -1.867 -2.725 16.547 1 83.38 166 ASP B N 1
ATOM 2984 C CA . ASP B 1 166 ? -1.886 -3.012 17.984 1 83.38 166 ASP B CA 1
ATOM 2985 C C . ASP B 1 166 ? -1.039 -2.004 18.75 1 83.38 166 ASP B C 1
ATOM 2987 O O . ASP B 1 166 ? -0.948 -2.074 19.984 1 83.38 166 ASP B O 1
ATOM 2991 N N . ARG B 1 167 ? -0.352 -1.109 18.078 1 89.44 167 ARG B N 1
ATOM 2992 C CA . ARG B 1 167 ? 0.407 0.012 18.625 1 89.44 167 ARG B CA 1
ATOM 2993 C C . ARG B 1 167 ? 1.678 -0.473 19.312 1 89.44 167 ARG B C 1
ATOM 2995 O O . ARG B 1 167 ? 2.234 0.228 20.172 1 89.44 167 ARG B O 1
ATOM 3002 N N . GLU B 1 168 ? 2.174 -1.599 18.938 1 83.62 168 GLU B N 1
ATOM 3003 C CA . GLU B 1 168 ? 3.328 -2.178 19.625 1 83.62 168 GLU B CA 1
ATOM 3004 C C . GLU B 1 168 ? 4.621 -1.875 18.875 1 83.62 168 GLU B C 1
ATOM 3006 O O . GLU B 1 168 ? 5.699 -1.851 19.469 1 83.62 168 GLU B O 1
ATOM 3011 N N . GLU B 1 169 ? 4.473 -1.717 17.625 1 86.19 169 GLU B N 1
ATOM 3012 C CA . GLU B 1 169 ? 5.668 -1.488 16.828 1 86.19 169 GLU B CA 1
ATOM 3013 C C . GLU B 1 169 ? 5.574 -0.173 16.062 1 86.19 169 GLU B C 1
ATOM 3015 O O . GLU B 1 169 ? 4.512 0.176 15.539 1 86.19 169 GLU B O 1
ATOM 3020 N N . MET B 1 170 ? 6.641 0.515 16.094 1 92.69 170 MET B N 1
ATOM 3021 C CA . MET B 1 170 ? 6.805 1.774 15.367 1 92.69 170 MET B CA 1
ATOM 3022 C C . MET B 1 170 ? 8.023 1.723 14.453 1 92.69 170 MET B C 1
ATOM 3024 O O . MET B 1 170 ? 9.078 1.21 14.844 1 92.69 170 MET B O 1
ATOM 3028 N N . LYS B 1 171 ? 7.828 2.119 13.195 1 91.38 171 LYS B N 1
ATOM 3029 C CA . LYS B 1 171 ? 8.93 2.162 12.234 1 91.38 171 LYS B CA 1
ATOM 3030 C C . LYS B 1 171 ? 8.992 3.512 11.531 1 91.38 171 LYS B C 1
ATOM 3032 O O . LYS B 1 171 ? 7.969 4.035 11.086 1 91.38 171 LYS B O 1
ATOM 3037 N N . LEU B 1 172 ? 10.195 4.062 11.461 1 95.5 172 LEU B N 1
ATOM 3038 C CA . LEU B 1 172 ? 10.375 5.312 10.734 1 95.5 172 LEU B CA 1
ATOM 3039 C C . LEU B 1 172 ? 10.156 5.113 9.234 1 95.5 172 LEU B C 1
ATOM 3041 O O . LEU B 1 172 ? 10.781 4.242 8.625 1 95.5 172 LEU B O 1
ATOM 3045 N N . LEU B 1 173 ? 9.242 5.84 8.672 1 95.38 173 LEU B N 1
ATOM 3046 C CA . LEU B 1 173 ? 8.969 5.777 7.242 1 95.38 173 LEU B CA 1
ATOM 3047 C C . LEU B 1 173 ? 9.766 6.84 6.492 1 95.38 173 LEU B C 1
ATOM 3049 O O . LEU B 1 173 ? 10.32 6.562 5.426 1 95.38 173 LEU B O 1
ATOM 3053 N N . TYR B 1 174 ? 9.773 8.086 7.062 1 97.25 174 TYR B N 1
ATOM 3054 C CA . TYR B 1 174 ? 10.43 9.172 6.344 1 97.25 174 TYR B CA 1
ATOM 3055 C C . TYR B 1 174 ? 10.828 10.297 7.293 1 97.25 174 TYR B C 1
ATOM 3057 O O . TYR B 1 174 ? 10.023 10.719 8.133 1 97.25 174 TYR B O 1
ATOM 3065 N N . ASP B 1 175 ? 12.008 10.727 7.176 1 98.06 175 ASP B N 1
ATOM 3066 C CA . ASP B 1 175 ? 12.547 11.906 7.844 1 98.06 175 ASP B CA 1
ATOM 3067 C C . ASP B 1 175 ? 12.734 13.055 6.863 1 98.06 175 ASP B C 1
ATOM 3069 O O . ASP B 1 175 ? 13.617 13.016 6.004 1 98.06 175 ASP B O 1
ATOM 3073 N N . VAL B 1 176 ? 11.883 14.086 7 1 98.06 176 VAL B N 1
ATOM 3074 C CA . VAL B 1 176 ? 11.844 15.156 6.008 1 98.06 176 VAL B CA 1
ATOM 3075 C C . VAL B 1 176 ? 13.141 15.961 6.059 1 98.06 176 VAL B C 1
ATOM 3077 O O . VAL B 1 176 ? 13.492 16.5 7.105 1 98.06 176 VAL B O 1
ATOM 3080 N N . PRO B 1 177 ? 13.727 16.078 4.906 1 96.31 177 PRO B N 1
ATOM 3081 C CA . PRO B 1 177 ? 14.977 16.844 4.914 1 96.31 177 PRO B CA 1
ATOM 3082 C C . PRO B 1 177 ? 14.75 18.344 4.926 1 96.31 177 PRO B C 1
ATOM 3084 O O . PRO B 1 177 ? 13.781 18.828 4.332 1 96.31 177 PRO B O 1
ATOM 3087 N N . SER B 1 178 ? 15.539 19.094 5.602 1 94.69 178 SER B N 1
ATOM 3088 C CA . SER B 1 178 ? 15.602 20.547 5.598 1 94.69 178 SER B CA 1
ATOM 3089 C C . SER B 1 178 ? 14.234 21.156 5.91 1 94.69 178 SER B C 1
ATOM 3091 O O . SER B 1 178 ? 13.82 22.125 5.266 1 94.69 178 SER B O 1
ATOM 3093 N N . PHE B 1 179 ? 13.547 20.516 6.715 1 97.56 179 PHE B N 1
ATOM 3094 C CA . PHE B 1 179 ? 12.266 21.062 7.148 1 97.56 179 PHE B CA 1
ATOM 3095 C C . PHE B 1 179 ? 12.469 22.312 7.996 1 97.56 179 PHE B C 1
ATOM 3097 O O . PHE B 1 179 ? 13.18 22.266 9.008 1 97.56 179 PHE B O 1
ATOM 3104 N N . GLN B 1 180 ? 11.828 23.375 7.551 1 95.88 180 GLN B N 1
ATOM 3105 C CA . GLN B 1 180 ? 11.867 24.641 8.281 1 95.88 180 GLN B CA 1
ATOM 3106 C C . GLN B 1 180 ? 10.57 25.422 8.086 1 95.88 180 GLN B C 1
ATOM 3108 O O . GLN B 1 180 ? 10.25 25.844 6.973 1 95.88 180 GLN B O 1
ATOM 3113 N N . ALA B 1 181 ? 9.922 25.688 9.188 1 95.88 181 ALA B N 1
ATOM 3114 C CA . ALA B 1 181 ? 8.68 26.453 9.133 1 95.88 181 ALA B CA 1
ATOM 3115 C C . ALA B 1 181 ? 8.945 27.938 9.352 1 95.88 181 ALA B C 1
ATOM 3117 O O . ALA B 1 181 ? 9.781 28.312 10.18 1 95.88 181 ALA B O 1
ATOM 3118 N N . THR B 1 182 ? 8.258 28.703 8.617 1 95.38 182 THR B N 1
ATOM 3119 C CA . THR B 1 182 ? 8.398 30.141 8.758 1 95.38 182 THR B CA 1
ATOM 3120 C C . THR B 1 182 ? 7.078 30.781 9.195 1 95.38 182 THR B C 1
ATOM 3122 O O . THR B 1 182 ? 7.039 31.953 9.562 1 95.38 182 THR B O 1
ATOM 3125 N N . GLU B 1 183 ? 5.984 30.062 9.07 1 95.81 183 GLU B N 1
ATOM 3126 C CA . GLU B 1 183 ? 4.648 30.469 9.5 1 95.81 183 GLU B CA 1
ATOM 3127 C C . GLU B 1 183 ? 4.027 29.422 10.422 1 95.81 183 GLU B C 1
ATOM 3129 O O . GLU B 1 183 ? 4.621 28.375 10.672 1 95.81 183 GLU B O 1
ATOM 3134 N N . ASP B 1 184 ? 2.869 29.828 10.93 1 95.31 184 ASP B N 1
ATOM 3135 C CA . ASP B 1 184 ? 2.135 28.859 11.742 1 95.31 184 ASP B CA 1
ATOM 3136 C C . ASP B 1 184 ? 1.735 27.641 10.914 1 95.31 184 ASP B C 1
ATOM 3138 O O . ASP B 1 184 ? 1.331 27.766 9.758 1 95.31 184 ASP B O 1
ATOM 3142 N N . LEU B 1 185 ? 1.858 26.5 11.625 1 97.94 185 LEU B N 1
ATOM 3143 C CA . LEU B 1 185 ? 1.601 25.25 10.938 1 97.94 185 LEU B CA 1
ATOM 3144 C C . LEU B 1 185 ? 0.323 24.594 11.453 1 97.94 185 LEU B C 1
ATOM 3146 O O . LEU B 1 185 ? -0.006 24.703 12.633 1 97.94 185 LEU B O 1
ATOM 3150 N N . TYR B 1 186 ? -0.322 23.922 10.539 1 98.69 186 TYR B N 1
ATOM 3151 C CA . TYR B 1 186 ? -1.48 23.094 10.859 1 98.69 186 TYR B CA 1
ATOM 3152 C C . TYR B 1 186 ? -1.371 21.719 10.203 1 98.69 186 TYR B C 1
ATOM 3154 O O . TYR B 1 186 ? -0.81 21.594 9.117 1 98.69 186 TYR B O 1
ATOM 3162 N N . ALA B 1 187 ? -1.881 20.703 10.906 1 98.81 187 ALA B N 1
ATOM 3163 C CA . ALA B 1 187 ? -2.023 19.406 10.258 1 98.81 187 ALA B CA 1
ATOM 3164 C C . ALA B 1 187 ? -3.158 19.422 9.242 1 98.81 187 ALA B C 1
ATOM 3166 O O . ALA B 1 187 ? -4.145 20.141 9.406 1 98.81 187 ALA B O 1
ATOM 3167 N N . GLY B 1 188 ? -3.004 18.672 8.172 1 98.75 188 GLY B N 1
ATOM 3168 C CA . GLY B 1 188 ? -4.027 18.547 7.145 1 98.75 188 GLY B CA 1
ATOM 3169 C C . GLY B 1 188 ? -4.016 17.188 6.461 1 98.75 188 GLY B C 1
ATOM 3170 O O . GLY B 1 188 ? -3.039 16.453 6.562 1 98.75 188 GLY B O 1
ATOM 3171 N N . PHE B 1 189 ? -5.117 16.938 5.781 1 98.81 189 PHE B N 1
ATOM 3172 C CA . PHE B 1 189 ? -5.258 15.609 5.184 1 98.81 189 PHE B CA 1
ATOM 3173 C C . PHE B 1 189 ? -5.895 15.711 3.803 1 98.81 189 PHE B C 1
ATOM 3175 O O . PHE B 1 189 ? -6.824 16.5 3.596 1 98.81 189 PHE B O 1
ATOM 3182 N N . TRP B 1 190 ? -5.359 14.984 2.932 1 98.44 190 TRP B N 1
ATOM 3183 C CA . TRP B 1 190 ? -5.949 14.75 1.618 1 98.44 190 TRP B CA 1
ATOM 3184 C C . TRP B 1 190 ? -6.582 13.359 1.546 1 98.44 190 TRP B C 1
ATOM 3186 O O . TRP B 1 190 ? -5.996 12.383 2.01 1 98.44 190 TRP B O 1
ATOM 3196 N N . LEU B 1 191 ? -7.754 13.266 0.964 1 97.81 191 LEU B N 1
ATOM 3197 C CA . LEU B 1 191 ? -8.461 11.992 0.936 1 97.81 191 LEU B CA 1
ATOM 3198 C C . LEU B 1 191 ? -8.734 11.555 -0.499 1 97.81 191 LEU B C 1
ATOM 3200 O O . LEU B 1 191 ? -9.125 12.367 -1.338 1 97.81 191 LEU B O 1
ATOM 3204 N N . SER B 1 192 ? -8.43 10.305 -0.723 1 95.31 192 SER B N 1
ATOM 3205 C CA . SER B 1 192 ? -8.883 9.68 -1.961 1 95.31 192 SER B CA 1
ATOM 3206 C C . SER B 1 192 ? -10.305 9.141 -1.819 1 95.31 192 SER B C 1
ATOM 3208 O O . SER B 1 192 ? -10.797 8.969 -0.704 1 95.31 192 SER B O 1
ATOM 3210 N N . GLU B 1 193 ? -10.859 8.953 -2.949 1 91.19 193 GLU B N 1
ATOM 3211 C CA . GLU B 1 193 ? -12.227 8.445 -2.943 1 91.19 193 GLU B CA 1
ATOM 3212 C C . GLU B 1 193 ? -12.328 7.137 -2.158 1 91.19 193 GLU B C 1
ATOM 3214 O O . GLU B 1 193 ? -11.5 6.238 -2.336 1 91.19 193 GLU B O 1
ATOM 3219 N N . GLY B 1 194 ? -13.312 7.07 -1.324 1 91.38 194 GLY B N 1
ATOM 3220 C CA . GLY B 1 194 ? -13.586 5.852 -0.577 1 91.38 194 GLY B CA 1
ATOM 3221 C C . GLY B 1 194 ? -12.742 5.723 0.678 1 91.38 194 GLY B C 1
ATOM 3222 O O . GLY B 1 194 ? -12.852 4.738 1.409 1 91.38 194 GLY B O 1
ATOM 3223 N N . THR B 1 195 ? -11.961 6.699 0.958 1 95.06 195 THR B N 1
ATOM 3224 C CA . THR B 1 195 ? -11.07 6.637 2.111 1 95.06 195 THR B CA 1
ATOM 3225 C C . THR B 1 195 ? -11.711 7.301 3.328 1 95.06 195 THR B C 1
ATOM 3227 O O . THR B 1 195 ? -12.305 8.375 3.215 1 95.06 195 THR B O 1
ATOM 3230 N N . LYS B 1 196 ? -11.703 6.648 4.422 1 97.56 196 LYS B N 1
ATOM 3231 C CA . LYS B 1 196 ? -12.047 7.176 5.738 1 97.56 196 LYS B CA 1
ATOM 3232 C C . LYS B 1 196 ? -10.805 7.414 6.586 1 97.56 196 LYS B C 1
ATOM 3234 O O . LYS B 1 196 ? -9.922 6.559 6.652 1 97.56 196 LYS B O 1
ATOM 3239 N N . LEU B 1 197 ? -10.719 8.57 7.176 1 98.5 197 LEU B N 1
ATOM 3240 C CA . LEU B 1 197 ? -9.57 8.922 8 1 98.5 197 LEU B CA 1
ATOM 3241 C C . LEU B 1 197 ? -10.016 9.422 9.367 1 98.5 197 LEU B C 1
ATOM 3243 O O . LEU B 1 197 ? -10.969 10.203 9.469 1 98.5 197 LEU B O 1
ATOM 3247 N N . SER B 1 198 ? -9.359 8.945 10.414 1 98.5 198 SER B N 1
ATOM 3248 C CA . SER B 1 198 ? -9.727 9.352 11.766 1 98.5 198 SER B CA 1
ATOM 3249 C C . SER B 1 198 ? -8.492 9.688 12.602 1 98.5 198 SER B C 1
ATOM 3251 O O . SER B 1 198 ? -7.414 9.141 12.367 1 98.5 198 SER B O 1
ATOM 3253 N N . ILE B 1 199 ? -8.672 10.562 13.469 1 98.44 199 ILE B N 1
ATOM 3254 C CA . ILE B 1 199 ? -7.668 10.93 14.461 1 98.44 199 ILE B CA 1
ATOM 3255 C C . ILE B 1 199 ? -8.008 10.289 15.805 1 98.44 199 ILE B C 1
ATOM 3257 O O . ILE B 1 199 ? -8.992 10.656 16.453 1 98.44 199 ILE B O 1
ATOM 3261 N N . PRO B 1 200 ? -7.211 9.352 16.188 1 97.12 200 PRO B N 1
ATOM 3262 C CA . PRO B 1 200 ? -7.52 8.68 17.453 1 97.12 200 PRO B CA 1
ATOM 3263 C C . PRO B 1 200 ? -7.281 9.57 18.672 1 97.12 200 PRO B C 1
ATOM 3265 O O . PRO B 1 200 ? -6.535 10.547 18.578 1 97.12 200 PRO B O 1
ATOM 3268 N N . PRO B 1 201 ? -7.961 9.25 19.734 1 94 201 PRO B N 1
ATOM 3269 C CA . PRO B 1 201 ? -7.711 10 20.969 1 94 201 PRO B CA 1
ATOM 3270 C C . PRO B 1 201 ? -6.324 9.734 21.547 1 94 201 PRO B C 1
ATOM 3272 O O . PRO B 1 201 ? -5.633 8.812 21.109 1 94 201 PRO B O 1
ATOM 3275 N N . LYS B 1 202 ? -6.039 10.594 22.469 1 92.62 202 LYS B N 1
ATOM 3276 C CA . LYS B 1 202 ? -4.746 10.461 23.125 1 92.62 202 LYS B CA 1
ATOM 3277 C C . LYS B 1 202 ? -4.551 9.055 23.672 1 92.62 202 LYS B C 1
ATOM 3279 O O . LYS B 1 202 ? -5.477 8.469 24.25 1 92.62 202 LYS B O 1
ATOM 3284 N N . GLN B 1 203 ? -3.395 8.516 23.406 1 86.94 203 GLN B N 1
ATOM 3285 C CA . GLN B 1 203 ? -3.039 7.188 23.906 1 86.94 203 GLN B CA 1
ATOM 3286 C C . GLN B 1 203 ? -2.076 7.285 25.078 1 86.94 203 GLN B C 1
ATOM 3288 O O . GLN B 1 203 ? -1.256 8.203 25.141 1 86.94 203 GLN B O 1
ATOM 3293 N N . VAL B 1 204 ? -2.303 6.383 26.016 1 79.62 204 VAL B N 1
ATOM 3294 C CA . VAL B 1 204 ? -1.43 6.363 27.172 1 79.62 204 VAL B CA 1
ATOM 3295 C C . VAL B 1 204 ? -0.551 5.117 27.156 1 79.62 204 VAL B C 1
ATOM 3297 O O . VAL B 1 204 ? -0.969 4.066 26.656 1 79.62 204 VAL B O 1
ATOM 3300 N N . ALA B 1 205 ? 0.727 5.297 27.516 1 72.69 205 ALA B N 1
ATOM 3301 C CA . ALA B 1 205 ? 1.674 4.184 27.547 1 72.69 205 ALA B CA 1
ATOM 3302 C C . ALA B 1 205 ? 1.136 3.025 28.391 1 72.69 205 ALA B C 1
ATOM 3304 O O . ALA B 1 205 ? 0.508 3.242 29.422 1 72.69 205 ALA B O 1
ATOM 3305 N N . LYS B 1 206 ? 1.17 1.8 27.766 1 62.09 206 LYS B N 1
ATOM 3306 C CA . LYS B 1 206 ? 0.822 0.618 28.547 1 62.09 206 LYS B CA 1
ATOM 3307 C C . LYS B 1 206 ? 1.838 0.378 29.656 1 62.09 206 LYS B C 1
ATOM 3309 O O . LYS B 1 206 ? 3.043 0.534 29.453 1 62.09 206 LYS B O 1
ATOM 3314 N N . SER B 1 207 ? 1.409 0.58 30.984 1 52.44 207 SER B N 1
ATOM 3315 C CA . SER B 1 207 ? 2.287 0.257 32.094 1 52.44 207 SER B CA 1
ATOM 3316 C C . SER B 1 207 ? 2.744 -1.196 32.031 1 52.44 207 SER B C 1
ATOM 3318 O O . SER B 1 207 ? 1.965 -2.084 31.688 1 52.44 207 SER B O 1
ATOM 3320 N N . CYS B 1 208 ? 3.979 -1.402 31.625 1 44.66 208 CYS B N 1
ATOM 3321 C CA . CYS B 1 208 ? 4.469 -2.764 31.797 1 44.66 208 CYS B CA 1
ATOM 3322 C C . CYS B 1 208 ? 3.982 -3.35 33.125 1 44.66 208 CYS B C 1
ATOM 3324 O O . CYS B 1 208 ? 4.32 -2.842 34.188 1 44.66 208 CYS B O 1
ATOM 3326 N N . GLN B 1 209 ? 2.781 -3.846 33.25 1 32.34 209 GLN B N 1
ATOM 3327 C CA . GLN B 1 209 ? 2.469 -4.508 34.531 1 32.34 209 GLN B CA 1
ATOM 3328 C C . GLN B 1 209 ? 3.326 -5.754 34.719 1 32.34 209 GLN B C 1
ATOM 3330 O O . GLN B 1 209 ? 3.268 -6.688 33.906 1 32.34 209 GLN B O 1
ATOM 3335 N N . ARG B 1 210 ? 4.578 -5.59 35.062 1 32.03 210 ARG B N 1
ATOM 3336 C CA . ARG B 1 210 ? 5.23 -6.707 35.719 1 32.03 210 ARG B CA 1
ATOM 3337 C C . ARG B 1 210 ? 4.328 -7.293 36.812 1 32.03 210 ARG B C 1
ATOM 3339 O O . ARG B 1 210 ? 3.998 -6.609 37.781 1 32.03 210 ARG B O 1
ATOM 3346 N N . THR B 1 211 ? 3.238 -8.023 36.219 1 25.36 211 THR B N 1
ATOM 3347 C CA . THR B 1 211 ? 2.914 -8.945 37.312 1 25.36 211 THR B CA 1
ATOM 3348 C C . THR B 1 211 ? 3.998 -10.008 37.469 1 25.36 211 THR B C 1
ATOM 3350 O O . THR B 1 211 ? 4.473 -10.562 36.469 1 25.36 211 THR B O 1
#

Secondary structure (DSSP, 8-state):
-------------S----GGGGGGGGB----B-GGGS-TTEEEETTTTEEEE-SS-------TTS-SSSSEEEEEEEE-SEEEEEEEEEESSEEEEEEEETTS--S-SSGGGSTTSSTTEEEEEEEEEEEEEETTEEEE--EEEEEEEEEEETTTTEEEEEEE-TTS--EEEEEE-TT----S-EEEEEEE-TT-EEE-PPPP--------/------------SS----GGGGTGGGB----B-GGGS-TTEEEETTTTEEEE-SS-------TTS-SSSSEEEEEEEE-SEEEEEEEEEESSEEEEEEEETTS--S-SSGGGSTTSSTTEEEEEEEEEEEEEETTEEEE--EEEEEEEEEEETTTTEEEEEEE-TTS--EEEEEE-TT----S-EEEEEEE-TT-EEE-PPPP--------